Protein 2PYB (pdb70)

Organism: Borreliella burgdorferi (strain ATCC 35210 / DSM 4680 / CIP 102532 / B31) (NCBI:txid224326)

CATH classification: 1.20.1260.10

GO terms:
  GO:0005829 cytosol (C, IDA)

Structure (mmCIF, N/CA/C/O backbone):
data_2PYB
#
_entry.id   2PYB
#
_cell.length_a   93.078
_cell.length_b   93.078
_cell.length_c   227.500
_cell.angle_alpha   90.00
_cell.angle_beta   90.00
_cell.angle_gamma   120.00
#
_symmetry.space_group_name_H-M   'H 3'
#
loop_
_entity.id
_entity.type
_entity.pdbx_description
1 polymer 'Neutrophil activating protein'
2 non-polymer 'FE (III) ION'
3 water water
#
loop_
_atom_site.group_PDB
_atom_site.id
_atom_site.type_symbol
_atom_site.label_atom_id
_atom_site.label_alt_id
_atom_site.label_comp_id
_atom_site.label_asym_id
_atom_site.label_entity_id
_atom_site.label_seq_id
_atom_site.pdbx_PDB_ins_code
_atom_site.Cartn_x
_atom_site.Cartn_y
_atom_site.Cartn_z
_atom_site.occupancy
_atom_site.B_iso_or_equiv
_atom_site.auth_seq_id
_atom_site.auth_comp_id
_atom_site.auth_asym_id
_atom_site.auth_atom_id
_atom_site.pdbx_PDB_model_num
ATOM 1 N N . ASP A 1 1 ? 70.658 8.679 -36.651 1.00 40.72 11 ASP A N 1
ATOM 2 C CA . ASP A 1 1 ? 70.159 7.273 -36.674 1.00 42.26 11 ASP A CA 1
ATOM 3 C C . ASP A 1 1 ? 70.470 6.553 -35.350 1.00 43.43 11 ASP A C 1
ATOM 4 O O . ASP A 1 1 ? 69.625 5.827 -34.812 1.00 45.87 11 ASP A O 1
ATOM 9 N N . ASP A 1 2 ? 71.690 6.777 -34.856 1.00 44.95 12 ASP A N 1
ATOM 10 C CA . ASP A 1 2 ? 72.246 6.235 -33.603 1.00 47.21 12 ASP A CA 1
ATOM 11 C C . ASP A 1 2 ? 71.248 6.200 -32.422 1.00 52.78 12 ASP A C 1
ATOM 12 O O . ASP A 1 2 ? 70.108 6.668 -32.550 1.00 46.96 12 ASP A O 1
ATOM 17 N N . LEU A 1 3 ? 71.669 5.623 -31.292 1.00 54.76 13 LEU A N 1
ATOM 18 C CA . LEU A 1 3 ? 70.838 5.566 -30.086 1.00 56.85 13 LEU A CA 1
ATOM 19 C C . LEU A 1 3 ? 69.606 4.659 -30.103 1.00 57.33 13 LEU A C 1
ATOM 20 O O . LEU A 1 3 ? 68.510 5.067 -29.703 1.00 53.19 13 LEU A O 1
ATOM 25 N N . ASP A 1 4 ? 69.785 3.428 -30.562 1.00 58.75 14 ASP A N 1
ATOM 26 C CA . ASP A 1 4 ? 68.689 2.465 -30.585 1.00 61.48 14 ASP A CA 1
ATOM 27 C C . ASP A 1 4 ? 68.929 1.595 -29.371 1.00 61.25 14 ASP A C 1
ATOM 28 O O . ASP A 1 4 ? 68.003 1.002 -28.801 1.00 62.84 14 ASP A O 1
ATOM 33 N N . ALA A 1 5 ? 70.214 1.547 -29.014 1.00 62.58 15 ALA A N 1
ATOM 34 C CA . ALA A 1 5 ? 70.744 0.801 -27.887 1.00 62.84 15 ALA A CA 1
ATOM 35 C C . ALA A 1 5 ? 69.752 0.752 -26.728 1.00 62.47 15 ALA A C 1
ATOM 36 O O . ALA A 1 5 ? 68.801 -0.043 -26.708 1.00 62.16 15 ALA A O 1
ATOM 38 N N . ILE A 1 6 ? 70.006 1.624 -25.764 1.00 62.07 16 ILE A N 1
ATOM 39 C CA . ILE A 1 6 ? 69.192 1.751 -24.574 1.00 63.25 16 ILE A CA 1
ATOM 40 C C . ILE A 1 6 ? 67.748 2.195 -24.891 1.00 62.26 16 ILE A C 1
ATOM 41 O O . ILE A 1 6 ? 66.866 2.132 -24.033 1.00 62.52 16 ILE A O 1
ATOM 46 N N . GLN A 1 7 ? 67.497 2.601 -26.131 1.00 61.59 17 GLN A N 1
ATOM 47 C CA . GLN A 1 7 ? 66.161 3.046 -26.497 1.00 61.52 17 GLN A CA 1
ATOM 48 C C . GLN A 1 7 ? 65.180 1.890 -26.629 1.00 59.81 17 GLN A C 1
ATOM 49 O O . GLN A 1 7 ? 64.044 1.934 -26.131 1.00 58.21 17 GLN A O 1
ATOM 55 N N . LEU A 1 8 ? 65.616 0.853 -27.316 1.00 58.45 18 LEU A N 1
ATOM 56 C CA . LEU A 1 8 ? 64.763 -0.293 -27.506 1.00 57.68 18 LEU A CA 1
ATOM 57 C C . LEU A 1 8 ? 64.501 -0.939 -26.159 1.00 56.33 18 LEU A C 1
ATOM 58 O O . LEU A 1 8 ? 63.555 -1.698 -26.007 1.00 55.71 18 LEU A O 1
ATOM 63 N N . LYS A 1 9 ? 65.334 -0.641 -25.174 1.00 55.40 19 LYS A N 1
ATOM 64 C CA . LYS A 1 9 ? 65.126 -1.231 -23.865 1.00 54.95 19 LYS A CA 1
ATOM 65 C C . LYS A 1 9 ? 64.126 -0.467 -23.031 1.00 54.46 19 LYS A C 1
ATOM 66 O O . LYS A 1 9 ? 63.558 -1.011 -22.091 1.00 53.36 19 LYS A O 1
ATOM 72 N N . LEU A 1 10 ? 63.921 0.801 -23.359 1.00 54.11 20 LEU A N 1
ATOM 73 C CA . LEU A 1 10 ? 62.962 1.629 -22.638 1.00 52.57 20 LEU A CA 1
ATOM 74 C C . LEU A 1 10 ? 61.594 0.952 -22.784 1.00 52.59 20 LEU A C 1
ATOM 75 O O . LEU A 1 10 ? 60.810 0.859 -21.832 1.00 51.93 20 LEU A O 1
ATOM 80 N N . GLN A 1 11 ? 61.338 0.463 -23.996 1.00 52.15 21 GLN A N 1
ATOM 81 C CA . GLN A 1 11 ? 60.104 -0.244 -24.330 1.00 51.10 21 GLN A CA 1
ATOM 82 C C . GLN A 1 11 ? 60.039 -1.495 -23.449 1.00 50.46 21 GLN A C 1
ATOM 83 O O . GLN A 1 11 ? 58.960 -2.019 -23.149 1.00 50.06 21 GLN A O 1
ATOM 89 N N . GLU A 1 12 ? 61.214 -1.983 -23.061 1.00 47.53 22 GLU A N 1
ATOM 90 C CA . GLU A 1 12 ? 61.294 -3.162 -22.220 1.00 46.71 22 GLU A CA 1
ATOM 91 C C . GLU A 1 12 ? 60.669 -2.852 -20.865 1.00 45.48 22 GLU A C 1
ATOM 92 O O . GLU A 1 12 ? 59.835 -3.604 -20.365 1.00 43.05 22 GLU A O 1
ATOM 98 N N . LEU A 1 13 ? 61.071 -1.729 -20.281 1.00 45.50 23 LEU A N 1
ATOM 99 C CA . LEU A 1 13 ? 60.530 -1.326 -19.000 1.00 45.24 23 LEU A CA 1
ATOM 100 C C . LEU A 1 13 ? 59.167 -0.717 -19.282 1.00 45.16 23 LEU A C 1
ATOM 101 O O . LEU A 1 13 ? 58.182 -1.061 -18.634 1.00 43.35 23 LEU A O 1
ATOM 106 N N . LEU A 1 14 ? 59.101 0.177 -20.264 1.00 44.39 24 LEU A N 1
ATOM 107 C CA . LEU A 1 14 ? 57.837 0.833 -20.604 1.00 45.12 24 LEU A CA 1
ATOM 108 C C . LEU A 1 14 ? 56.694 -0.174 -20.666 1.00 45.49 24 LEU A C 1
ATOM 109 O O . LEU A 1 14 ? 55.558 0.136 -20.308 1.00 46.15 24 LEU A O 1
ATOM 114 N N . ALA A 1 15 ? 57.029 -1.389 -21.099 1.00 46.02 25 ALA A N 1
ATOM 115 C CA . ALA A 1 15 ? 56.079 -2.482 -21.245 1.00 44.20 25 ALA A CA 1
ATOM 116 C C . ALA A 1 15 ? 55.682 -3.154 -19.936 1.00 44.57 25 ALA A C 1
ATOM 117 O O . ALA A 1 15 ? 54.510 -3.407 -19.676 1.00 42.74 25 ALA A O 1
ATOM 119 N N . SER A 1 16 ? 56.684 -3.450 -19.124 1.00 46.08 26 SER A N 1
ATOM 120 C CA . SER A 1 16 ? 56.499 -4.126 -17.846 1.00 46.14 26 SER A CA 1
ATOM 121 C C . SER A 1 16 ? 55.945 -3.192 -16.773 1.00 47.87 26 SER A C 1
ATOM 122 O O . SER A 1 16 ? 55.545 -3.625 -15.684 1.00 48.53 26 SER A O 1
ATOM 125 N N . LEU A 1 17 ? 55.934 -1.903 -17.089 1.00 46.55 27 LEU A N 1
ATOM 126 C CA . LEU A 1 17 ? 55.460 -0.893 -16.156 1.00 45.74 27 LEU A CA 1
ATOM 127 C C . LEU A 1 17 ? 53.930 -0.848 -16.195 1.00 47.22 27 LEU A C 1
ATOM 128 O O . LEU A 1 17 ? 53.276 -0.763 -15.150 1.00 47.47 27 LEU A O 1
ATOM 133 N N . HIS A 1 18 ? 53.361 -0.928 -17.395 1.00 47.04 28 HIS A N 1
ATOM 134 C CA . HIS A 1 18 ? 51.912 -0.888 -17.534 1.00 48.48 28 HIS A CA 1
ATOM 135 C C . HIS A 1 18 ? 51.238 -2.195 -17.127 1.00 47.22 28 HIS A C 1
ATOM 136 O O . HIS A 1 18 ? 50.006 -2.277 -17.043 1.00 45.57 28 HIS A O 1
ATOM 143 N N . ILE A 1 19 ? 52.060 -3.207 -16.872 1.00 46.58 29 ILE A N 1
ATOM 144 C CA . ILE A 1 19 ? 51.587 -4.524 -16.469 1.00 46.89 29 ILE A CA 1
ATOM 145 C C . ILE A 1 19 ? 51.538 -4.535 -14.947 1.00 46.43 29 ILE A C 1
ATOM 146 O O . ILE A 1 19 ? 50.644 -5.123 -14.349 1.00 48.15 29 ILE A O 1
ATOM 151 N N . PHE A 1 20 ? 52.516 -3.890 -14.329 1.00 46.33 30 PHE A N 1
ATOM 152 C CA . PHE A 1 20 ? 52.568 -3.798 -12.884 1.00 45.76 30 PHE A CA 1
ATOM 153 C C . PHE A 1 20 ? 51.513 -2.754 -12.571 1.00 46.52 30 PHE A C 1
ATOM 154 O O . PHE A 1 20 ? 50.932 -2.732 -11.485 1.00 47.02 30 PHE A O 1
ATOM 162 N N . TYR A 1 21 ? 51.250 -1.897 -13.555 1.00 46.98 31 TYR A N 1
ATOM 163 C CA . TYR A 1 21 ? 50.252 -0.858 -13.385 1.00 46.36 31 TYR A CA 1
ATOM 164 C C . TYR A 1 21 ? 48.910 -1.487 -13.091 1.00 47.22 31 TYR A C 1
ATOM 165 O O . TYR A 1 21 ? 48.442 -1.367 -11.972 1.00 47.79 31 TYR A O 1
ATOM 174 N N . SER A 1 22 ? 48.299 -2.176 -14.061 1.00 47.91 32 SER A N 1
ATOM 175 C CA . SER A 1 22 ? 46.970 -2.772 -13.837 1.00 48.60 32 SER A CA 1
ATOM 176 C C . SER A 1 22 ? 46.905 -3.928 -12.840 1.00 47.64 32 SER A C 1
ATOM 177 O O . SER A 1 22 ? 45.827 -4.348 -12.421 1.00 45.07 32 SER A O 1
ATOM 180 N N . ASN A 1 23 ? 48.049 -4.461 -12.454 1.00 47.21 33 ASN A N 1
ATOM 181 C CA . ASN A 1 23 ? 48.017 -5.513 -11.466 1.00 47.57 33 ASN A CA 1
ATOM 182 C C . ASN A 1 23 ? 47.782 -4.749 -10.180 1.00 46.37 33 ASN A C 1
ATOM 183 O O . ASN A 1 23 ? 46.960 -5.145 -9.348 1.00 44.38 33 ASN A O 1
ATOM 188 N N . LEU A 1 24 ? 48.486 -3.621 -10.057 1.00 45.45 34 LEU A N 1
ATOM 189 C CA . LEU A 1 24 ? 48.347 -2.731 -8.898 1.00 45.79 34 LEU A CA 1
ATOM 190 C C . LEU A 1 24 ? 46.853 -2.360 -8.728 1.00 46.32 34 LEU A C 1
ATOM 191 O O . LEU A 1 24 ? 46.291 -2.495 -7.638 1.00 45.81 34 LEU A O 1
ATOM 196 N N . ARG A 1 25 ? 46.229 -1.903 -9.820 1.00 46.94 35 ARG A N 1
ATOM 197 C CA . ARG A 1 25 ? 44.808 -1.530 -9.861 1.00 48.05 35 ARG A CA 1
ATOM 198 C C . ARG A 1 25 ? 43.983 -2.801 -9.757 1.00 48.10 35 ARG A C 1
ATOM 199 O O . ARG A 1 25 ? 42.778 -2.794 -9.946 1.00 48.78 35 ARG A O 1
ATOM 207 N N . GLY A 1 26 ? 44.664 -3.900 -9.479 1.00 47.59 36 GLY A N 1
ATOM 208 C CA . GLY A 1 26 ? 43.991 -5.168 -9.337 1.00 46.51 36 GLY A CA 1
ATOM 209 C C . GLY A 1 26 ? 44.116 -5.520 -7.877 1.00 45.58 36 GLY A C 1
ATOM 210 O O . GLY A 1 26 ? 43.173 -6.020 -7.250 1.00 47.27 36 GLY A O 1
ATOM 211 N N . ILE A 1 27 ? 45.301 -5.261 -7.332 1.00 42.62 37 ILE A N 1
ATOM 212 C CA . ILE A 1 27 ? 45.536 -5.506 -5.914 1.00 38.88 37 ILE A CA 1
ATOM 213 C C . ILE A 1 27 ? 44.534 -4.578 -5.242 1.00 37.24 37 ILE A C 1
ATOM 214 O O . ILE A 1 27 ? 43.772 -4.981 -4.387 1.00 33.78 37 ILE A O 1
ATOM 219 N N . HIS A 1 28 ? 44.551 -3.333 -5.722 1.00 40.23 38 HIS A N 1
ATOM 220 C CA . HIS A 1 28 ? 43.713 -2.194 -5.295 1.00 41.32 38 HIS A CA 1
ATOM 221 C C . HIS A 1 28 ? 42.186 -2.363 -5.415 1.00 43.20 38 HIS A C 1
ATOM 222 O O . HIS A 1 28 ? 41.433 -1.782 -4.624 1.00 42.26 38 HIS A O 1
ATOM 229 N N . TRP A 1 29 ? 41.715 -3.137 -6.393 1.00 45.63 39 TRP A N 1
ATOM 230 C CA . TRP A 1 29 ? 40.269 -3.305 -6.521 1.00 47.20 39 TRP A CA 1
ATOM 231 C C . TRP A 1 29 ? 39.668 -4.520 -5.782 1.00 48.05 39 TRP A C 1
ATOM 232 O O . TRP A 1 29 ? 38.573 -4.421 -5.219 1.00 47.20 39 TRP A O 1
ATOM 243 N N . ASN A 1 30 ? 40.384 -5.645 -5.746 1.00 48.48 40 ASN A N 1
ATOM 244 C CA . ASN A 1 30 ? 39.868 -6.852 -5.076 1.00 50.47 40 ASN A CA 1
ATOM 245 C C . ASN A 1 30 ? 40.287 -7.052 -3.613 1.00 52.22 40 ASN A C 1
ATOM 246 O O . ASN A 1 30 ? 39.586 -7.720 -2.836 1.00 50.14 40 ASN A O 1
ATOM 251 N N . ILE A 1 31 ? 41.448 -6.514 -3.254 1.00 53.43 41 ILE A N 1
ATOM 252 C CA . ILE A 1 31 ? 41.938 -6.626 -1.891 1.00 54.21 41 ILE A CA 1
ATOM 253 C C . ILE A 1 31 ? 40.825 -6.828 -0.870 1.00 54.46 41 ILE A C 1
ATOM 254 O O . ILE A 1 31 ? 39.778 -6.176 -0.933 1.00 52.44 41 ILE A O 1
ATOM 259 N N . LYS A 1 32 ? 41.076 -7.744 0.063 1.00 55.80 42 LYS A N 1
ATOM 260 C CA . LYS A 1 32 ? 40.154 -8.066 1.155 1.00 55.27 42 LYS A CA 1
ATOM 261 C C . LYS A 1 32 ? 40.983 -8.658 2.305 1.00 55.00 42 LYS A C 1
ATOM 262 O O . LYS A 1 32 ? 41.084 -9.873 2.457 1.00 53.18 42 LYS A O 1
ATOM 268 N N . ASP A 1 33 ? 41.582 -7.771 3.099 1.00 55.47 43 ASP A N 1
ATOM 269 C CA . ASP A 1 33 ? 42.448 -8.147 4.219 1.00 54.81 43 ASP A CA 1
ATOM 270 C C . ASP A 1 33 ? 42.111 -7.269 5.414 1.00 55.71 43 ASP A C 1
ATOM 271 O O . ASP A 1 33 ? 41.309 -6.345 5.319 1.00 54.92 43 ASP A O 1
ATOM 276 N N . THR A 1 34 ? 42.754 -7.563 6.534 1.00 56.53 44 THR A N 1
ATOM 277 C CA . THR A 1 34 ? 42.547 -6.827 7.769 1.00 57.89 44 THR A CA 1
ATOM 278 C C . THR A 1 34 ? 43.125 -5.403 7.671 1.00 58.56 44 THR A C 1
ATOM 279 O O . THR A 1 34 ? 42.440 -4.431 7.991 1.00 57.87 44 THR A O 1
ATOM 283 N N . ASN A 1 35 ? 44.378 -5.283 7.230 1.00 58.09 45 ASN A N 1
ATOM 284 C CA . ASN A 1 35 ? 45.001 -3.973 7.083 1.00 57.87 45 ASN A CA 1
ATOM 285 C C . ASN A 1 35 ? 44.082 -3.107 6.198 1.00 57.20 45 ASN A C 1
ATOM 286 O O . ASN A 1 35 ? 43.929 -1.921 6.449 1.00 57.04 45 ASN A O 1
ATOM 291 N N . PHE A 1 36 ? 43.480 -3.737 5.178 1.00 56.89 46 PHE A N 1
ATOM 292 C CA . PHE A 1 36 ? 42.596 -3.136 4.162 1.00 56.55 46 PHE A CA 1
ATOM 293 C C . PHE A 1 36 ? 42.783 -1.640 3.916 1.00 55.21 46 PHE A C 1
ATOM 294 O O . PHE A 1 36 ? 43.548 -1.225 3.042 1.00 56.23 46 PHE A O 1
ATOM 302 N N . PHE A 1 37 ? 42.018 -0.834 4.660 1.00 53.26 47 PHE A N 1
ATOM 303 C CA . PHE A 1 37 ? 42.038 0.651 4.567 1.00 53.45 47 PHE A CA 1
ATOM 304 C C . PHE A 1 37 ? 43.322 1.192 4.090 1.00 52.02 47 PHE A C 1
ATOM 305 O O . PHE A 1 37 ? 43.459 2.085 3.292 1.00 54.21 47 PHE A O 1
ATOM 313 N N . VAL A 1 38 ? 44.363 0.733 4.701 1.00 50.94 48 VAL A N 1
ATOM 314 C CA . VAL A 1 38 ? 45.722 1.195 4.322 1.00 52.55 48 VAL A CA 1
ATOM 315 C C . VAL A 1 38 ? 46.175 0.542 3.060 1.00 47.06 48 VAL A C 1
ATOM 316 O O . VAL A 1 38 ? 46.441 1.210 2.097 1.00 46.96 48 VAL A O 1
ATOM 320 N N . ILE A 1 39 ? 46.151 -0.779 3.011 1.00 46.26 49 ILE A N 1
ATOM 321 C CA . ILE A 1 39 ? 46.680 -1.554 1.920 1.00 49.34 49 ILE A CA 1
ATOM 322 C C . ILE A 1 39 ? 45.730 -1.095 0.791 1.00 44.91 49 ILE A C 1
ATOM 323 O O . ILE A 1 39 ? 45.876 -1.487 -0.282 1.00 43.53 49 ILE A O 1
ATOM 328 N N . HIS A 1 40 ? 44.753 -0.235 0.983 1.00 45.92 50 HIS A N 1
ATOM 329 C CA . HIS A 1 40 ? 43.911 0.246 -0.114 1.00 44.92 50 HIS A CA 1
ATOM 330 C C . HIS A 1 40 ? 44.277 1.580 -0.635 1.00 41.92 50 HIS A C 1
ATOM 331 O O . HIS A 1 40 ? 44.124 1.823 -1.823 1.00 43.72 50 HIS A O 1
ATOM 338 N N . LYS A 1 41 ? 44.926 2.342 0.229 1.00 40.14 51 LYS A N 1
ATOM 339 C CA . LYS A 1 41 ? 45.414 3.680 -0.077 1.00 41.13 51 LYS A CA 1
ATOM 340 C C . LYS A 1 41 ? 46.825 3.568 -0.664 1.00 40.12 51 LYS A C 1
ATOM 341 O O . LYS A 1 41 ? 47.108 4.186 -1.691 1.00 34.71 51 LYS A O 1
ATOM 347 N N . LYS A 1 42 ? 47.676 2.747 -0.027 1.00 41.08 52 LYS A N 1
ATOM 348 C CA . LYS A 1 42 ? 49.080 2.534 -0.443 1.00 44.24 52 LYS A CA 1
ATOM 349 C C . LYS A 1 42 ? 49.310 1.833 -1.768 1.00 44.02 52 LYS A C 1
ATOM 350 O O . LYS A 1 42 ? 50.372 1.982 -2.377 1.00 43.57 52 LYS A O 1
ATOM 356 N N . THR A 1 43 ? 48.349 1.031 -2.192 1.00 42.29 53 THR A N 1
ATOM 357 C CA . THR A 1 43 ? 48.489 0.342 -3.457 1.00 44.30 53 THR A CA 1
ATOM 358 C C . THR A 1 43 ? 48.205 1.391 -4.509 1.00 44.55 53 THR A C 1
ATOM 359 O O . THR A 1 43 ? 48.856 1.457 -5.552 1.00 43.98 53 THR A O 1
ATOM 363 N N . GLN A 1 44 ? 47.211 2.213 -4.205 1.00 44.41 54 GLN A N 1
ATOM 364 C CA . GLN A 1 44 ? 46.802 3.302 -5.075 1.00 45.21 54 GLN A CA 1
ATOM 365 C C . GLN A 1 44 ? 47.958 4.268 -5.207 1.00 45.26 54 GLN A C 1
ATOM 366 O O . GLN A 1 44 ? 48.229 4.811 -6.284 1.00 45.73 54 GLN A O 1
ATOM 372 N N . LYS A 1 45 ? 48.618 4.479 -4.074 1.00 43.18 55 LYS A N 1
ATOM 373 C CA . LYS A 1 45 ? 49.758 5.378 -3.955 1.00 45.12 55 LYS A CA 1
ATOM 374 C C . LYS A 1 45 ? 50.956 4.838 -4.732 1.00 45.55 55 LYS A C 1
ATOM 375 O O . LYS A 1 45 ? 51.955 5.530 -4.908 1.00 42.47 55 LYS A O 1
ATOM 381 N N . LEU A 1 46 ? 50.849 3.602 -5.206 1.00 46.21 56 LEU A N 1
ATOM 382 C CA . LEU A 1 46 ? 51.944 2.990 -5.948 1.00 47.56 56 LEU A CA 1
ATOM 383 C C . LEU A 1 46 ? 51.744 3.109 -7.443 1.00 47.83 56 LEU A C 1
ATOM 384 O O . LEU A 1 46 ? 52.576 3.663 -8.171 1.00 47.25 56 LEU A O 1
ATOM 389 N N . TYR A 1 47 ? 50.623 2.564 -7.888 1.00 48.53 57 TYR A N 1
ATOM 390 C CA . TYR A 1 47 ? 50.260 2.594 -9.284 1.00 50.48 57 TYR A CA 1
ATOM 391 C C . TYR A 1 47 ? 50.027 4.017 -9.744 1.00 49.96 57 TYR A C 1
ATOM 392 O O . TYR A 1 47 ? 49.933 4.290 -10.935 1.00 49.60 57 TYR A O 1
ATOM 401 N N . GLU A 1 48 ? 49.910 4.920 -8.783 1.00 49.96 58 GLU A N 1
ATOM 402 C CA . GLU A 1 48 ? 49.675 6.328 -9.064 1.00 48.64 58 GLU A CA 1
ATOM 403 C C . GLU A 1 48 ? 51.013 6.975 -9.321 1.00 47.57 58 GLU A C 1
ATOM 404 O O . GLU A 1 48 ? 51.128 7.933 -10.081 1.00 45.73 58 GLU A O 1
ATOM 410 N N . TYR A 1 49 ? 52.006 6.400 -8.646 1.00 49.68 59 TYR A N 1
ATOM 411 C CA . TYR A 1 49 ? 53.405 6.802 -8.674 1.00 50.77 59 TYR A CA 1
ATOM 412 C C . TYR A 1 49 ? 54.189 6.117 -9.769 1.00 50.02 59 TYR A C 1
ATOM 413 O O . TYR A 1 49 ? 55.215 6.637 -10.221 1.00 48.91 59 TYR A O 1
ATOM 422 N N . ILE A 1 50 ? 53.754 4.937 -10.182 1.00 49.13 60 ILE A N 1
ATOM 423 C CA . ILE A 1 50 ? 54.474 4.327 -11.270 1.00 50.13 60 ILE A CA 1
ATOM 424 C C . ILE A 1 50 ? 53.697 4.765 -12.498 1.00 48.34 60 ILE A C 1
ATOM 425 O O . ILE A 1 50 ? 54.042 4.427 -13.615 1.00 48.34 60 ILE A O 1
ATOM 430 N N . GLU A 1 51 ? 52.642 5.542 -12.275 1.00 49.18 61 GLU A N 1
ATOM 431 C CA . GLU A 1 51 ? 51.850 6.065 -13.383 1.00 49.15 61 GLU A CA 1
ATOM 432 C C . GLU A 1 51 ? 52.664 7.195 -13.976 1.00 48.89 61 GLU A C 1
ATOM 433 O O . GLU A 1 51 ? 52.764 7.341 -15.192 1.00 48.02 61 GLU A O 1
ATOM 439 N N . LYS A 1 52 ? 53.258 7.993 -13.102 1.00 48.61 62 LYS A N 1
ATOM 440 C CA . LYS A 1 52 ? 54.082 9.114 -13.529 1.00 48.07 62 LYS A CA 1
ATOM 441 C C . LYS A 1 52 ? 55.399 8.655 -14.100 1.00 47.89 62 LYS A C 1
ATOM 442 O O . LYS A 1 52 ? 56.016 9.374 -14.868 1.00 47.66 62 LYS A O 1
ATOM 448 N N . ILE A 1 53 ? 55.838 7.466 -13.709 1.00 46.67 63 ILE A N 1
ATOM 449 C CA . ILE A 1 53 ? 57.092 6.933 -14.199 1.00 43.94 63 ILE A CA 1
ATOM 450 C C . ILE A 1 53 ? 56.912 6.388 -15.582 1.00 44.65 63 ILE A C 1
ATOM 451 O O . ILE A 1 53 ? 57.845 6.375 -16.377 1.00 43.76 63 ILE A O 1
ATOM 456 N N . ILE A 1 54 ? 55.690 5.957 -15.864 1.00 43.93 64 ILE A N 1
ATOM 457 C CA . ILE A 1 54 ? 55.333 5.412 -17.164 1.00 42.10 64 ILE A CA 1
ATOM 458 C C . ILE A 1 54 ? 55.266 6.463 -18.243 1.00 45.36 64 ILE A C 1
ATOM 459 O O . ILE A 1 54 ? 55.654 6.207 -19.379 1.00 41.56 64 ILE A O 1
ATOM 464 N N . ASP A 1 55 ? 54.741 7.633 -17.910 1.00 44.32 65 ASP A N 1
ATOM 465 C CA . ASP A 1 55 ? 54.642 8.695 -18.909 1.00 45.93 65 ASP A CA 1
ATOM 466 C C . ASP A 1 55 ? 56.025 9.265 -19.243 1.00 48.60 65 ASP A C 1
ATOM 467 O O . ASP A 1 55 ? 56.401 9.396 -20.399 1.00 48.49 65 ASP A O 1
ATOM 472 N N . ILE A 1 56 ? 56.794 9.591 -18.226 1.00 50.39 66 ILE A N 1
ATOM 473 C CA . ILE A 1 56 ? 58.094 10.151 -18.470 1.00 50.84 66 ILE A CA 1
ATOM 474 C C . ILE A 1 56 ? 58.960 9.142 -19.155 1.00 51.38 66 ILE A C 1
ATOM 475 O O . ILE A 1 56 ? 59.660 9.477 -20.088 1.00 50.43 66 ILE A O 1
ATOM 480 N N . VAL A 1 57 ? 58.926 7.905 -18.689 1.00 51.55 67 VAL A N 1
ATOM 481 C CA . VAL A 1 57 ? 59.735 6.894 -19.320 1.00 50.36 67 VAL A CA 1
ATOM 482 C C . VAL A 1 57 ? 59.420 6.901 -20.789 1.00 49.81 67 VAL A C 1
ATOM 483 O O . VAL A 1 57 ? 60.295 6.687 -21.626 1.00 50.21 67 VAL A O 1
ATOM 487 N N . ALA A 1 58 ? 58.162 7.159 -21.106 1.00 47.12 68 ALA A N 1
ATOM 488 C CA . ALA A 1 58 ? 57.747 7.191 -22.497 1.00 46.38 68 ALA A CA 1
ATOM 489 C C . ALA A 1 58 ? 58.284 8.430 -23.210 1.00 46.09 68 ALA A C 1
ATOM 490 O O . ALA A 1 58 ? 58.621 8.378 -24.394 1.00 44.86 68 ALA A O 1
ATOM 492 N N . GLU A 1 59 ? 58.372 9.537 -22.474 1.00 46.49 69 GLU A N 1
ATOM 493 C CA . GLU A 1 59 ? 58.859 10.810 -23.012 1.00 44.71 69 GLU A CA 1
ATOM 494 C C . GLU A 1 59 ? 60.382 10.872 -23.202 1.00 46.14 69 GLU A C 1
ATOM 495 O O . GLU A 1 59 ? 60.896 11.761 -23.870 1.00 45.81 69 GLU A O 1
ATOM 501 N N . ARG A 1 60 ? 61.098 9.926 -22.609 1.00 48.74 70 ARG A N 1
ATOM 502 C CA . ARG A 1 60 ? 62.535 9.866 -22.793 1.00 51.12 70 ARG A CA 1
ATOM 503 C C . ARG A 1 60 ? 62.697 9.455 -24.251 1.00 52.05 70 ARG A C 1
ATOM 504 O O . ARG A 1 60 ? 63.564 9.951 -24.972 1.00 52.51 70 ARG A O 1
ATOM 512 N N . SER A 1 61 ? 61.852 8.522 -24.669 1.00 52.94 71 SER A N 1
ATOM 513 C CA . SER A 1 61 ? 61.866 8.053 -26.034 1.00 52.85 71 SER A CA 1
ATOM 514 C C . SER A 1 61 ? 61.790 9.303 -26.909 1.00 53.56 71 SER A C 1
ATOM 515 O O . SER A 1 61 ? 62.768 9.672 -27.539 1.00 55.72 71 SER A O 1
ATOM 518 N N . ARG A 1 62 ? 60.650 9.983 -26.906 1.00 53.28 72 ARG A N 1
ATOM 519 C CA . ARG A 1 62 ? 60.484 11.182 -27.712 1.00 54.14 72 ARG A CA 1
ATOM 520 C C . ARG A 1 62 ? 61.620 12.205 -27.580 1.00 55.47 72 ARG A C 1
ATOM 521 O O . ARG A 1 62 ? 61.858 12.995 -28.497 1.00 55.20 72 ARG A O 1
ATOM 529 N N . MET A 1 63 ? 62.321 12.196 -26.448 1.00 55.87 73 MET A N 1
ATOM 530 C CA . MET A 1 63 ? 63.435 13.134 -26.211 1.00 57.55 73 MET A CA 1
ATOM 531 C C . MET A 1 63 ? 64.472 13.066 -27.321 1.00 58.16 73 MET A C 1
ATOM 532 O O . MET A 1 63 ? 64.902 14.086 -27.889 1.00 56.55 73 MET A O 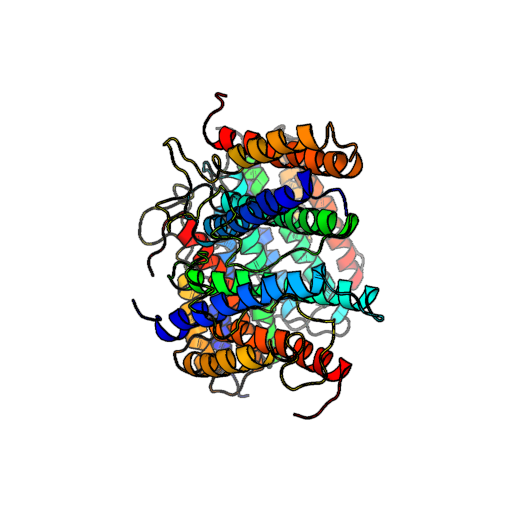1
ATOM 537 N N . LEU A 1 64 ? 64.880 11.825 -27.572 1.00 59.18 74 LEU A N 1
ATOM 538 C CA . LEU A 1 64 ? 65.882 11.472 -28.570 1.00 59.85 74 LEU A CA 1
ATOM 539 C C . LEU A 1 64 ? 65.289 11.680 -29.996 1.00 60.06 74 LEU A C 1
ATOM 540 O O . LEU A 1 64 ? 65.526 12.714 -30.644 1.00 59.66 74 LEU A O 1
ATOM 545 N N . GLY A 1 65 ? 64.512 10.705 -30.468 1.00 60.68 75 GLY A N 1
ATOM 546 C CA . GLY A 1 65 ? 63.890 10.805 -31.776 1.00 59.39 75 GLY A CA 1
ATOM 547 C C . GLY A 1 65 ? 62.782 9.785 -31.895 1.00 57.75 75 GLY A C 1
ATOM 548 O O . GLY A 1 65 ? 61.881 9.912 -32.727 1.00 59.26 75 GLY A O 1
ATOM 549 N N . TYR A 1 66 ? 62.860 8.764 -31.048 1.00 55.32 76 TYR A N 1
ATOM 550 C CA . TYR A 1 66 ? 61.881 7.701 -31.054 1.00 54.91 76 TYR A CA 1
ATOM 551 C C . TYR A 1 66 ? 60.463 8.127 -30.781 1.00 54.28 76 TYR A C 1
ATOM 552 O O . TYR A 1 66 ? 60.202 9.125 -30.105 1.00 52.37 76 TYR A O 1
ATOM 561 N N . ASP A 1 67 ? 59.558 7.332 -31.334 1.00 52.54 77 ASP A N 1
ATOM 562 C CA . ASP A 1 67 ? 58.138 7.525 -31.191 1.00 53.15 77 ASP A CA 1
ATOM 563 C C . ASP A 1 67 ? 57.545 6.401 -30.382 1.00 53.64 77 ASP A C 1
ATOM 564 O O . ASP A 1 67 ? 57.345 5.290 -30.877 1.00 52.79 77 ASP A O 1
ATOM 569 N N . SER A 1 68 ? 57.237 6.721 -29.134 1.00 53.35 78 SER A N 1
ATOM 570 C CA . SER A 1 68 ? 56.670 5.768 -28.204 1.00 52.36 78 SER A CA 1
ATOM 571 C C . SER A 1 68 ? 55.457 4.972 -28.686 1.00 52.69 78 SER A C 1
ATOM 572 O O . SER A 1 68 ? 54.744 5.376 -29.600 1.00 51.65 78 SER A O 1
ATOM 575 N N . GLU A 1 69 ? 55.249 3.826 -28.046 1.00 53.76 79 GLU A N 1
ATOM 576 C CA . GLU A 1 69 ? 54.131 2.945 -28.326 1.00 56.68 79 GLU A CA 1
ATOM 577 C C . GLU A 1 69 ? 53.139 3.071 -27.170 1.00 58.57 79 GLU A C 1
ATOM 578 O O . GLU A 1 69 ? 53.453 3.646 -26.122 1.00 58.50 79 GLU A O 1
ATOM 584 N N . PHE A 1 70 ? 51.938 2.533 -27.383 1.00 60.01 80 PHE A N 1
ATOM 585 C CA . PHE A 1 70 ? 50.843 2.536 -26.400 1.00 60.65 80 PHE A CA 1
ATOM 586 C C . PHE A 1 70 ? 49.921 1.321 -26.654 1.00 62.34 80 PHE A C 1
ATOM 587 O O . PHE A 1 70 ? 48.907 1.112 -25.977 1.00 62.74 80 PHE A O 1
ATOM 595 N N . ARG A 1 71 ? 50.290 0.527 -27.651 1.00 63.47 81 ARG A N 1
ATOM 596 C CA . ARG A 1 71 ? 49.534 -0.659 -27.974 1.00 64.02 81 ARG A CA 1
ATOM 597 C C . ARG A 1 71 ? 49.687 -1.709 -26.891 1.00 64.25 81 ARG A C 1
ATOM 598 O O . ARG A 1 71 ? 50.719 -1.785 -26.237 1.00 62.35 81 ARG A O 1
ATOM 606 N N . TYR A 1 72 ? 48.659 -2.536 -26.741 1.00 64.68 82 TYR A N 1
ATOM 607 C CA . TYR A 1 72 ? 48.631 -3.586 -25.736 1.00 65.05 82 TYR A CA 1
ATOM 608 C C . TYR A 1 72 ? 49.263 -4.869 -26.206 1.00 64.70 82 TYR A C 1
ATOM 609 O O . TYR A 1 72 ? 49.840 -5.613 -25.409 1.00 63.54 82 TYR A O 1
ATOM 618 N N . SER A 1 73 ? 49.122 -5.149 -27.496 1.00 65.25 83 SER A N 1
ATOM 619 C CA . SER A 1 73 ? 49.701 -6.357 -28.039 1.00 65.95 83 SER A CA 1
ATOM 620 C C . SER A 1 73 ? 51.169 -6.332 -27.663 1.00 67.45 83 SER A C 1
ATOM 621 O O . SER A 1 73 ? 51.759 -7.361 -27.315 1.00 67.58 83 SER A O 1
ATOM 624 N N . GLU A 1 74 ? 51.744 -5.132 -27.701 1.00 69.05 84 GLU A N 1
ATOM 625 C CA . GLU A 1 74 ? 53.155 -4.949 -27.391 1.00 69.48 84 GLU A CA 1
ATOM 626 C C . GLU A 1 74 ? 53.457 -4.719 -25.912 1.00 69.07 84 GLU A C 1
ATOM 627 O O . GLU A 1 74 ? 54.477 -4.125 -25.572 1.00 69.78 84 GLU A O 1
ATOM 633 N N . PHE A 1 75 ? 52.566 -5.162 -25.034 1.00 68.66 85 PHE A N 1
ATOM 634 C CA . PHE A 1 75 ? 52.801 -5.024 -23.599 1.00 68.39 85 PHE A CA 1
ATOM 635 C C . PHE A 1 75 ? 52.780 -6.466 -23.064 1.00 68.74 85 PHE A C 1
ATOM 636 O O . PHE A 1 75 ? 53.737 -6.932 -22.414 1.00 69.72 85 PHE A O 1
ATOM 644 N N . MET A 1 76 ? 51.695 -7.175 -23.382 1.00 66.15 86 MET A N 1
ATOM 645 C CA . MET A 1 76 ? 51.512 -8.564 -22.953 1.00 64.60 86 MET A CA 1
ATOM 646 C C . MET A 1 76 ? 52.387 -9.476 -23.800 1.00 63.55 86 MET A C 1
ATOM 647 O O . MET A 1 76 ? 52.067 -10.640 -24.060 1.00 62.70 86 MET A O 1
ATOM 652 N N . LYS A 1 77 ? 53.514 -8.932 -24.217 1.00 62.06 87 LYS A N 1
ATOM 653 C CA . LYS A 1 77 ? 54.410 -9.683 -25.042 1.00 60.54 87 LYS A CA 1
ATOM 654 C C . LYS A 1 77 ? 55.827 -9.215 -24.726 1.00 60.33 87 LYS A C 1
ATOM 655 O O . LYS A 1 77 ? 56.729 -10.027 -24.490 1.00 60.53 87 LYS A O 1
ATOM 661 N N . LYS A 1 78 ? 56.009 -7.899 -24.683 1.00 59.14 88 LYS A N 1
ATOM 662 C CA . LYS A 1 78 ? 57.322 -7.330 -24.411 1.00 57.74 88 LYS A CA 1
ATOM 663 C C . LYS A 1 78 ? 57.736 -7.427 -22.947 1.00 57.55 88 LYS A C 1
ATOM 664 O O . LYS A 1 78 ? 58.899 -7.698 -22.638 1.00 57.63 88 LYS A O 1
ATOM 670 N N . SER A 1 79 ? 56.786 -7.219 -22.046 1.00 57.33 89 SER A N 1
ATOM 671 C CA . SER A 1 79 ? 57.070 -7.251 -20.616 1.00 57.66 89 SER A CA 1
ATOM 672 C C . SER A 1 79 ? 57.750 -8.500 -20.037 1.00 57.19 89 SER A C 1
ATOM 673 O O . SER A 1 79 ? 57.519 -9.619 -20.505 1.00 56.66 89 SER A O 1
ATOM 676 N N . PHE A 1 80 ? 58.586 -8.288 -19.011 1.00 56.92 90 PHE A N 1
ATOM 677 C CA . PHE A 1 80 ? 59.303 -9.367 -18.301 1.00 57.04 90 PHE A CA 1
ATOM 678 C C . PHE A 1 80 ? 58.578 -9.521 -16.947 1.00 56.31 90 PHE A C 1
ATOM 679 O O . PHE A 1 80 ? 59.167 -9.902 -15.937 1.00 57.50 90 PHE A O 1
ATOM 687 N N . ILE A 1 81 ? 57.285 -9.215 -16.953 1.00 55.85 91 ILE A N 1
ATOM 688 C CA . ILE A 1 81 ? 56.448 -9.295 -15.768 1.00 54.96 91 ILE A CA 1
ATOM 689 C C . ILE A 1 81 ? 55.078 -9.721 -16.237 1.00 56.10 91 ILE A C 1
ATOM 690 O O . ILE A 1 81 ? 54.550 -9.160 -17.194 1.00 54.61 91 ILE A O 1
ATOM 695 N N . LYS A 1 82 ? 54.502 -10.703 -15.550 1.00 57.58 92 LYS A N 1
ATOM 696 C CA . LYS A 1 82 ? 53.204 -11.257 -15.917 1.00 57.85 92 LYS A CA 1
ATOM 697 C C . LYS A 1 82 ? 52.063 -10.874 -14.992 1.00 58.19 92 LYS A C 1
ATOM 698 O O . LYS A 1 82 ? 52.284 -10.426 -13.863 1.00 58.16 92 LYS A O 1
ATOM 704 N N . GLU A 1 83 ? 50.844 -11.060 -15.504 1.00 58.01 93 GLU A N 1
ATOM 705 C CA . GLU A 1 83 ? 49.603 -10.745 -14.794 1.00 58.18 93 GLU A CA 1
ATOM 706 C C . GLU A 1 83 ? 49.385 -11.631 -13.565 1.00 57.89 93 GLU A C 1
ATOM 707 O O . GLU A 1 83 ? 49.963 -12.718 -13.438 1.00 58.51 93 GLU A O 1
ATOM 713 N N . LEU A 1 84 ? 48.526 -11.146 -12.674 1.00 57.98 94 LEU A N 1
ATOM 714 C CA . LEU A 1 84 ? 48.175 -11.853 -11.461 1.00 57.32 94 LEU A CA 1
ATOM 715 C C . LEU A 1 84 ? 46.802 -12.469 -11.708 1.00 57.20 94 LEU A C 1
ATOM 716 O O . LEU A 1 84 ? 45.920 -11.866 -12.342 1.00 55.84 94 LEU A O 1
ATOM 721 N N . ASP A 1 85 ? 46.630 -13.682 -11.218 1.00 59.64 95 ASP A N 1
ATOM 722 C CA . ASP A 1 85 ? 45.366 -14.365 -11.355 1.00 61.11 95 ASP A CA 1
ATOM 723 C C . ASP A 1 85 ? 44.456 -13.503 -10.518 1.00 59.54 95 ASP A C 1
ATOM 724 O O . ASP A 1 85 ? 44.832 -12.393 -10.162 1.00 58.29 95 ASP A O 1
ATOM 729 N N . ILE A 1 86 ? 43.272 -14.004 -10.189 1.00 58.98 96 ILE A N 1
ATOM 730 C CA . ILE A 1 86 ? 42.348 -13.239 -9.373 1.00 59.08 96 ILE A CA 1
ATOM 731 C C . ILE A 1 86 ? 42.622 -13.559 -7.908 1.00 59.89 96 ILE A C 1
ATOM 732 O O . ILE A 1 86 ? 41.718 -13.585 -7.073 1.00 59.55 96 ILE A O 1
ATOM 737 N N . GLU A 1 87 ? 43.899 -13.822 -7.640 1.00 61.63 97 GLU A N 1
ATOM 738 C CA . GLU A 1 87 ? 44.456 -14.106 -6.317 1.00 61.06 97 GLU A CA 1
ATOM 739 C C . GLU A 1 87 ? 43.703 -15.064 -5.398 1.00 62.09 97 GLU A C 1
ATOM 740 O O . GLU A 1 87 ? 42.949 -15.928 -5.857 1.00 63.37 97 GLU A O 1
ATOM 746 N N . SER A 1 88 ? 43.965 -14.896 -4.095 1.00 63.41 98 SER A N 1
ATOM 747 C CA . SER A 1 88 ? 43.371 -15.666 -2.990 1.00 63.59 98 SER A CA 1
ATOM 748 C C . SER A 1 88 ? 43.247 -14.737 -1.772 1.00 63.94 98 SER A C 1
ATOM 749 O O . SER A 1 88 ? 42.325 -14.869 -0.968 1.00 64.69 98 SER A O 1
ATOM 752 N N . THR A 1 89 ? 44.175 -13.790 -1.649 1.00 64.40 99 THR A N 1
ATOM 753 C CA . THR A 1 89 ? 44.155 -12.841 -0.535 1.00 65.38 99 THR A CA 1
ATOM 754 C C . THR A 1 89 ? 45.109 -11.663 -0.813 1.00 64.65 99 THR A C 1
ATOM 755 O O . THR A 1 89 ? 45.628 -11.529 -1.927 1.00 63.84 99 THR A O 1
ATOM 759 N N . SER A 1 90 ? 45.336 -10.810 0.186 1.00 64.45 100 SER A N 1
ATOM 760 C CA . SER A 1 90 ? 46.238 -9.668 0.016 1.00 63.97 100 SER A CA 1
ATOM 761 C C . SER A 1 90 ? 47.705 -10.083 0.056 1.00 64.61 100 SER A C 1
ATOM 762 O O . SER A 1 90 ? 48.469 -9.842 -0.883 1.00 63.74 100 SER A O 1
ATOM 765 N N . ASN A 1 91 ? 48.095 -10.707 1.154 1.00 64.58 101 ASN A N 1
ATOM 766 C CA . ASN A 1 91 ? 49.460 -11.144 1.308 1.00 65.08 101 ASN A CA 1
ATOM 767 C C . ASN A 1 91 ? 49.659 -12.533 0.750 1.00 65.47 101 ASN A C 1
ATOM 768 O O . ASN A 1 91 ? 48.708 -13.214 0.356 1.00 65.08 101 ASN A O 1
ATOM 773 N N . PHE A 1 92 ? 50.918 -12.953 0.768 1.00 66.40 102 PHE A N 1
ATOM 774 C CA . PHE A 1 92 ? 51.324 -14.249 0.256 1.00 65.76 102 PHE A CA 1
ATOM 775 C C . PHE A 1 92 ? 52.654 -14.690 0.877 1.00 66.10 102 PHE A C 1
ATOM 776 O O . PHE A 1 92 ? 53.721 -14.234 0.466 1.00 65.28 102 PHE A O 1
ATOM 784 N N . LEU A 1 93 ? 52.583 -15.584 1.861 1.00 67.58 103 LEU A N 1
ATOM 785 C CA . LEU A 1 93 ? 53.776 -16.079 2.548 1.00 68.67 103 LEU A CA 1
ATOM 786 C C . LEU A 1 93 ? 54.859 -16.737 1.656 1.00 68.55 103 LEU A C 1
ATOM 787 O O . LEU A 1 93 ? 56.052 -16.675 1.989 1.00 69.34 103 LEU A O 1
ATOM 792 N N . PRO A 1 94 ? 54.471 -17.385 0.528 1.00 69.07 104 PRO A N 1
ATOM 793 C CA . PRO A 1 94 ? 55.499 -18.011 -0.326 1.00 68.83 104 PRO A CA 1
ATOM 794 C C . PRO A 1 94 ? 56.364 -17.075 -1.195 1.00 68.93 104 PRO A C 1
ATOM 795 O O . PRO A 1 94 ? 56.079 -15.885 -1.321 1.00 70.34 104 PRO A O 1
ATOM 799 N N . SER A 1 95 ? 57.411 -17.645 -1.798 1.00 67.40 105 SER A N 1
ATOM 800 C CA . SER A 1 95 ? 58.342 -16.908 -2.646 1.00 65.87 105 SER A CA 1
ATOM 801 C C . SER A 1 95 ? 57.753 -15.699 -3.331 1.00 65.28 105 SER A C 1
ATOM 802 O O . SER A 1 95 ? 57.900 -14.587 -2.844 1.00 63.57 105 SER A O 1
ATOM 805 N N . MET A 1 96 ? 57.089 -15.905 -4.461 1.00 65.58 106 MET A N 1
ATOM 806 C CA . MET A 1 96 ? 56.520 -14.775 -5.184 1.00 66.64 106 MET A CA 1
ATOM 807 C C . MET A 1 96 ? 55.422 -14.060 -4.408 1.00 67.56 106 MET A C 1
ATOM 808 O O . MET A 1 96 ? 54.356 -14.627 -4.136 1.00 68.02 106 MET A O 1
ATOM 813 N N . GLU A 1 97 ? 55.699 -12.797 -4.082 1.00 68.26 107 GLU A N 1
ATOM 814 C CA . GLU A 1 97 ? 54.797 -11.947 -3.315 1.00 66.53 107 GLU A CA 1
ATOM 815 C C . GLU A 1 97 ? 54.392 -10.698 -4.069 1.00 65.24 107 GLU A C 1
ATOM 816 O O . GLU A 1 97 ? 54.214 -9.659 -3.461 1.00 65.11 107 GLU A O 1
ATOM 822 N N . SER A 1 98 ? 54.247 -10.823 -5.386 1.00 65.03 108 SER A N 1
ATOM 823 C CA . SER A 1 98 ? 53.858 -9.731 -6.294 1.00 64.19 108 SER A CA 1
ATOM 824 C C . SER A 1 98 ? 54.000 -8.329 -5.729 1.00 64.14 108 SER A C 1
ATOM 825 O O . SER A 1 98 ? 54.827 -7.525 -6.182 1.00 64.59 108 SER A O 1
ATOM 828 N N . ILE A 1 99 ? 53.146 -8.033 -4.758 1.00 65.01 109 ILE A N 1
ATOM 829 C CA . ILE A 1 99 ? 53.141 -6.745 -4.088 1.00 64.65 109 ILE A CA 1
ATOM 830 C C . ILE A 1 99 ? 54.583 -6.432 -3.677 1.00 64.68 109 ILE A C 1
ATOM 831 O O . ILE A 1 99 ? 54.973 -5.267 -3.524 1.00 65.53 109 ILE A O 1
ATOM 836 N N . VAL A 1 100 ? 55.362 -7.507 -3.544 1.00 65.12 110 VAL A N 1
ATOM 837 C CA . VAL A 1 100 ? 56.771 -7.474 -3.156 1.00 65.63 110 VAL A CA 1
ATOM 838 C C . VAL A 1 100 ? 57.698 -7.919 -4.305 1.00 64.74 110 VAL A C 1
ATOM 839 O O . VAL A 1 100 ? 58.646 -7.213 -4.647 1.00 64.54 110 VAL A O 1
ATOM 843 N N . CYS A 1 101 ? 57.415 -9.081 -4.897 1.00 64.66 111 CYS A N 1
ATOM 844 C CA . CYS A 1 101 ? 58.221 -9.626 -6.005 1.00 64.66 111 CYS A CA 1
ATOM 845 C C . CYS A 1 101 ? 57.825 -9.093 -7.398 1.00 62.59 111 CYS A C 1
ATOM 846 O O . CYS A 1 101 ? 57.468 -9.867 -8.283 1.00 61.99 111 CYS A O 1
ATOM 849 N N . SER A 1 102 ? 57.909 -7.782 -7.604 1.00 62.16 112 SER A N 1
ATOM 850 C CA . SER A 1 102 ? 57.527 -7.187 -8.886 1.00 60.76 112 SER A CA 1
ATOM 851 C C . SER A 1 102 ? 58.440 -6.050 -9.222 1.00 58.72 112 SER A C 1
ATOM 852 O O . SER A 1 102 ? 58.868 -5.870 -10.362 1.00 58.89 112 SER A O 1
ATOM 855 N N . LEU A 1 103 ? 58.676 -5.234 -8.212 1.00 56.74 113 LEU A N 1
ATOM 856 C CA . LEU A 1 103 ? 59.536 -4.092 -8.372 1.00 54.60 113 LEU A CA 1
ATOM 857 C C . LEU A 1 103 ? 60.913 -4.699 -8.415 1.00 54.08 113 LEU A C 1
ATOM 858 O O . LEU A 1 103 ? 61.807 -4.196 -9.079 1.00 54.08 113 LEU A O 1
ATOM 863 N N . THR A 1 104 ? 61.059 -5.807 -7.701 1.00 53.80 114 THR A N 1
ATOM 864 C CA . THR A 1 104 ? 62.329 -6.482 -7.596 1.00 52.65 114 THR A CA 1
ATOM 865 C C . THR A 1 104 ? 63.085 -6.764 -8.882 1.00 51.89 114 THR A C 1
ATOM 866 O O . THR A 1 104 ? 64.314 -6.617 -8.921 1.00 50.97 114 THR A O 1
ATOM 870 N N . GLU A 1 105 ? 62.360 -7.174 -9.925 1.00 52.55 115 GLU A N 1
ATOM 871 C CA . GLU A 1 105 ? 62.966 -7.514 -11.226 1.00 50.99 115 GLU A CA 1
ATOM 872 C C . GLU A 1 105 ? 63.274 -6.326 -12.145 1.00 49.50 115 GLU A C 1
ATOM 873 O O . GLU A 1 105 ? 64.315 -6.307 -12.813 1.00 48.10 115 GLU A O 1
ATOM 879 N N . ILE A 1 106 ? 62.372 -5.345 -12.173 1.00 50.04 116 ILE A N 1
ATOM 880 C CA . ILE A 1 106 ? 62.565 -4.152 -12.996 1.00 50.62 116 ILE A CA 1
ATOM 881 C C . ILE A 1 106 ? 63.832 -3.448 -12.518 1.00 50.61 116 ILE A C 1
ATOM 882 O O . ILE A 1 106 ? 64.533 -2.822 -13.302 1.00 49.90 116 ILE A O 1
ATOM 887 N N . LEU A 1 107 ? 64.120 -3.554 -11.228 1.00 50.31 117 LEU A N 1
ATOM 888 C CA . LEU A 1 107 ? 65.317 -2.949 -10.694 1.00 49.25 117 LEU A CA 1
ATOM 889 C C . LEU A 1 107 ? 66.491 -3.622 -11.391 1.00 49.36 117 LEU A C 1
ATOM 890 O O . LEU A 1 107 ? 67.502 -2.980 -11.656 1.00 49.21 117 LEU A O 1
ATOM 895 N N . LYS A 1 108 ? 66.356 -4.911 -11.703 1.00 49.65 118 LYS A N 1
ATOM 896 C CA . LYS A 1 108 ? 67.418 -5.634 -12.410 1.00 49.06 118 LYS A CA 1
ATOM 897 C C . LYS A 1 108 ? 67.468 -5.112 -13.853 1.00 48.84 118 LYS A C 1
ATOM 898 O O . LYS A 1 108 ? 68.505 -4.630 -14.319 1.00 46.76 118 LYS A O 1
ATOM 904 N N . ASN A 1 109 ? 66.341 -5.201 -14.554 1.00 49.22 119 ASN A N 1
ATOM 905 C CA . ASN A 1 109 ? 66.259 -4.717 -15.931 1.00 50.69 119 ASN A CA 1
ATOM 906 C C . ASN A 1 109 ? 67.013 -3.408 -16.061 1.00 50.59 119 ASN A C 1
ATOM 907 O O . ASN A 1 109 ? 68.021 -3.324 -16.771 1.00 51.48 119 ASN A O 1
ATOM 912 N N . ILE A 1 110 ? 66.505 -2.388 -15.371 1.00 50.74 120 ILE A N 1
ATOM 913 C CA . ILE A 1 110 ? 67.109 -1.063 -15.401 1.00 50.97 120 ILE A CA 1
ATOM 914 C C . ILE A 1 110 ? 68.544 -1.152 -14.939 1.00 51.65 120 ILE A C 1
ATOM 915 O O . ILE A 1 110 ? 69.417 -0.546 -15.553 1.00 50.93 120 ILE A O 1
ATOM 920 N N . PHE A 1 111 ? 68.787 -1.899 -13.862 1.00 53.67 121 PHE A N 1
ATOM 921 C CA . PHE A 1 111 ? 70.146 -2.092 -13.372 1.00 55.43 121 PHE A CA 1
ATOM 922 C C . PHE A 1 111 ? 70.912 -2.367 -14.662 1.00 55.88 121 PHE A C 1
ATOM 923 O O . PHE A 1 111 ? 71.808 -1.618 -15.044 1.00 56.53 121 PHE A O 1
ATOM 931 N N . GLY A 1 112 ? 70.514 -3.438 -15.345 1.00 56.79 122 GLY A N 1
ATOM 932 C CA . GLY A 1 112 ? 71.145 -3.813 -16.598 1.00 57.42 122 GLY A CA 1
ATOM 933 C C . GLY A 1 112 ? 71.259 -2.619 -17.515 1.00 57.93 122 GLY A C 1
ATOM 934 O O . GLY A 1 112 ? 72.359 -2.231 -17.901 1.00 58.70 122 GLY A O 1
ATOM 935 N N . MET A 1 113 ? 70.125 -2.024 -17.852 1.00 57.26 123 MET A N 1
ATOM 936 C CA . MET A 1 113 ? 70.140 -0.863 -18.720 1.00 57.18 123 MET A CA 1
ATOM 937 C C . MET A 1 113 ? 71.240 0.141 -18.337 1.00 57.25 123 MET A C 1
ATOM 938 O O . MET A 1 113 ? 72.271 0.190 -19.008 1.00 56.89 123 MET A O 1
ATOM 943 N N . ARG A 1 114 ? 71.031 0.915 -17.264 1.00 57.39 124 ARG A N 1
ATOM 944 C CA . ARG A 1 114 ? 71.992 1.940 -16.806 1.00 57.64 124 ARG A CA 1
ATOM 945 C C . ARG A 1 114 ? 73.435 1.776 -17.295 1.00 57.04 124 ARG A C 1
ATOM 946 O O . ARG A 1 114 ? 74.053 2.736 -17.724 1.00 54.98 124 ARG A O 1
ATOM 954 N N . LYS A 1 115 ? 73.982 0.571 -17.215 1.00 58.41 125 LYS A N 1
ATOM 955 C CA . LYS A 1 115 ? 75.361 0.348 -17.653 1.00 59.52 125 LYS A CA 1
ATOM 956 C C . LYS A 1 115 ? 75.551 0.801 -19.099 1.00 60.19 125 LYS A C 1
ATOM 957 O O . LYS A 1 115 ? 76.471 1.553 -19.402 1.00 60.61 125 LYS A O 1
ATOM 963 N N . LEU A 1 116 ? 74.674 0.330 -19.978 1.00 59.48 126 LEU A N 1
ATOM 964 C CA . LEU A 1 116 ? 74.697 0.666 -21.391 1.00 59.39 126 LEU A CA 1
ATOM 965 C C . LEU A 1 116 ? 74.538 2.169 -21.568 1.00 60.05 126 LEU A C 1
ATOM 966 O O . LEU A 1 116 ? 74.995 2.742 -22.561 1.00 59.28 126 LEU A O 1
ATOM 971 N N . ILE A 1 117 ? 73.863 2.796 -20.604 1.00 60.19 127 ILE A N 1
ATOM 972 C CA . ILE A 1 117 ? 73.655 4.248 -20.601 1.00 60.47 127 ILE A CA 1
ATOM 973 C C . ILE A 1 117 ? 74.923 4.813 -19.982 1.00 60.63 127 ILE A C 1
ATOM 974 O O . ILE A 1 117 ? 75.344 5.933 -20.277 1.00 60.52 127 ILE A O 1
ATOM 979 N N . ASP A 1 118 ? 75.476 4.011 -19.073 1.00 60.76 128 ASP A N 1
ATOM 980 C CA . ASP A 1 118 ? 76.695 4.313 -18.339 1.00 59.49 128 ASP A CA 1
ATOM 981 C C . ASP A 1 118 ? 77.836 4.040 -19.303 1.00 58.45 128 ASP A C 1
ATOM 982 O O . ASP A 1 118 ? 78.974 3.812 -18.895 1.00 58.37 128 ASP A O 1
ATOM 987 N N . THR A 1 119 ? 77.518 4.056 -20.590 1.00 58.37 129 THR A N 1
ATOM 988 C CA . THR A 1 119 ? 78.513 3.801 -21.610 1.00 58.52 129 THR A CA 1
ATOM 989 C C . THR A 1 119 ? 78.264 4.662 -22.829 1.00 58.22 129 THR A C 1
ATOM 990 O O . THR A 1 119 ? 79.095 5.490 -23.189 1.00 57.55 129 THR A O 1
ATOM 994 N N . ALA A 1 120 ? 77.109 4.478 -23.455 1.00 58.18 130 ALA A N 1
ATOM 995 C CA . ALA A 1 120 ? 76.763 5.235 -24.655 1.00 58.45 130 ALA A CA 1
ATOM 996 C C . ALA A 1 120 ? 76.794 6.763 -24.522 1.00 58.32 130 ALA A C 1
ATOM 997 O O . ALA A 1 120 ? 76.612 7.468 -25.514 1.00 57.61 130 ALA A O 1
ATOM 999 N N . GLY A 1 121 ? 77.019 7.275 -23.315 1.00 57.88 131 GLY A N 1
ATOM 1000 C CA . GLY A 1 121 ? 77.056 8.712 -23.137 1.00 56.49 131 GLY A CA 1
ATOM 1001 C C . GLY A 1 121 ? 75.676 9.339 -23.205 1.00 56.84 131 GLY A C 1
ATOM 1002 O O . GLY A 1 121 ? 75.459 10.238 -24.001 1.00 53.20 131 GLY A O 1
ATOM 1003 N N . ASP A 1 122 ? 74.739 8.843 -22.394 1.00 58.83 132 ASP A N 1
ATOM 1004 C CA . ASP A 1 122 ? 73.374 9.381 -22.326 1.00 60.26 132 ASP A CA 1
ATOM 1005 C C . ASP A 1 122 ? 73.102 9.688 -20.863 1.00 59.58 132 ASP A C 1
ATOM 1006 O O . ASP A 1 122 ? 72.253 9.062 -20.237 1.00 59.20 132 ASP A O 1
ATOM 1011 N N . TYR A 1 123 ? 73.846 10.647 -20.329 1.00 59.13 133 TYR A N 1
ATOM 1012 C CA . TYR A 1 123 ? 73.705 11.061 -18.948 1.00 59.11 133 TYR A CA 1
ATOM 1013 C C . TYR A 1 123 ? 72.272 11.493 -18.667 1.00 59.51 133 TYR A C 1
ATOM 1014 O O . TYR A 1 123 ? 71.806 11.415 -17.531 1.00 58.58 133 TYR A O 1
ATOM 1023 N N . GLY A 1 124 ? 71.580 11.970 -19.699 1.00 60.13 134 GLY A N 1
ATOM 1024 C CA . GLY A 1 124 ? 70.209 12.418 -19.524 1.00 58.26 134 GLY A CA 1
ATOM 1025 C C . GLY A 1 124 ? 69.267 11.273 -19.239 1.00 57.26 134 GLY A C 1
ATOM 1026 O O . GLY A 1 124 ? 68.307 11.410 -18.488 1.00 57.66 134 GLY A O 1
ATOM 1027 N N . THR A 1 125 ? 69.551 10.135 -19.856 1.00 57.03 135 THR A N 1
ATOM 1028 C CA . THR A 1 125 ? 68.744 8.945 -19.687 1.00 57.97 135 THR A CA 1
ATOM 1029 C C . THR A 1 125 ? 68.935 8.385 -18.291 1.00 57.07 135 THR A C 1
ATOM 1030 O O . THR A 1 125 ? 67.979 8.191 -17.542 1.00 58.36 135 THR A O 1
ATOM 1034 N N . ALA A 1 126 ? 70.187 8.135 -17.949 1.00 56.41 136 ALA A N 1
ATOM 1035 C CA . ALA A 1 126 ? 70.519 7.599 -16.652 1.00 56.53 136 ALA A CA 1
ATOM 1036 C C . ALA A 1 126 ? 70.087 8.527 -15.532 1.00 56.08 136 ALA A C 1
ATOM 1037 O O . ALA A 1 126 ? 69.716 8.046 -14.476 1.00 55.53 136 ALA A O 1
ATOM 1039 N N . ASN A 1 127 ? 70.126 9.843 -15.749 1.00 56.67 137 ASN A N 1
ATOM 1040 C CA . ASN A 1 127 ? 69.737 10.803 -14.697 1.00 56.22 137 ASN A CA 1
ATOM 1041 C C . ASN A 1 127 ? 68.330 10.547 -14.189 1.00 56.03 137 ASN A C 1
ATOM 1042 O O . ASN A 1 127 ? 68.030 10.753 -13.016 1.00 55.01 137 ASN A O 1
ATOM 1047 N N . ILE A 1 128 ? 67.465 10.099 -15.080 1.00 55.80 138 ILE A N 1
ATOM 1048 C CA . ILE A 1 128 ? 66.107 9.825 -14.696 1.00 56.18 138 ILE A CA 1
ATOM 1049 C C . ILE A 1 128 ? 65.917 8.333 -14.544 1.00 57.23 138 ILE A C 1
ATOM 1050 O O . ILE A 1 128 ? 65.145 7.882 -13.696 1.00 58.33 138 ILE A O 1
ATOM 1055 N N . MET A 1 129 ? 66.612 7.550 -15.355 1.00 57.09 139 MET A N 1
ATOM 1056 C CA . MET A 1 129 ? 66.460 6.116 -15.214 1.00 59.13 139 MET A CA 1
ATOM 1057 C C . MET A 1 129 ? 66.872 5.783 -13.794 1.00 58.88 139 MET A C 1
ATOM 1058 O O . MET A 1 129 ? 66.082 5.246 -13.018 1.00 60.16 139 MET A O 1
ATOM 1063 N N . ASP A 1 130 ? 68.108 6.123 -13.448 1.00 58.20 140 ASP A N 1
ATOM 1064 C CA . ASP A 1 130 ? 68.610 5.867 -12.109 1.00 57.25 140 ASP A CA 1
ATOM 1065 C C . ASP A 1 130 ? 67.905 6.764 -11.078 1.00 55.99 140 ASP A C 1
ATOM 1066 O O . ASP A 1 130 ? 68.204 6.727 -9.891 1.00 56.29 140 ASP A O 1
ATOM 1071 N N . ASP A 1 131 ? 66.967 7.577 -11.543 1.00 54.07 141 ASP A N 1
ATOM 1072 C CA . ASP A 1 131 ? 66.210 8.427 -10.643 1.00 53.74 141 ASP A CA 1
ATOM 1073 C C . ASP A 1 131 ? 65.085 7.528 -10.155 1.00 54.25 141 ASP A C 1
ATOM 1074 O O . ASP A 1 131 ? 64.608 7.662 -9.031 1.00 53.78 141 ASP A O 1
ATOM 1079 N N . ILE A 1 132 ? 64.697 6.584 -11.011 1.00 54.13 142 ILE A N 1
ATOM 1080 C CA . ILE A 1 132 ? 63.607 5.647 -10.733 1.00 52.83 142 ILE A CA 1
ATOM 1081 C C . ILE A 1 132 ? 63.974 4.499 -9.812 1.00 53.89 142 ILE A C 1
ATOM 1082 O O . ILE A 1 132 ? 63.117 3.949 -9.111 1.00 52.23 142 ILE A O 1
ATOM 1087 N N . MET A 1 133 ? 65.231 4.088 -9.861 1.00 55.67 143 MET A N 1
ATOM 1088 C CA . MET A 1 133 ? 65.647 3.005 -9.007 1.00 57.89 143 MET A CA 1
ATOM 1089 C C . MET A 1 133 ? 65.550 3.463 -7.578 1.00 58.28 143 MET A C 1
ATOM 1090 O O . MET A 1 133 ? 65.133 2.699 -6.718 1.00 59.42 143 MET A O 1
ATOM 1095 N N . SER A 1 134 ? 65.939 4.705 -7.312 1.00 58.16 144 SER A N 1
ATOM 1096 C CA . SER A 1 134 ? 65.825 5.224 -5.959 1.00 58.83 144 SER A CA 1
ATOM 1097 C C . SER A 1 134 ? 64.327 5.134 -5.669 1.00 58.91 144 SER A C 1
ATOM 1098 O O . SER A 1 134 ? 63.910 4.593 -4.642 1.00 58.55 144 SER A O 1
ATOM 1101 N N . ASP A 1 135 ? 63.543 5.656 -6.618 1.00 58.58 145 ASP A N 1
ATOM 1102 C CA . ASP A 1 135 ? 62.073 5.658 -6.592 1.00 58.58 145 ASP A CA 1
ATOM 1103 C C . ASP A 1 135 ? 61.665 4.256 -6.147 1.00 57.60 145 ASP A C 1
ATOM 1104 O O . ASP A 1 135 ? 61.393 4.000 -4.975 1.00 56.28 145 ASP A O 1
ATOM 1109 N N . LEU A 1 136 ? 61.680 3.342 -7.102 1.00 56.65 146 LEU A N 1
ATOM 1110 C CA . LEU A 1 136 ? 61.290 1.981 -6.849 1.00 55.63 146 LEU A CA 1
ATOM 1111 C C . LEU A 1 136 ? 62.054 1.278 -5.727 1.00 55.11 146 LEU A C 1
ATOM 1112 O O . LEU A 1 136 ? 61.506 0.410 -5.080 1.00 55.07 146 LEU A O 1
ATOM 1117 N N . GLU A 1 137 ? 63.295 1.628 -5.449 1.00 54.87 147 GLU A N 1
ATOM 1118 C CA . GLU A 1 137 ? 63.945 0.908 -4.371 1.00 55.40 147 GLU A CA 1
ATOM 1119 C C . GLU A 1 137 ? 63.238 1.018 -3.012 1.00 55.67 147 GLU A C 1
ATOM 1120 O O . GLU A 1 137 ? 63.117 0.018 -2.316 1.00 55.02 147 GLU A O 1
ATOM 1126 N N . LYS A 1 138 ? 62.759 2.200 -2.624 1.00 56.15 148 LYS A N 1
ATOM 1127 C CA . LYS A 1 138 ? 62.054 2.345 -1.336 1.00 56.13 148 LYS A CA 1
ATOM 1128 C C . LYS A 1 138 ? 60.752 1.568 -1.275 1.00 56.37 148 LYS A C 1
ATOM 1129 O O . LYS A 1 138 ? 60.332 1.143 -0.209 1.00 57.00 148 LYS A O 1
ATOM 1135 N N . HIS A 1 139 ? 60.088 1.433 -2.412 1.00 56.30 149 HIS A N 1
ATOM 1136 C CA . HIS A 1 139 ? 58.817 0.738 -2.464 1.00 57.04 149 HIS A CA 1
ATOM 1137 C C . HIS A 1 139 ? 59.059 -0.752 -2.329 1.00 56.11 149 HIS A C 1
ATOM 1138 O O . HIS A 1 139 ? 58.127 -1.521 -2.113 1.00 55.93 149 HIS A O 1
ATOM 1145 N N . LEU A 1 140 ? 60.318 -1.151 -2.481 1.00 53.99 150 LEU A N 1
ATOM 1146 C CA . LEU A 1 140 ? 60.722 -2.546 -2.337 1.00 52.58 150 LEU A CA 1
ATOM 1147 C C . LEU A 1 140 ? 60.894 -2.691 -0.826 1.00 52.17 150 LEU A C 1
ATOM 1148 O O . LEU A 1 140 ? 60.191 -3.454 -0.153 1.00 48.71 150 LEU A O 1
ATOM 1153 N N . TRP A 1 141 ? 61.825 -1.912 -0.298 1.00 52.79 151 TRP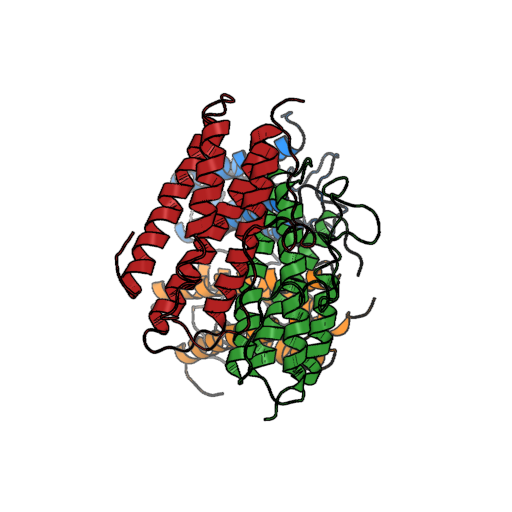 A N 1
ATOM 1154 C CA . TRP A 1 141 ? 62.083 -1.903 1.117 1.00 54.12 151 TRP A CA 1
ATOM 1155 C C . TRP A 1 141 ? 60.782 -1.888 1.900 1.00 54.62 151 TRP A C 1
ATOM 1156 O O . TRP A 1 141 ? 60.540 -2.771 2.700 1.00 55.19 151 TRP A O 1
ATOM 1167 N N . MET A 1 142 ? 59.953 -0.872 1.671 1.00 55.30 152 MET A N 1
ATOM 1168 C CA . MET A 1 142 ? 58.690 -0.752 2.388 1.00 54.92 152 MET A CA 1
ATOM 1169 C C . MET A 1 142 ? 57.929 -2.064 2.362 1.00 55.77 152 MET A C 1
ATOM 1170 O O . MET A 1 142 ? 57.534 -2.565 3.403 1.00 55.33 152 MET A O 1
ATOM 1175 N N . HIS A 1 143 ? 57.753 -2.658 1.193 1.00 56.22 153 HIS A N 1
ATOM 1176 C CA . HIS A 1 143 ? 56.988 -3.884 1.164 1.00 57.20 153 HIS A CA 1
ATOM 1177 C C . HIS A 1 143 ? 57.566 -5.072 1.908 1.00 56.90 153 HIS A C 1
ATOM 1178 O O . HIS A 1 143 ? 56.898 -5.631 2.775 1.00 54.24 153 HIS A O 1
ATOM 1185 N N . LYS A 1 144 ? 58.802 -5.453 1.601 1.00 58.59 154 LYS A N 1
ATOM 1186 C CA . LYS A 1 144 ? 59.437 -6.591 2.278 1.00 59.33 154 LYS A CA 1
ATOM 1187 C C . LYS A 1 144 ? 59.584 -6.305 3.761 1.00 58.96 154 LYS A C 1
ATOM 1188 O O . LYS A 1 144 ? 60.324 -6.995 4.458 1.00 57.44 154 LYS A O 1
ATOM 1194 N N . ALA A 1 145 ? 58.896 -5.273 4.232 1.00 58.73 155 ALA A N 1
ATOM 1195 C CA . ALA A 1 145 ? 58.947 -4.901 5.635 1.00 57.38 155 ALA A CA 1
ATOM 1196 C C . ALA A 1 145 ? 57.570 -5.205 6.185 1.00 55.79 155 ALA A C 1
ATOM 1197 O O . ALA A 1 145 ? 57.333 -5.158 7.392 1.00 56.19 155 ALA A O 1
ATOM 1199 N N . LEU A 1 146 ? 56.655 -5.507 5.269 1.00 53.54 156 LEU A N 1
ATOM 1200 C CA . LEU A 1 146 ? 55.290 -5.850 5.639 1.00 51.60 156 LEU A CA 1
ATOM 1201 C C . LEU A 1 146 ? 55.330 -7.326 6.009 1.00 50.91 156 LEU A C 1
ATOM 1202 O O . LEU A 1 146 ? 54.435 -7.832 6.690 1.00 50.37 156 LEU A O 1
ATOM 1207 N N . LEU A 1 147 ? 56.403 -7.988 5.569 1.00 50.58 157 LEU A N 1
ATOM 1208 C CA . LEU A 1 147 ? 56.635 -9.417 5.786 1.00 49.55 157 LEU A CA 1
ATOM 1209 C C . LEU A 1 147 ? 57.865 -9.603 6.651 1.00 50.51 157 LEU A C 1
ATOM 1210 O O . LEU A 1 147 ? 57.749 -9.794 7.860 1.00 51.89 157 LEU A O 1
ATOM 1215 N N . GLU A 1 148 ? 59.037 -9.541 6.017 1.00 50.38 158 GLU A N 1
ATOM 1216 C CA . GLU A 1 148 ? 60.311 -9.679 6.716 1.00 50.06 158 GLU A CA 1
ATOM 1217 C C . GLU A 1 148 ? 61.510 -9.262 5.853 1.00 49.86 158 GLU A C 1
ATOM 1218 O O . GLU A 1 148 ? 61.473 -9.379 4.619 1.00 51.67 158 GLU A O 1
ATOM 1224 N N . ASN A 1 149 ? 62.566 -8.776 6.520 1.00 47.55 159 ASN A N 1
ATOM 1225 C CA . ASN A 1 149 ? 63.801 -8.319 5.854 1.00 47.29 159 ASN A CA 1
ATOM 1226 C C . ASN A 1 149 ? 64.390 -9.318 4.822 1.00 46.63 159 ASN A C 1
ATOM 1227 O O . ASN A 1 149 ? 63.724 -9.630 3.818 1.00 45.26 159 ASN A O 1
ATOM 1232 N N . CYS A 1 150 ? 65.620 -9.791 5.068 1.00 45.89 160 CYS A N 1
ATOM 1233 C CA . CYS A 1 150 ? 66.376 -10.742 4.217 1.00 46.81 160 CYS A CA 1
ATOM 1234 C C . CYS A 1 150 ? 67.290 -9.957 3.256 1.00 43.46 160 CYS A C 1
ATOM 1235 O O . CYS A 1 150 ? 67.874 -8.955 3.661 1.00 40.20 160 CYS A O 1
ATOM 1238 N N . ASP A 1 151 ? 67.401 -10.406 2.004 1.00 42.14 161 ASP A N 1
ATOM 1239 C CA . ASP A 1 151 ? 68.237 -9.758 0.993 1.00 40.74 161 ASP A CA 1
ATOM 1240 C C . ASP A 1 151 ? 69.055 -8.568 1.539 1.00 40.21 161 ASP A C 1
ATOM 1241 O O . ASP A 1 151 ? 68.711 -7.403 1.216 1.00 39.12 161 ASP A O 1
ATOM 1247 N N . ASP B 1 1 ? 22.445 -13.617 -5.152 1.00 39.25 11 ASP B N 1
ATOM 1248 C CA . ASP B 1 1 ? 22.961 -14.087 -6.470 1.00 39.73 11 ASP B CA 1
ATOM 1249 C C . ASP B 1 1 ? 22.635 -13.092 -7.591 1.00 41.52 11 ASP B C 1
ATOM 1250 O O . ASP B 1 1 ? 23.466 -12.830 -8.471 1.00 45.48 11 ASP B O 1
ATOM 1255 N N . ASP B 1 2 ? 21.414 -12.558 -7.532 1.00 44.07 12 ASP B N 1
ATOM 1256 C CA . ASP B 1 2 ? 20.843 -11.563 -8.457 1.00 46.83 12 ASP B CA 1
ATOM 1257 C C . ASP B 1 2 ? 21.845 -10.457 -8.882 1.00 51.65 12 ASP B C 1
ATOM 1258 O O . ASP B 1 2 ? 22.987 -10.426 -8.396 1.00 45.07 12 ASP B O 1
ATOM 1263 N N . LEU B 1 3 ? 21.430 -9.581 -9.804 1.00 54.04 13 LEU B N 1
ATOM 1264 C CA . LEU B 1 3 ? 22.265 -8.465 -10.258 1.00 56.10 13 LEU B CA 1
ATOM 1265 C C . LEU B 1 3 ? 23.496 -8.779 -11.120 1.00 55.68 13 LEU B C 1
ATOM 1266 O O . LEU B 1 3 ? 24.591 -8.266 -10.877 1.00 51.46 13 LEU B O 1
ATOM 1271 N N . ASP B 1 4 ? 23.323 -9.621 -12.126 1.00 56.06 14 ASP B N 1
ATOM 1272 C CA . ASP B 1 4 ? 24.421 -9.963 -13.022 1.00 59.98 14 ASP B CA 1
ATOM 1273 C C . ASP B 1 4 ? 24.180 -9.114 -14.252 1.00 59.77 14 ASP B C 1
ATOM 1274 O O . ASP B 1 4 ? 25.104 -8.771 -15.000 1.00 60.19 14 ASP B O 1
ATOM 1279 N N . ALA B 1 5 ? 22.898 -8.792 -14.419 1.00 62.17 15 ALA B N 1
ATOM 1280 C CA . ALA B 1 5 ? 22.376 -7.988 -15.509 1.00 63.54 15 ALA B CA 1
ATOM 1281 C C . ALA B 1 5 ? 23.362 -6.906 -15.934 1.00 63.35 15 ALA B C 1
ATOM 1282 O O . ALA B 1 5 ? 24.321 -7.154 -16.680 1.00 63.95 15 ALA B O 1
ATOM 1284 N N . ILE B 1 6 ? 23.099 -5.703 -15.438 1.00 63.33 16 ILE B N 1
ATOM 1285 C CA . ILE B 1 6 ? 23.909 -4.537 -15.714 1.00 63.50 16 ILE B CA 1
ATOM 1286 C C . ILE B 1 6 ? 25.351 -4.684 -15.195 1.00 62.35 16 ILE B C 1
ATOM 1287 O O . ILE B 1 6 ? 26.234 -3.901 -15.547 1.00 61.80 16 ILE B O 1
ATOM 1292 N N . GLN B 1 7 ? 25.598 -5.716 -14.395 1.00 61.24 17 GLN B N 1
ATOM 1293 C CA . GLN B 1 7 ? 26.931 -5.920 -13.849 1.00 60.56 17 GLN B CA 1
ATOM 1294 C C . GLN B 1 7 ? 27.911 -6.430 -14.892 1.00 57.92 17 GLN B C 1
ATOM 1295 O O . GLN B 1 7 ? 29.045 -5.954 -15.001 1.00 56.06 17 GLN B O 1
ATOM 1301 N N . LEU B 1 8 ? 27.472 -7.413 -15.658 1.00 57.52 18 LEU B N 1
ATOM 1302 C CA . LEU B 1 8 ? 28.328 -7.973 -16.675 1.00 57.55 18 LEU B CA 1
ATOM 1303 C C . LEU B 1 8 ? 28.592 -6.920 -17.729 1.00 56.09 18 LEU B C 1
ATOM 1304 O O . LEU B 1 8 ? 29.542 -7.028 -18.489 1.00 54.37 18 LEU B O 1
ATOM 1309 N N . LYS B 1 9 ? 27.751 -5.897 -17.780 1.00 56.17 19 LYS B N 1
ATOM 1310 C CA . LYS B 1 9 ? 27.955 -4.850 -18.768 1.00 55.12 19 LYS B CA 1
ATOM 1311 C C . LYS B 1 9 ? 28.962 -3.811 -18.322 1.00 54.41 19 LYS B C 1
ATOM 1312 O O . LYS B 1 9 ? 29.534 -3.106 -19.144 1.00 55.01 19 LYS B O 1
ATOM 1318 N N . LEU B 1 10 ? 29.165 -3.699 -17.017 1.00 53.80 20 LEU B N 1
ATOM 1319 C CA . LEU B 1 10 ? 30.128 -2.746 -16.479 1.00 52.74 20 LEU B CA 1
ATOM 1320 C C . LEU B 1 10 ? 31.499 -3.112 -17.062 1.00 52.96 20 LEU B C 1
ATOM 1321 O O . LEU B 1 10 ? 32.288 -2.245 -17.453 1.00 52.00 20 LEU B O 1
ATOM 1326 N N . GLN B 1 11 ? 31.753 -4.417 -17.124 1.00 53.05 21 GLN B N 1
ATOM 1327 C CA . GLN B 1 11 ? 32.986 -4.974 -17.674 1.00 52.52 21 GLN B CA 1
ATOM 1328 C C . GLN B 1 11 ? 33.049 -4.562 -19.150 1.00 52.07 21 GLN B C 1
ATOM 1329 O O . GLN B 1 11 ? 34.129 -4.450 -19.744 1.00 50.89 21 GLN B O 1
ATOM 1335 N N . GLU B 1 12 ? 31.873 -4.360 -19.741 1.00 49.71 22 GLU B N 1
ATOM 1336 C CA . GLU B 1 12 ? 31.793 -3.961 -21.133 1.00 48.87 22 GLU B CA 1
ATOM 1337 C C . GLU B 1 12 ? 32.422 -2.575 -21.283 1.00 47.59 22 GLU B C 1
ATOM 1338 O O . GLU B 1 12 ? 33.265 -2.357 -22.153 1.00 45.22 22 GLU B O 1
ATOM 1344 N N . LEU B 1 13 ? 32.013 -1.644 -20.423 1.00 46.84 23 LEU B N 1
ATOM 1345 C CA . LEU B 1 13 ? 32.562 -0.298 -20.464 1.00 46.03 23 LEU B CA 1
ATOM 1346 C C . LEU B 1 13 ? 33.924 -0.356 -19.785 1.00 45.85 23 LEU B C 1
ATOM 1347 O O . LEU B 1 13 ? 34.910 0.146 -20.322 1.00 43.95 23 LEU B O 1
ATOM 1352 N N . LEU B 1 14 ? 33.992 -0.981 -18.612 1.00 44.37 24 LEU B N 1
ATOM 1353 C CA . LEU B 1 14 ? 35.258 -1.081 -17.885 1.00 44.55 24 LEU B CA 1
ATOM 1354 C C . LEU B 1 14 ? 36.399 -1.484 -18.815 1.00 44.74 24 LEU B C 1
ATOM 1355 O O . LEU B 1 14 ? 37.542 -1.060 -18.630 1.00 45.65 24 LEU B O 1
ATOM 1360 N N . ALA B 1 15 ? 36.064 -2.288 -19.825 1.00 45.29 25 ALA B N 1
ATOM 1361 C CA . ALA B 1 15 ? 37.023 -2.791 -20.805 1.00 44.19 25 ALA B CA 1
ATOM 1362 C C . ALA B 1 15 ? 37.408 -1.780 -21.883 1.00 44.55 25 ALA B C 1
ATOM 1363 O O . ALA B 1 15 ? 38.579 -1.613 -22.209 1.00 43.41 25 ALA B O 1
ATOM 1365 N N . SER B 1 16 ? 36.402 -1.115 -22.433 1.00 46.36 26 SER B N 1
ATOM 1366 C CA . SER B 1 16 ? 36.587 -0.130 -23.494 1.00 46.85 26 SER B CA 1
ATOM 1367 C C . SER B 1 16 ? 37.135 1.195 -22.975 1.00 47.42 26 SER B C 1
ATOM 1368 O O . SER B 1 16 ? 37.527 2.076 -23.752 1.00 48.87 26 SER B O 1
ATOM 1371 N N . LEU B 1 17 ? 37.153 1.331 -21.656 1.00 45.83 27 LEU B N 1
ATOM 1372 C CA . LEU B 1 17 ? 37.631 2.547 -21.028 1.00 45.26 27 LEU B CA 1
ATOM 1373 C C . LEU B 1 17 ? 39.153 2.525 -20.968 1.00 46.42 27 LEU B C 1
ATOM 1374 O O . LEU B 1 17 ? 39.804 3.540 -21.225 1.00 47.35 27 LEU B O 1
ATOM 1379 N N . HIS B 1 18 ? 39.722 1.367 -20.646 1.00 45.60 28 HIS B N 1
ATOM 1380 C CA . HIS B 1 18 ? 41.170 1.247 -20.559 1.00 47.19 28 HIS B CA 1
ATOM 1381 C C . HIS B 1 18 ? 41.840 1.184 -21.925 1.00 46.66 28 HIS B C 1
ATOM 1382 O O . HIS B 1 18 ? 43.069 1.222 -22.030 1.00 46.75 28 HIS B O 1
ATOM 1389 N N . ILE B 1 19 ? 41.016 1.084 -22.963 1.00 45.39 29 ILE B N 1
ATOM 1390 C CA . ILE B 1 19 ? 41.480 1.019 -24.349 1.00 45.03 29 ILE B CA 1
ATOM 1391 C C . ILE B 1 19 ? 41.531 2.454 -24.856 1.00 45.25 29 ILE B C 1
ATOM 1392 O O . ILE B 1 19 ? 42.430 2.827 -25.601 1.00 46.30 29 ILE B O 1
ATOM 1397 N N . PHE B 1 20 ? 40.551 3.250 -24.452 1.00 44.90 30 PHE B N 1
ATOM 1398 C CA . PHE B 1 20 ? 40.503 4.644 -24.843 1.00 45.42 30 PHE B CA 1
ATOM 1399 C C . PHE B 1 20 ? 41.563 5.292 -23.962 1.00 45.49 30 PHE B C 1
ATOM 1400 O O . PHE B 1 20 ? 42.145 6.325 -24.296 1.00 46.62 30 PHE B O 1
ATOM 1408 N N . TYR B 1 21 ? 41.836 4.649 -22.835 1.00 45.71 31 TYR B N 1
ATOM 1409 C CA . TYR B 1 21 ? 42.828 5.174 -21.918 1.00 46.63 31 TYR B CA 1
ATOM 1410 C C . TYR B 1 21 ? 44.173 5.241 -22.602 1.00 47.53 31 TYR B C 1
ATOM 1411 O O . TYR B 1 21 ? 44.646 6.336 -22.862 1.00 48.73 31 TYR B O 1
ATOM 1420 N N . SER B 1 22 ? 44.787 4.097 -22.914 1.00 47.55 32 SER B N 1
ATOM 1421 C CA . SER B 1 22 ? 46.117 4.120 -23.550 1.00 48.56 32 SER B CA 1
ATOM 1422 C C . SER B 1 22 ? 46.176 4.667 -24.978 1.00 47.49 32 SER B C 1
ATOM 1423 O O . SER B 1 22 ? 47.256 4.934 -25.516 1.00 43.70 32 SER B O 1
ATOM 1426 N N . ASN B 1 23 ? 45.029 4.841 -25.608 1.00 47.49 33 ASN B N 1
ATOM 1427 C CA . ASN B 1 23 ? 45.059 5.404 -26.931 1.00 47.25 33 ASN B CA 1
ATOM 1428 C C . ASN B 1 23 ? 45.287 6.870 -26.644 1.00 46.22 33 ASN B C 1
ATOM 1429 O O . ASN B 1 23 ? 46.101 7.521 -27.299 1.00 44.41 33 ASN B O 1
ATOM 1434 N N . LEU B 1 24 ? 44.588 7.363 -25.621 1.00 45.69 34 LEU B N 1
ATOM 1435 C CA . LEU B 1 24 ? 44.725 8.753 -25.170 1.00 46.46 34 LEU B CA 1
ATOM 1436 C C . LEU B 1 24 ? 46.216 9.046 -24.855 1.00 46.66 34 LEU B C 1
ATOM 1437 O O . LEU B 1 24 ? 46.772 10.052 -25.308 1.00 46.26 34 LEU B O 1
ATOM 1442 N N . ARG B 1 25 ? 46.845 8.151 -24.086 1.00 47.08 35 ARG B N 1
ATOM 1443 C CA . ARG B 1 25 ? 48.262 8.241 -23.710 1.00 48.01 35 ARG B CA 1
ATOM 1444 C C . ARG B 1 25 ? 49.094 7.929 -24.939 1.00 47.26 35 ARG B C 1
ATOM 1445 O O . ARG B 1 25 ? 50.297 7.753 -24.871 1.00 48.23 35 ARG B O 1
ATOM 1453 N N . GLY B 1 26 ? 48.416 7.827 -26.067 1.00 47.99 36 GLY B N 1
ATOM 1454 C CA . GLY B 1 26 ? 49.094 7.553 -27.311 1.00 46.80 36 GLY B CA 1
ATOM 1455 C C . GLY B 1 26 ? 48.969 8.818 -28.123 1.00 45.96 36 GLY B C 1
ATOM 1456 O O . GLY B 1 26 ? 49.920 9.243 -28.790 1.00 48.24 36 GLY B O 1
ATOM 1457 N N . ILE B 1 27 ? 47.779 9.417 -28.069 1.00 42.26 37 ILE B N 1
ATOM 1458 C CA . ILE B 1 27 ? 47.537 10.678 -28.771 1.00 40.18 37 ILE B CA 1
ATOM 1459 C C . ILE B 1 27 ? 48.547 11.614 -28.116 1.00 39.35 37 ILE B C 1
ATOM 1460 O O . ILE B 1 27 ? 49.321 12.287 -28.776 1.00 35.80 37 ILE B O 1
ATOM 1465 N N . HIS B 1 28 ? 48.526 11.571 -26.784 1.00 40.94 38 HIS B N 1
ATOM 1466 C CA . HIS B 1 28 ? 49.365 12.349 -25.856 1.00 41.36 38 HIS B CA 1
ATOM 1467 C C . HIS B 1 28 ? 50.889 12.183 -25.988 1.00 43.37 38 HIS B C 1
ATOM 1468 O O . HIS B 1 28 ? 51.637 13.127 -25.706 1.00 42.01 38 HIS B O 1
ATOM 1475 N N . TRP B 1 29 ? 51.372 11.007 -26.392 1.00 44.95 39 TRP B N 1
ATOM 1476 C CA . TRP B 1 29 ? 52.824 10.845 -26.504 1.00 47.18 39 TRP B CA 1
ATOM 1477 C C . TRP B 1 29 ? 53.418 11.142 -27.891 1.00 47.07 39 TRP B C 1
ATOM 1478 O O . TRP B 1 29 ? 54.506 11.722 -27.990 1.00 46.74 39 TRP B O 1
ATOM 1489 N N . ASN B 1 30 ? 52.709 10.780 -28.960 1.00 48.03 40 ASN B N 1
ATOM 1490 C CA . ASN B 1 30 ? 53.222 11.012 -30.325 1.00 50.23 40 ASN B CA 1
ATOM 1491 C C . ASN B 1 30 ? 52.794 12.328 -31.001 1.00 51.89 40 ASN B C 1
ATOM 1492 O O . ASN B 1 30 ? 53.497 12.838 -31.885 1.00 49.75 40 ASN B O 1
ATOM 1497 N N . ILE B 1 31 ? 51.634 12.849 -30.611 1.00 52.77 41 ILE B N 1
ATOM 1498 C CA . ILE B 1 31 ? 51.135 14.096 -31.173 1.00 54.77 41 ILE B CA 1
ATOM 1499 C C . ILE B 1 31 ? 52.245 14.991 -31.705 1.00 54.41 41 ILE B C 1
ATOM 1500 O O . ILE B 1 31 ? 53.285 15.154 -31.064 1.00 53.91 41 ILE B O 1
ATOM 1505 N N . LYS B 1 32 ? 51.997 15.567 -32.879 1.00 55.72 42 LYS B N 1
ATOM 1506 C CA . LYS B 1 32 ? 52.915 16.494 -33.549 1.00 55.05 42 LYS B CA 1
ATOM 1507 C C . LYS B 1 32 ? 52.083 17.367 -34.489 1.00 54.32 42 LYS B C 1
ATOM 1508 O O . LYS B 1 32 ? 51.973 17.093 -35.681 1.00 52.91 42 LYS B O 1
ATOM 1514 N N . ASP B 1 33 ? 51.493 18.418 -33.923 1.00 54.75 43 ASP B N 1
ATOM 1515 C CA . ASP B 1 33 ? 50.616 19.336 -34.650 1.00 54.89 43 ASP B CA 1
ATOM 1516 C C . ASP B 1 33 ? 50.959 20.757 -34.228 1.00 55.88 43 ASP B C 1
ATOM 1517 O O . ASP B 1 33 ? 51.784 20.981 -33.344 1.00 54.72 43 ASP B O 1
ATOM 1522 N N . THR B 1 34 ? 50.298 21.711 -34.865 1.00 57.23 44 THR B N 1
ATOM 1523 C CA . THR B 1 34 ? 50.502 23.121 -34.581 1.00 58.85 44 THR B CA 1
ATOM 1524 C C . THR B 1 34 ? 49.929 23.499 -33.204 1.00 59.52 44 THR B C 1
ATOM 1525 O O . THR B 1 34 ? 50.615 24.119 -32.390 1.00 58.50 44 THR B O 1
ATOM 1529 N N . ASN B 1 35 ? 48.674 23.127 -32.952 1.00 59.39 45 ASN B N 1
ATOM 1530 C CA . ASN B 1 35 ? 48.046 23.421 -31.672 1.00 58.52 45 ASN B CA 1
ATOM 1531 C C . ASN B 1 35 ? 48.964 22.875 -30.569 1.00 57.85 45 ASN B C 1
ATOM 1532 O O . ASN B 1 35 ? 49.114 23.500 -29.522 1.00 57.74 45 ASN B O 1
ATOM 1537 N N . PHE B 1 36 ? 49.577 21.714 -30.836 1.00 57.18 46 PHE B N 1
ATOM 1538 C CA . PHE B 1 36 ? 50.465 20.978 -29.912 1.00 56.30 46 PHE B CA 1
ATOM 1539 C C . PHE B 1 36 ? 50.294 21.215 -28.410 1.00 55.97 46 PHE B C 1
ATOM 1540 O O . PHE B 1 36 ? 49.534 20.514 -27.733 1.00 57.60 46 PHE B O 1
ATOM 1548 N N . PHE B 1 37 ? 51.041 22.187 -27.902 1.00 53.62 47 PHE B N 1
ATOM 1549 C CA . PHE B 1 37 ? 51.041 22.587 -26.496 1.00 53.11 47 PHE B CA 1
ATOM 1550 C C . PHE B 1 37 ? 49.734 22.394 -25.749 1.00 54.00 47 PHE B C 1
ATOM 1551 O O . PHE B 1 37 ? 49.736 21.842 -24.649 1.00 54.05 47 PHE B O 1
ATOM 1559 N N . VAL B 1 38 ? 48.646 22.867 -26.357 1.00 52.48 48 VAL B N 1
ATOM 1560 C CA . VAL B 1 38 ? 47.308 22.731 -25.828 1.00 50.18 48 VAL B CA 1
ATOM 1561 C C . VAL B 1 38 ? 46.812 21.292 -25.969 1.00 50.18 48 VAL B C 1
ATOM 1562 O O . VAL B 1 38 ? 46.490 20.647 -24.962 1.00 49.20 48 VAL B O 1
ATOM 1566 N N . ILE B 1 39 ? 46.741 20.810 -27.204 1.00 48.16 49 ILE B N 1
ATOM 1567 C CA . ILE B 1 39 ? 46.308 19.466 -27.447 1.00 45.82 49 ILE B CA 1
ATOM 1568 C C . ILE B 1 39 ? 47.242 18.488 -26.738 1.00 46.34 49 ILE B C 1
ATOM 1569 O O . ILE B 1 39 ? 47.025 17.289 -26.847 1.00 44.83 49 ILE B O 1
ATOM 1574 N N . HIS B 1 40 ? 48.295 18.957 -26.051 1.00 45.96 50 HIS B N 1
ATOM 1575 C CA . HIS B 1 40 ? 49.206 18.013 -25.338 1.00 44.20 50 HIS B CA 1
ATOM 1576 C C . HIS B 1 40 ? 48.786 17.970 -23.872 1.00 43.20 50 HIS B C 1
ATOM 1577 O O . HIS B 1 40 ? 48.998 16.986 -23.168 1.00 46.29 50 HIS B O 1
ATOM 1584 N N . LYS B 1 41 ? 48.190 19.068 -23.426 1.00 41.58 51 LYS B N 1
ATOM 1585 C CA . LYS B 1 41 ? 47.682 19.237 -22.066 1.00 41.71 51 LYS B CA 1
ATOM 1586 C C . LYS B 1 41 ? 46.253 18.644 -21.993 1.00 41.75 51 LYS B C 1
ATOM 1587 O O . LYS B 1 41 ? 45.952 17.878 -21.079 1.00 38.34 51 LYS B O 1
ATOM 1593 N N . LYS B 1 42 ? 45.394 18.979 -22.973 1.00 42.60 52 LYS B N 1
ATOM 1594 C CA . LYS B 1 42 ? 43.982 18.510 -23.031 1.00 44.84 52 LYS B CA 1
ATOM 1595 C C . LYS B 1 42 ? 43.742 17.020 -23.262 1.00 44.97 52 LYS B C 1
ATOM 1596 O O . LYS B 1 42 ? 42.679 16.480 -22.919 1.00 45.93 52 LYS B O 1
ATOM 1602 N N . THR B 1 43 ? 44.711 16.357 -23.866 1.00 42.69 53 THR B N 1
ATOM 1603 C CA . THR B 1 43 ? 44.580 14.934 -24.090 1.00 45.71 53 THR B CA 1
ATOM 1604 C C . THR B 1 43 ? 44.869 14.291 -22.748 1.00 45.73 53 THR B C 1
ATOM 1605 O O . THR B 1 43 ? 44.214 13.333 -22.340 1.00 45.48 53 THR B O 1
ATOM 1609 N N . GLN B 1 44 ? 45.863 14.847 -22.067 1.00 45.90 54 GLN B N 1
ATOM 1610 C CA . GLN B 1 44 ? 46.272 14.387 -20.745 1.00 46.41 54 GLN B CA 1
ATOM 1611 C C . GLN B 1 44 ? 45.115 14.580 -19.790 1.00 45.57 54 GLN B C 1
ATOM 1612 O O . GLN B 1 44 ? 44.844 13.735 -18.931 1.00 45.14 54 GLN B O 1
ATOM 1618 N N . LYS B 1 45 ? 44.450 15.718 -19.968 1.00 43.76 55 LYS B N 1
ATOM 1619 C CA . LYS B 1 45 ? 43.307 16.135 -19.174 1.00 45.51 55 LYS B CA 1
ATOM 1620 C C . LYS B 1 45 ? 42.108 15.227 -19.429 1.00 46.20 55 LYS B C 1
ATOM 1621 O O . LYS B 1 45 ? 41.104 15.300 -18.728 1.00 42.97 55 LYS B O 1
ATOM 1627 N N . LEU B 1 46 ? 42.219 14.363 -20.431 1.00 46.66 56 LEU B N 1
ATOM 1628 C CA . LEU B 1 46 ? 41.129 13.462 -20.769 1.00 46.57 56 LEU B CA 1
ATOM 1629 C C . LEU B 1 46 ? 41.328 12.096 -20.153 1.00 47.30 56 LEU B C 1
ATOM 1630 O O . LEU B 1 46 ? 40.483 11.592 -19.407 1.00 47.33 56 LEU B O 1
ATOM 1635 N N . TYR B 1 47 ? 42.460 11.501 -20.498 1.00 48.31 57 TYR B N 1
ATOM 1636 C CA . TYR B 1 47 ? 42.824 10.191 -20.010 1.00 50.20 57 TYR B CA 1
ATOM 1637 C C . TYR B 1 47 ? 43.061 10.230 -18.521 1.00 49.41 57 TYR B C 1
ATOM 1638 O O . TYR B 1 47 ? 43.174 9.196 -17.877 1.00 49.40 57 TYR B O 1
ATOM 1647 N N . GLU B 1 48 ? 43.172 11.439 -17.988 1.00 50.20 58 GLU B N 1
ATOM 1648 C CA . GLU B 1 48 ? 43.405 11.651 -16.565 1.00 48.90 58 GLU B CA 1
ATOM 1649 C C . GLU B 1 48 ? 42.068 11.614 -15.870 1.00 48.30 58 GLU B C 1
ATOM 1650 O O . GLU B 1 48 ? 41.955 11.208 -14.719 1.00 47.98 58 GLU B O 1
ATOM 1656 N N . TYR B 1 49 ? 41.071 12.056 -16.631 1.00 49.82 59 TYR B N 1
ATOM 1657 C CA . TYR B 1 49 ? 39.670 12.146 -16.232 1.00 50.51 59 TYR B CA 1
ATOM 1658 C C . TYR B 1 49 ? 38.884 10.884 -16.511 1.00 50.33 59 TYR B C 1
ATOM 1659 O O . TYR B 1 49 ? 37.857 10.630 -15.875 1.00 48.97 59 TYR B O 1
ATOM 1668 N N . ILE B 1 50 ? 39.321 10.099 -17.481 1.00 49.30 60 ILE B N 1
ATOM 1669 C CA . ILE B 1 50 ? 38.598 8.874 -17.697 1.00 48.82 60 ILE B CA 1
ATOM 1670 C C . ILE B 1 50 ? 39.379 7.863 -16.887 1.00 47.09 60 ILE B C 1
ATOM 1671 O O . ILE B 1 50 ? 39.049 6.695 -16.859 1.00 46.39 60 ILE B O 1
ATOM 1676 N N . GLU B 1 51 ? 40.428 8.333 -16.219 1.00 47.88 61 GLU B N 1
ATOM 1677 C CA . GLU B 1 51 ? 41.226 7.465 -15.364 1.00 49.06 61 GLU B CA 1
ATOM 1678 C C . GLU B 1 51 ? 40.412 7.282 -14.107 1.00 49.65 61 GLU B C 1
ATOM 1679 O O . GLU B 1 51 ? 40.313 6.189 -13.562 1.00 50.90 61 GLU B O 1
ATOM 1685 N N . LYS B 1 52 ? 39.824 8.371 -13.641 1.00 49.25 62 LYS B N 1
ATOM 1686 C CA . LYS B 1 52 ? 39.000 8.333 -12.444 1.00 48.82 62 LYS B CA 1
ATOM 1687 C C . LYS B 1 52 ? 37.684 7.642 -12.694 1.00 47.62 62 LYS B C 1
ATOM 1688 O O . LYS B 1 52 ? 37.066 7.150 -11.768 1.00 48.17 62 LYS B O 1
ATOM 1694 N N . ILE B 1 53 ? 37.247 7.626 -13.943 1.00 46.69 63 ILE B N 1
ATOM 1695 C CA . ILE B 1 53 ? 35.990 6.993 -14.292 1.00 44.43 63 ILE B CA 1
ATOM 1696 C C . ILE B 1 53 ? 36.164 5.503 -14.348 1.00 42.82 63 ILE B C 1
ATOM 1697 O O . ILE B 1 53 ? 35.225 4.747 -14.114 1.00 40.92 63 ILE B O 1
ATOM 1702 N N . ILE B 1 54 ? 37.392 5.095 -14.644 1.00 42.76 64 ILE B N 1
ATOM 1703 C CA . ILE B 1 54 ? 37.751 3.687 -14.733 1.00 42.91 64 ILE B CA 1
ATOM 1704 C C . ILE B 1 54 ? 37.827 3.014 -13.385 1.00 42.26 64 ILE B C 1
ATOM 1705 O O . ILE B 1 54 ? 37.461 1.848 -13.248 1.00 40.31 64 ILE B O 1
ATOM 1710 N N . ASP B 1 55 ? 38.333 3.725 -12.391 1.00 41.82 65 ASP B N 1
ATOM 1711 C CA . ASP B 1 55 ? 38.435 3.127 -11.065 1.00 44.58 65 ASP B CA 1
ATOM 1712 C C . ASP B 1 55 ? 37.060 3.001 -10.400 1.00 45.83 65 ASP B C 1
ATOM 1713 O O . ASP B 1 55 ? 36.683 1.953 -9.897 1.00 44.72 65 ASP B O 1
ATOM 1718 N N . ILE B 1 56 ? 36.299 4.075 -10.412 1.00 47.81 66 ILE B N 1
ATOM 1719 C CA . ILE B 1 56 ? 35.004 4.030 -9.800 1.00 50.44 66 ILE B CA 1
ATOM 1720 C C . ILE B 1 56 ? 34.132 3.044 -10.528 1.00 50.67 66 ILE B C 1
ATOM 1721 O O . ILE B 1 56 ? 33.447 2.263 -9.899 1.00 51.56 66 ILE B O 1
ATOM 1726 N N . VAL B 1 57 ? 34.143 3.078 -11.852 1.00 50.47 67 VAL B N 1
ATOM 1727 C CA . VAL B 1 57 ? 33.326 2.143 -12.587 1.00 49.56 67 VAL B CA 1
ATOM 1728 C C . VAL B 1 57 ? 33.663 0.760 -12.107 1.00 48.41 67 VAL B C 1
ATOM 1729 O O . VAL B 1 57 ? 32.801 -0.111 -12.046 1.00 48.64 67 VAL B O 1
ATOM 1733 N N . ALA B 1 58 ? 34.921 0.562 -11.749 1.00 44.98 68 ALA B N 1
ATOM 1734 C CA . ALA B 1 58 ? 35.356 -0.734 -11.268 1.00 45.64 68 ALA B CA 1
ATOM 1735 C C . ALA B 1 58 ? 34.817 -1.004 -9.867 1.00 45.88 68 ALA B C 1
ATOM 1736 O O . ALA B 1 58 ? 34.467 -2.134 -9.534 1.00 46.02 68 ALA B O 1
ATOM 1738 N N . GLU B 1 59 ? 34.724 0.052 -9.063 1.00 46.51 69 GLU B N 1
ATOM 1739 C CA . GLU B 1 59 ? 34.234 -0.032 -7.687 1.00 45.33 69 GLU B CA 1
ATOM 1740 C C . GLU B 1 59 ? 32.714 -0.192 -7.566 1.00 48.50 69 GLU B C 1
ATOM 1741 O O . GLU B 1 59 ? 32.198 -0.531 -6.502 1.00 48.49 69 GLU B O 1
ATOM 1747 N N . ARG B 1 60 ? 32.000 0.054 -8.657 1.00 51.22 70 ARG B N 1
ATOM 1748 C CA . ARG B 1 60 ? 30.561 -0.148 -8.655 1.00 53.36 70 ARG B CA 1
ATOM 1749 C C . ARG B 1 60 ? 30.399 -1.658 -8.555 1.00 53.47 70 ARG B C 1
ATOM 1750 O O . ARG B 1 60 ? 29.532 -2.170 -7.854 1.00 53.68 70 ARG B O 1
ATOM 1758 N N . SER B 1 61 ? 31.246 -2.363 -9.290 1.00 53.50 71 SER B N 1
ATOM 1759 C CA . SER B 1 61 ? 31.232 -3.805 -9.275 1.00 53.51 71 SER B CA 1
ATOM 1760 C C . SER B 1 61 ? 31.301 -4.219 -7.813 1.00 54.25 71 SER B C 1
ATOM 1761 O O . SER B 1 61 ? 30.325 -4.702 -7.258 1.00 55.89 71 SER B O 1
ATOM 1764 N N . ARG B 1 62 ? 32.439 -3.992 -7.174 1.00 54.49 72 ARG B N 1
ATOM 1765 C CA . ARG B 1 62 ? 32.600 -4.359 -5.772 1.00 55.08 72 ARG B CA 1
ATOM 1766 C C . ARG B 1 62 ? 31.467 -3.880 -4.843 1.00 55.73 72 ARG B C 1
ATOM 1767 O O . ARG B 1 62 ? 31.234 -4.475 -3.784 1.00 54.97 72 ARG B O 1
ATOM 1775 N N . MET B 1 63 ? 30.766 -2.813 -5.234 1.00 56.35 73 MET B N 1
ATOM 1776 C CA . MET B 1 63 ? 29.656 -2.276 -4.432 1.00 57.77 73 MET B CA 1
ATOM 1777 C C . MET B 1 63 ? 28.619 -3.346 -4.138 1.00 58.40 73 MET B C 1
ATOM 1778 O O . MET B 1 63 ? 28.186 -3.546 -2.993 1.00 56.89 73 MET B O 1
ATOM 1783 N N . LEU B 1 64 ? 28.215 -3.998 -5.224 1.00 59.96 74 LEU B N 1
ATOM 1784 C CA . LEU B 1 64 ? 27.219 -5.062 -5.227 1.00 60.28 74 LEU B CA 1
ATOM 1785 C C . LEU B 1 64 ? 27.812 -6.324 -4.543 1.00 60.68 74 LEU B C 1
ATOM 1786 O O . LEU B 1 64 ? 27.575 -6.576 -3.353 1.00 60.64 74 LEU B O 1
ATOM 1791 N N . GLY B 1 65 ? 28.589 -7.099 -5.300 1.00 61.43 75 GLY B N 1
ATOM 1792 C CA . GLY B 1 65 ? 29.217 -8.295 -4.766 1.00 59.82 75 GLY B CA 1
ATOM 1793 C C . GLY B 1 65 ? 30.320 -8.743 -5.699 1.00 58.22 75 GLY B C 1
ATOM 1794 O O . GLY B 1 65 ? 31.231 -9.479 -5.319 1.00 59.32 75 GLY B O 1
ATOM 1795 N N . TYR B 1 66 ? 30.230 -8.280 -6.939 1.00 56.00 76 TYR B N 1
ATOM 1796 C CA . TYR B 1 66 ? 31.208 -8.635 -7.939 1.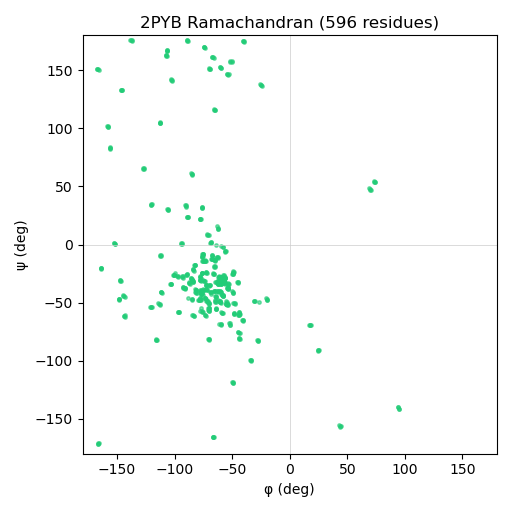00 55.83 76 TYR B CA 1
ATOM 1797 C C . TYR B 1 66 ? 32.626 -8.235 -7.622 1.00 54.85 76 TYR B C 1
ATOM 1798 O O . TYR B 1 66 ? 32.885 -7.265 -6.907 1.00 53.59 76 TYR B O 1
ATOM 1807 N N . ASP B 1 67 ? 33.529 -9.024 -8.188 1.00 52.99 77 ASP B N 1
ATOM 1808 C CA . ASP B 1 67 ? 34.950 -8.840 -8.057 1.00 53.33 77 ASP B CA 1
ATOM 1809 C C . ASP B 1 67 ? 35.546 -8.444 -9.382 1.00 52.81 77 ASP B C 1
ATOM 1810 O O . ASP B 1 67 ? 35.736 -9.280 -10.265 1.00 52.07 77 ASP B O 1
ATOM 1815 N N . SER B 1 68 ? 35.867 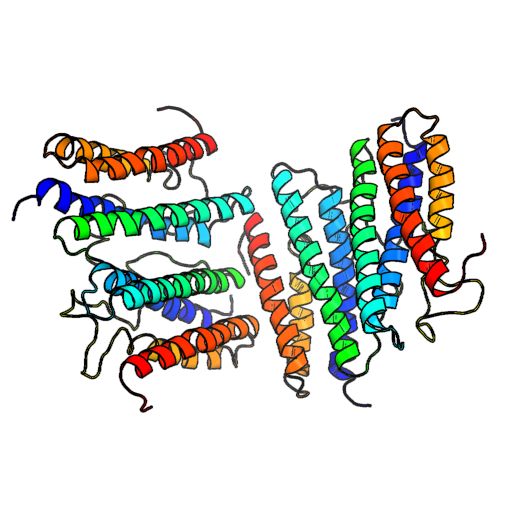-7.162 -9.494 1.00 52.10 78 SER B N 1
ATOM 1816 C CA . SER B 1 68 ? 36.432 -6.602 -10.705 1.00 52.05 78 SER B CA 1
ATOM 1817 C C . SER B 1 68 ? 37.652 -7.308 -11.296 1.00 52.29 78 SER B C 1
ATOM 1818 O O . SER B 1 68 ? 38.379 -8.017 -10.610 1.00 50.51 78 SER B O 1
ATOM 1821 N N . GLU B 1 69 ? 37.850 -7.098 -12.596 1.00 54.18 79 GLU B N 1
ATOM 1822 C CA . GLU B 1 69 ? 38.972 -7.654 -13.336 1.00 56.54 79 GLU B CA 1
ATOM 1823 C C . GLU B 1 69 ? 39.953 -6.517 -13.625 1.00 58.37 79 GLU B C 1
ATOM 1824 O O . GLU B 1 69 ? 39.625 -5.334 -13.465 1.00 58.53 79 GLU B O 1
ATOM 1830 N N . PHE B 1 70 ? 41.158 -6.899 -14.049 1.00 59.60 80 PHE B N 1
ATOM 1831 C CA . PHE B 1 70 ? 42.255 -5.976 -14.379 1.00 60.24 80 PHE B CA 1
ATOM 1832 C C . PHE B 1 70 ? 43.183 -6.619 -15.437 1.00 62.17 80 PHE B C 1
ATOM 1833 O O . PHE B 1 70 ? 44.205 -6.054 -15.857 1.00 61.52 80 PHE B O 1
ATOM 1841 N N . ARG B 1 71 ? 42.812 -7.824 -15.850 1.00 63.33 81 ARG B N 1
ATOM 1842 C CA . ARG B 1 71 ? 43.565 -8.530 -16.856 1.00 64.13 81 ARG B CA 1
ATOM 1843 C C . ARG B 1 71 ? 43.414 -7.848 -18.199 1.00 64.24 81 ARG B C 1
ATOM 1844 O O . ARG B 1 71 ? 42.387 -7.247 -18.481 1.00 61.76 81 ARG B O 1
ATOM 1852 N N . TYR B 1 72 ? 44.442 -7.981 -19.028 1.00 65.09 82 TYR B N 1
ATOM 1853 C CA . TYR B 1 72 ? 44.470 -7.379 -20.353 1.00 65.11 82 TYR B CA 1
ATOM 1854 C C . TYR B 1 72 ? 43.839 -8.259 -21.403 1.00 64.71 82 TYR B C 1
ATOM 1855 O O . TYR B 1 72 ? 43.266 -7.758 -22.370 1.00 63.94 82 TYR B O 1
ATOM 1864 N N . SER B 1 73 ? 43.976 -9.570 -21.234 1.00 64.85 83 SER B N 1
ATOM 1865 C CA . SER B 1 73 ? 43.399 -10.498 -22.187 1.00 65.70 83 SER B CA 1
ATOM 1866 C C . SER B 1 73 ? 41.931 -10.133 -22.294 1.00 67.05 83 SER B C 1
ATOM 1867 O O . SER B 1 73 ? 41.339 -10.157 -23.380 1.00 67.83 83 SER B O 1
ATOM 1870 N N . GLU B 1 74 ? 41.356 -9.757 -21.155 1.00 68.25 84 GLU B N 1
ATOM 1871 C CA . GLU B 1 74 ? 39.943 -9.407 -21.095 1.00 68.21 84 GLU B CA 1
ATOM 1872 C C . GLU B 1 74 ? 39.632 -7.937 -21.365 1.00 67.75 84 GLU B C 1
ATOM 1873 O O . GLU B 1 74 ? 38.616 -7.426 -20.909 1.00 67.97 84 GLU B O 1
ATOM 1879 N N . PHE B 1 75 ? 40.515 -7.251 -22.079 1.00 67.08 85 PHE B N 1
ATOM 1880 C CA . PHE B 1 75 ? 40.277 -5.853 -22.425 1.00 67.41 85 PHE B CA 1
ATOM 1881 C C . PHE B 1 75 ? 40.303 -5.830 -23.965 1.00 67.91 85 PHE B C 1
ATOM 1882 O O . PHE B 1 75 ? 39.349 -5.371 -24.625 1.00 68.74 85 PHE B O 1
ATOM 1890 N N . MET B 1 76 ? 41.391 -6.360 -24.530 1.00 65.45 86 MET B N 1
ATOM 1891 C CA . MET B 1 76 ? 41.564 -6.409 -25.983 1.00 64.02 86 MET B CA 1
ATOM 1892 C C . MET B 1 76 ? 40.706 -7.524 -26.551 1.00 63.34 86 MET B C 1
ATOM 1893 O O . MET B 1 76 ? 41.040 -8.160 -27.551 1.00 63.32 86 MET B O 1
ATOM 1898 N N . LYS B 1 77 ? 39.578 -7.743 -25.903 1.00 61.55 87 LYS B N 1
ATOM 1899 C CA . LYS B 1 77 ? 38.688 -8.777 -26.336 1.00 60.34 87 LYS B CA 1
ATOM 1900 C C . LYS B 1 77 ? 37.273 -8.326 -26.004 1.00 60.39 87 LYS B C 1
ATOM 1901 O O . LYS B 1 77 ? 36.370 -8.381 -26.847 1.00 61.62 87 LYS B O 1
ATOM 1907 N N . LYS B 1 78 ? 37.092 -7.846 -24.780 1.00 58.93 88 LYS B N 1
ATOM 1908 C CA . LYS B 1 78 ? 35.780 -7.398 -24.331 1.00 57.30 88 LYS B CA 1
ATOM 1909 C C . LYS B 1 78 ? 35.366 -6.048 -24.917 1.00 56.78 88 LYS B C 1
ATOM 1910 O O . LYS B 1 78 ? 34.209 -5.846 -25.291 1.00 56.55 88 LYS B O 1
ATOM 1916 N N . SER B 1 79 ? 36.314 -5.129 -25.012 1.00 56.63 89 SER B N 1
ATOM 1917 C CA . SER B 1 79 ? 36.041 -3.792 -25.527 1.00 57.38 89 SER B CA 1
ATOM 1918 C C . SER B 1 79 ? 35.342 -3.663 -26.892 1.00 57.46 89 SER B C 1
ATOM 1919 O O . SER B 1 79 ? 35.556 -4.481 -27.786 1.00 57.60 89 SER B O 1
ATOM 1922 N N . PHE B 1 80 ? 34.511 -2.620 -27.036 1.00 56.92 90 PHE B N 1
ATOM 1923 C CA . PHE B 1 80 ? 33.787 -2.316 -28.290 1.00 56.97 90 PHE B CA 1
ATOM 1924 C C . PHE B 1 80 ? 34.515 -1.095 -28.879 1.00 56.19 90 PHE B C 1
ATOM 1925 O O . PHE B 1 80 ? 33.923 -0.259 -29.559 1.00 57.50 90 PHE B O 1
ATOM 1933 N N . ILE B 1 81 ? 35.809 -1.008 -28.599 1.00 55.28 91 ILE B N 1
ATOM 1934 C CA . ILE B 1 81 ? 36.642 0.090 -29.063 1.00 53.55 91 ILE B CA 1
ATOM 1935 C C . ILE B 1 81 ? 38.013 -0.495 -29.300 1.00 54.30 91 ILE B C 1
ATOM 1936 O O . ILE B 1 81 ? 38.543 -1.207 -28.449 1.00 51.19 91 ILE B O 1
ATOM 1941 N N . LYS B 1 82 ? 38.588 -0.175 -30.456 1.00 55.55 92 LYS B N 1
ATOM 1942 C CA . LYS B 1 82 ? 39.885 -0.703 -30.855 1.00 55.96 92 LYS B CA 1
ATOM 1943 C C . LYS B 1 82 ? 41.014 0.302 -30.804 1.00 56.70 92 LYS B C 1
ATOM 1944 O O . LYS B 1 82 ? 40.787 1.514 -30.757 1.00 56.84 92 LYS B O 1
ATOM 1950 N N . GLU B 1 83 ? 42.231 -0.237 -30.819 1.00 57.15 93 GLU B N 1
ATOM 1951 C CA . GLU B 1 83 ? 43.464 0.543 -30.757 1.00 57.05 93 GLU B CA 1
ATOM 1952 C C . GLU B 1 83 ? 43.693 1.401 -32.001 1.00 56.82 93 GLU B C 1
ATOM 1953 O O . GLU B 1 83 ? 43.125 1.151 -33.072 1.00 57.82 93 GLU B O 1
ATOM 1959 N N . LEU B 1 84 ? 44.553 2.400 -31.840 1.00 56.85 94 LEU B N 1
ATOM 1960 C CA . LEU B 1 84 ? 44.911 3.296 -32.913 1.00 56.67 94 LEU B CA 1
ATOM 1961 C C . LEU B 1 84 ? 46.284 2.869 -33.401 1.00 56.82 94 LEU B C 1
ATOM 1962 O O . LEU B 1 84 ? 47.166 2.479 -32.621 1.00 55.40 94 LEU B O 1
ATOM 1967 N N . ASP B 1 85 ? 46.458 2.941 -34.707 1.00 59.24 95 ASP B N 1
ATOM 1968 C CA . ASP B 1 85 ? 47.722 2.593 -35.298 1.00 60.29 95 ASP B CA 1
ATOM 1969 C C . ASP B 1 85 ? 48.631 3.675 -34.770 1.00 58.96 95 ASP B C 1
ATOM 1970 O O . ASP B 1 85 ? 48.261 4.381 -33.843 1.00 57.56 95 ASP B O 1
ATOM 1975 N N . ILE B 1 86 ? 49.809 3.816 -35.357 1.00 58.33 96 ILE B N 1
ATOM 1976 C CA . ILE B 1 86 ? 50.738 4.838 -34.920 1.00 58.78 96 ILE B CA 1
ATOM 1977 C C . ILE B 1 86 ? 50.456 6.099 -35.715 1.00 59.54 96 ILE B C 1
ATOM 1978 O O . ILE B 1 86 ? 51.358 6.865 -36.036 1.00 60.15 96 ILE B O 1
ATOM 1983 N N . GLU B 1 87 ? 49.175 6.268 -36.039 1.00 60.99 97 GLU B N 1
ATOM 1984 C CA . GLU B 1 87 ? 48.613 7.416 -36.761 1.00 60.79 97 GLU B CA 1
ATOM 1985 C C . GLU B 1 87 ? 49.377 7.964 -37.958 1.00 61.47 97 GLU B C 1
ATOM 1986 O O . GLU B 1 87 ? 50.137 7.248 -38.617 1.00 62.66 97 GLU B O 1
ATOM 1992 N N . SER B 1 88 ? 49.114 9.247 -38.231 1.00 63.02 98 SER B N 1
ATOM 1993 C CA . SER B 1 88 ? 49.716 10.030 -39.320 1.00 63.80 98 SER B CA 1
ATOM 1994 C C . SER B 1 88 ? 49.837 11.490 -38.857 1.00 63.84 98 SER B C 1
ATOM 1995 O O . SER B 1 88 ? 50.754 12.209 -39.260 1.00 63.97 98 SER B O 1
ATOM 1998 N N . THR B 1 89 ? 48.913 11.917 -37.999 1.00 64.90 99 THR B N 1
ATOM 1999 C CA . THR B 1 89 ? 48.924 13.283 -37.474 1.00 66.22 99 THR B CA 1
ATOM 2000 C C . THR B 1 89 ? 47.960 13.414 -36.270 1.00 66.43 99 THR B C 1
ATOM 2001 O O . THR B 1 89 ? 47.434 12.415 -35.774 1.00 66.16 99 THR B O 1
ATOM 2005 N N . SER B 1 90 ? 47.736 14.639 -35.797 1.00 66.01 100 SER B N 1
ATOM 2006 C CA . SER B 1 90 ? 46.833 14.861 -34.668 1.00 64.87 100 SER B CA 1
ATOM 2007 C C . SER B 1 90 ? 45.367 14.750 -35.074 1.00 65.12 100 SER B C 1
ATOM 2008 O O . SER B 1 90 ? 44.611 13.943 -34.532 1.00 64.03 100 SER B O 1
ATOM 2011 N N . ASN B 1 91 ? 44.966 15.574 -36.026 1.00 64.93 101 ASN B N 1
ATOM 2012 C CA . ASN B 1 91 ? 43.598 15.557 -36.482 1.00 65.19 101 ASN B CA 1
ATOM 2013 C C . ASN B 1 91 ? 43.409 14.577 -37.614 1.00 65.46 101 ASN B C 1
ATOM 2014 O O . ASN B 1 91 ? 44.362 13.978 -38.120 1.00 65.04 101 ASN B O 1
ATOM 2019 N N . PHE B 1 92 ? 42.153 14.460 -38.028 1.00 66.25 102 PHE B N 1
ATOM 2020 C CA . PHE B 1 92 ? 41.751 13.553 -39.089 1.00 65.52 102 PHE B CA 1
ATOM 2021 C C . PHE B 1 92 ? 40.420 13.992 -39.710 1.00 66.37 102 PHE B C 1
ATOM 2022 O O . PHE B 1 92 ? 39.356 13.751 -39.138 1.00 65.92 102 PHE B O 1
ATOM 2030 N N . LEU B 1 93 ? 40.488 14.621 -40.883 1.00 67.33 103 LEU B N 1
ATOM 2031 C CA . LEU B 1 93 ? 39.292 15.098 -41.580 1.00 68.63 103 LEU B CA 1
ATOM 2032 C C . LEU B 1 93 ? 38.208 14.035 -41.899 1.00 68.87 103 LEU B C 1
ATOM 2033 O O . LEU B 1 93 ? 37.014 14.371 -41.943 1.00 69.44 103 LEU B O 1
ATOM 2038 N N . PRO B 1 94 ? 38.596 12.754 -42.135 1.00 68.41 104 PRO B N 1
ATOM 2039 C CA . PRO B 1 94 ? 37.571 11.735 -42.439 1.00 69.11 104 PRO B CA 1
ATOM 2040 C C . PRO B 1 94 ? 36.705 11.228 -41.270 1.00 68.72 104 PRO B C 1
ATOM 2041 O O . PRO B 1 94 ? 36.993 11.507 -40.110 1.00 69.86 104 PRO B O 1
ATOM 2045 N N . SER B 1 95 ? 35.654 10.472 -41.598 1.00 67.05 105 SER B N 1
ATOM 2046 C CA . SER B 1 95 ? 34.724 9.932 -40.608 1.00 66.17 105 SER B CA 1
ATOM 2047 C C . SER B 1 95 ? 35.318 9.673 -39.241 1.00 65.50 105 SER B C 1
ATOM 2048 O O . SER B 1 95 ? 35.170 10.492 -38.349 1.00 63.37 105 SER B O 1
ATOM 2051 N N . MET B 1 96 ? 35.991 8.543 -39.060 1.00 65.69 106 MET B N 1
ATOM 2052 C CA . MET B 1 96 ? 36.558 8.251 -37.749 1.00 66.09 106 MET B CA 1
ATOM 2053 C C . MET B 1 96 ? 37.659 9.217 -37.333 1.00 66.99 106 MET B C 1
ATOM 2054 O O . MET B 1 96 ? 38.731 9.275 -37.946 1.00 67.35 106 MET B O 1
ATOM 2059 N N . GLU B 1 97 ? 37.376 9.951 -36.256 1.00 67.62 107 GLU B N 1
ATOM 2060 C CA . GLU B 1 97 ? 38.275 10.959 -35.710 1.00 66.04 107 GLU B CA 1
ATOM 2061 C C . GLU B 1 97 ? 38.680 10.661 -34.284 1.00 64.66 107 GLU B C 1
ATOM 2062 O O . GLU B 1 97 ? 38.858 11.580 -33.504 1.00 64.09 107 GLU B O 1
ATOM 2068 N N . SER B 1 98 ? 38.826 9.376 -33.968 1.00 64.27 108 SER B N 1
ATOM 2069 C CA . SER B 1 98 ? 39.221 8.879 -32.639 1.00 63.25 108 SER B CA 1
ATOM 2070 C C . SER B 1 98 ? 39.072 9.877 -31.505 1.00 63.68 108 SER B C 1
ATOM 2071 O O . SER B 1 98 ? 38.251 9.716 -30.592 1.00 63.69 108 SER B O 1
ATOM 2074 N N . ILE B 1 99 ? 39.920 10.894 -31.555 1.00 65.03 109 ILE B N 1
ATOM 2075 C CA . ILE B 1 99 ? 39.925 11.955 -30.568 1.00 64.27 109 ILE B CA 1
ATOM 2076 C C . ILE B 1 99 ? 38.484 12.445 -30.405 1.00 65.39 109 ILE B C 1
ATOM 2077 O O . ILE B 1 99 ? 38.091 12.974 -29.355 1.00 65.37 109 ILE B O 1
ATOM 2082 N N . VAL B 1 100 ? 37.708 12.216 -31.464 1.00 66.01 110 VAL B N 1
ATOM 2083 C CA . VAL B 1 100 ? 36.301 12.595 -31.559 1.00 65.32 110 VAL B CA 1
ATOM 2084 C C . VAL B 1 100 ? 35.378 11.363 -31.594 1.00 65.26 110 VAL B C 1
ATOM 2085 O O . VAL B 1 100 ? 34.431 11.276 -30.816 1.00 65.20 110 VAL B O 1
ATOM 2089 N N . CYS B 1 101 ? 35.664 10.415 -32.489 1.00 64.89 111 CYS B N 1
ATOM 2090 C CA . CYS B 1 101 ? 34.865 9.185 -32.629 1.00 63.56 111 CYS B CA 1
ATOM 2091 C C . CYS B 1 101 ? 35.265 8.056 -31.662 1.00 62.25 111 CYS B C 1
ATOM 2092 O O . CYS B 1 101 ? 35.637 6.966 -32.095 1.00 60.80 111 CYS B O 1
ATOM 2095 N N . SER B 1 102 ? 35.165 8.296 -30.360 1.00 62.23 112 SER B N 1
ATOM 2096 C CA . SER B 1 102 ? 35.556 7.286 -29.378 1.00 60.75 112 SER B CA 1
ATOM 2097 C C . SER B 1 102 ? 34.646 7.345 -28.191 1.00 59.48 112 SER B C 1
ATOM 2098 O O . SER B 1 102 ? 34.221 6.331 -27.638 1.00 59.86 112 SER B O 1
ATOM 2101 N N . LEU B 1 103 ? 34.404 8.571 -27.768 1.00 57.65 113 LEU B N 1
ATOM 2102 C CA . LEU B 1 103 ? 33.542 8.813 -26.636 1.00 55.91 113 LEU B CA 1
ATOM 2103 C C . LEU B 1 103 ? 32.159 8.559 -27.184 1.00 56.09 113 LEU B C 1
ATOM 2104 O O . LEU B 1 103 ? 31.267 8.098 -26.481 1.00 56.35 113 LEU B O 1
ATOM 2109 N N . THR B 1 104 ? 32.012 8.850 -28.469 1.00 55.59 114 THR B N 1
ATOM 2110 C CA . THR B 1 104 ? 30.748 8.720 -29.147 1.00 53.69 114 THR B CA 1
ATOM 2111 C C . THR B 1 104 ? 29.989 7.414 -28.972 1.00 53.98 114 THR B C 1
ATOM 2112 O O . THR B 1 104 ? 28.768 7.435 -28.799 1.00 53.04 114 THR B O 1
ATOM 2116 N N . GLU B 1 105 ? 30.706 6.288 -29.017 1.00 53.58 115 GLU B N 1
ATOM 2117 C CA . GLU B 1 105 ? 30.105 4.946 -28.901 1.00 51.93 115 GLU B CA 1
ATOM 2118 C C . GLU B 1 105 ? 29.803 4.477 -27.476 1.00 51.36 115 GLU B C 1
ATOM 2119 O O . GLU B 1 105 ? 28.772 3.840 -27.235 1.00 49.94 115 GLU B O 1
ATOM 2125 N N . ILE B 1 106 ? 30.698 4.784 -26.539 1.00 51.39 116 ILE B N 1
ATOM 2126 C CA . ILE B 1 106 ? 30.501 4.400 -25.140 1.00 51.76 116 ILE B CA 1
ATOM 2127 C C . ILE B 1 106 ? 29.234 5.087 -24.634 1.00 51.71 116 ILE B C 1
ATOM 2128 O O . ILE B 1 106 ? 28.530 4.554 -23.785 1.00 50.46 116 ILE B O 1
ATOM 2133 N N . LEU B 1 107 ? 28.954 6.275 -25.156 1.00 51.21 117 LEU B N 1
ATOM 2134 C CA . LEU B 1 107 ? 27.756 6.983 -24.767 1.00 49.67 117 LEU B CA 1
ATOM 2135 C C . LEU B 1 107 ? 26.586 6.101 -25.167 1.00 49.83 117 LEU B C 1
ATOM 2136 O O . LEU B 1 107 ? 25.580 6.068 -24.480 1.00 50.81 117 LEU B O 1
ATOM 2141 N N . LYS B 1 108 ? 26.720 5.377 -26.277 1.00 50.47 118 LYS B N 1
ATOM 2142 C CA . LYS B 1 108 ? 25.660 4.473 -26.724 1.00 48.65 118 LYS B CA 1
ATOM 2143 C C . LYS B 1 108 ? 25.609 3.288 -25.759 1.00 47.50 118 LYS B C 1
ATOM 2144 O O . LYS B 1 108 ? 24.571 3.000 -25.160 1.00 45.04 118 LYS B O 1
ATOM 2150 N N . ASN B 1 109 ? 26.739 2.607 -25.610 1.00 47.80 119 ASN B N 1
ATOM 2151 C CA . ASN B 1 109 ? 26.822 1.470 -24.702 1.00 49.89 119 ASN B CA 1
ATOM 2152 C C . ASN B 1 109 ? 26.076 1.780 -23.413 1.00 50.29 119 ASN B C 1
ATOM 2153 O O . ASN B 1 109 ? 25.063 1.147 -23.097 1.00 50.43 119 ASN B O 1
ATOM 2158 N N . ILE B 1 110 ? 26.585 2.769 -22.680 1.00 50.42 120 ILE B N 1
ATOM 2159 C CA . ILE B 1 110 ? 25.986 3.176 -21.417 1.00 51.08 120 ILE B CA 1
ATOM 2160 C C . ILE B 1 110 ? 24.544 3.576 -21.647 1.00 52.42 120 ILE B C 1
ATOM 2161 O O . ILE B 1 110 ? 23.678 3.181 -20.870 1.00 50.82 120 ILE B O 1
ATOM 2166 N N . PHE B 1 111 ? 24.287 4.353 -22.705 1.00 54.75 121 PHE B N 1
ATOM 2167 C CA . PHE B 1 111 ? 22.918 4.746 -23.047 1.00 56.28 121 PHE B CA 1
ATOM 2168 C C . PHE B 1 111 ? 22.155 3.435 -22.890 1.00 57.19 121 PHE B C 1
ATOM 2169 O O . PHE B 1 111 ? 21.249 3.324 -22.068 1.00 57.71 121 PHE B O 1
ATOM 2177 N N . GLY B 1 112 ? 22.561 2.439 -23.677 1.00 58.21 122 GLY B N 1
ATOM 2178 C CA . GLY B 1 112 ? 21.941 1.129 -23.617 1.00 58.42 122 GLY B CA 1
ATOM 2179 C C . GLY B 1 112 ? 21.835 0.662 -22.181 1.00 59.25 122 GLY B C 1
ATOM 2180 O O . GLY B 1 112 ? 20.737 0.425 -21.679 1.00 60.46 122 GLY B O 1
ATOM 2181 N N . MET B 1 113 ? 22.970 0.548 -21.505 1.00 58.08 123 MET B N 1
ATOM 2182 C CA . MET B 1 113 ? 22.948 0.106 -20.125 1.00 58.52 123 MET B CA 1
ATOM 2183 C C . MET B 1 113 ? 2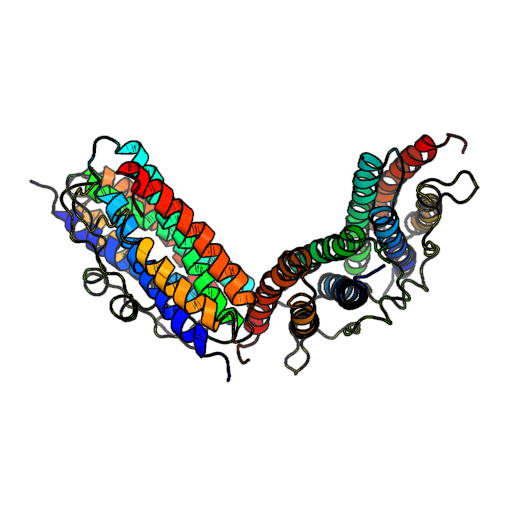1.848 0.804 -19.311 1.00 58.09 123 MET B C 1
ATOM 2184 O O . MET B 1 113 ? 20.818 0.192 -19.037 1.00 58.07 123 MET B O 1
ATOM 2189 N N . ARG B 1 114 ? 22.056 2.073 -18.946 1.00 58.26 124 ARG B N 1
ATOM 2190 C CA . ARG B 1 114 ? 21.090 2.846 -18.142 1.00 58.27 124 ARG B CA 1
ATOM 2191 C C . ARG B 1 114 ? 19.654 2.322 -18.124 1.00 57.72 124 ARG B C 1
ATOM 2192 O O . ARG B 1 114 ? 19.042 2.239 -17.074 1.00 56.62 124 ARG B O 1
ATOM 2200 N N . LYS B 1 115 ? 19.107 1.992 -19.286 1.00 58.91 125 LYS B N 1
ATOM 2201 C CA . LYS B 1 115 ? 17.731 1.504 -19.351 1.00 59.59 125 LYS B CA 1
ATOM 2202 C C . LYS B 1 115 ? 17.539 0.297 -18.438 1.00 59.62 125 LYS B C 1
ATOM 2203 O O . LYS B 1 115 ? 16.615 0.260 -17.627 1.00 60.63 125 LYS B O 1
ATOM 2209 N N . LEU B 1 116 ? 18.420 -0.685 -18.588 1.00 58.73 126 LEU B N 1
ATOM 2210 C CA . LEU B 1 116 ? 18.400 -1.906 -17.800 1.00 58.99 126 LEU B CA 1
ATOM 2211 C C . LEU B 1 116 ? 18.553 -1.576 -16.320 1.00 59.54 126 LEU B C 1
ATOM 2212 O O . LEU B 1 116 ? 18.091 -2.323 -15.451 1.00 58.99 126 LEU B O 1
ATOM 2217 N N . ILE B 1 117 ? 19.226 -0.459 -16.048 1.00 59.95 127 ILE B N 1
ATOM 2218 C CA . ILE B 1 117 ? 19.434 0.024 -14.682 1.00 60.63 127 ILE B CA 1
ATOM 2219 C C . ILE B 1 117 ? 18.168 0.795 -14.356 1.00 60.79 127 ILE B C 1
ATOM 2220 O O . ILE B 1 117 ? 17.747 0.884 -13.202 1.00 60.79 127 ILE B O 1
ATOM 2225 N N . ASP B 1 118 ? 17.612 1.386 -15.416 1.00 61.91 128 ASP B N 1
ATOM 2226 C CA . ASP B 1 118 ? 16.391 2.179 -15.381 1.00 60.98 128 ASP B CA 1
ATOM 2227 C C . ASP B 1 118 ? 15.250 1.180 -15.320 1.00 59.46 128 ASP B C 1
ATOM 2228 O O . ASP B 1 118 ? 14.113 1.490 -15.678 1.00 58.52 128 ASP B O 1
ATOM 2233 N N . THR B 1 119 ? 15.569 -0.029 -14.870 1.00 58.79 129 THR B N 1
ATOM 2234 C CA . THR B 1 119 ? 14.577 -1.076 -14.764 1.00 58.81 129 THR B CA 1
ATOM 2235 C C . THR B 1 119 ? 14.834 -1.932 -13.542 1.00 58.09 129 THR B C 1
ATOM 2236 O O . THR B 1 119 ? 14.009 -1.990 -12.635 1.00 58.48 129 THR B O 1
ATOM 2240 N N . ALA B 1 120 ? 15.992 -2.578 -13.505 1.00 57.46 130 ALA B N 1
ATOM 2241 C CA . ALA B 1 120 ? 16.333 -3.458 -12.391 1.00 58.00 130 ALA B CA 1
ATOM 2242 C C . ALA B 1 120 ? 16.299 -2.824 -11.001 1.00 57.46 130 ALA B C 1
ATOM 2243 O O . ALA B 1 120 ? 16.474 -3.525 -10.006 1.00 56.82 130 ALA B O 1
ATOM 2245 N N . GLY B 1 121 ? 16.073 -1.516 -10.924 1.00 56.97 131 GLY B N 1
ATOM 2246 C CA . GLY B 1 121 ? 16.039 -0.860 -9.631 1.00 55.16 131 GLY B CA 1
ATOM 2247 C C . GLY B 1 121 ? 17.416 -0.724 -9.003 1.00 54.95 131 GLY B C 1
ATOM 2248 O O . GLY B 1 121 ? 17.637 -1.186 -7.889 1.00 52.53 131 GLY B O 1
ATOM 2249 N N . ASP B 1 122 ? 18.351 -0.118 -9.737 1.00 56.97 132 ASP B N 1
ATOM 2250 C CA . ASP B 1 122 ? 19.715 0.125 -9.249 1.00 58.75 132 ASP B CA 1
ATOM 2251 C C . ASP B 1 122 ? 19.988 1.609 -9.453 1.00 58.13 132 ASP B C 1
ATOM 2252 O O . ASP B 1 122 ? 20.839 1.991 -10.252 1.00 56.95 132 ASP B O 1
ATOM 2257 N N . TYR B 1 123 ? 19.243 2.438 -8.735 1.00 58.30 133 TYR B N 1
ATOM 2258 C CA . TYR B 1 123 ? 19.389 3.878 -8.826 1.00 59.01 133 TYR B CA 1
ATOM 2259 C C . TYR B 1 123 ? 20.813 4.284 -8.498 1.00 59.63 133 TYR B C 1
ATOM 2260 O O . TYR B 1 123 ? 21.277 5.333 -8.931 1.00 59.80 133 TYR B O 1
ATOM 2269 N N . GLY B 1 124 ? 21.501 3.463 -7.708 1.00 60.29 134 GLY B N 1
ATOM 2270 C CA . GLY B 1 124 ? 22.870 3.779 -7.336 1.00 57.79 134 GLY B CA 1
ATOM 2271 C C . GLY B 1 124 ? 23.815 3.665 -8.509 1.00 56.88 134 GLY B C 1
ATOM 2272 O O . GLY B 1 124 ? 24.770 4.423 -8.627 1.00 57.88 134 GLY B O 1
ATOM 2273 N N . THR B 1 125 ? 23.538 2.701 -9.376 1.00 56.80 135 THR B N 1
ATOM 2274 C CA . THR B 1 125 ? 24.351 2.464 -10.554 1.00 56.83 135 THR B CA 1
ATOM 2275 C C . THR B 1 125 ? 24.155 3.596 -11.547 1.00 56.38 135 THR B C 1
ATOM 2276 O O . THR B 1 125 ? 25.105 4.246 -11.977 1.00 57.96 135 THR B O 1
ATOM 2280 N N . ALA B 1 126 ? 22.902 3.829 -11.896 1.00 56.03 136 ALA B N 1
ATOM 2281 C CA . ALA B 1 126 ? 22.557 4.876 -12.825 1.00 55.59 136 ALA B CA 1
ATOM 2282 C C . ALA B 1 126 ? 22.991 6.245 -12.329 1.00 55.01 136 ALA B C 1
ATOM 2283 O O . ALA B 1 126 ? 23.358 7.079 -13.137 1.00 55.20 136 ALA B O 1
ATOM 2285 N N . ASN B 1 127 ? 22.956 6.486 -11.018 1.00 55.22 137 ASN B N 1
ATOM 2286 C CA . ASN B 1 127 ? 23.343 7.799 -10.464 1.00 54.30 137 ASN B CA 1
ATOM 2287 C C . ASN B 1 127 ? 24.753 8.193 -10.870 1.00 54.85 137 ASN B C 1
ATOM 2288 O O . ASN B 1 127 ? 25.063 9.366 -11.050 1.00 53.85 137 ASN B O 1
ATOM 2293 N N . ILE B 1 128 ? 25.610 7.200 -11.011 1.00 55.76 138 ILE B N 1
ATOM 2294 C CA . ILE B 1 128 ? 26.965 7.474 -11.400 1.00 56.25 138 ILE B CA 1
ATOM 2295 C C . ILE B 1 128 ? 27.159 7.125 -12.857 1.00 57.72 138 ILE B C 1
ATOM 2296 O O . ILE B 1 128 ? 27.925 7.783 -13.562 1.00 59.52 138 ILE B O 1
ATOM 2301 N N . MET B 1 129 ? 26.478 6.090 -13.327 1.00 57.93 139 MET B N 1
ATOM 2302 C CA . MET B 1 129 ? 26.634 5.752 -14.732 1.00 58.77 139 MET B CA 1
ATOM 2303 C C . MET B 1 129 ? 26.219 6.982 -15.513 1.00 58.58 139 MET B C 1
ATOM 2304 O O . MET B 1 129 ? 27.006 7.537 -16.277 1.00 59.60 139 MET B O 1
ATOM 2309 N N . ASP B 1 130 ? 24.981 7.414 -15.309 1.00 57.29 140 ASP B N 1
ATOM 2310 C CA . ASP B 1 130 ? 24.477 8.592 -15.989 1.00 56.82 140 ASP B CA 1
ATOM 2311 C C . ASP B 1 130 ? 25.177 9.864 -15.479 1.00 56.27 140 ASP B C 1
ATOM 2312 O O . ASP B 1 130 ? 24.862 10.973 -15.895 1.00 57.05 140 ASP B O 1
ATOM 2317 N N . ASP B 1 131 ? 26.124 9.703 -14.565 1.00 53.54 141 ASP B N 1
ATOM 2318 C CA . ASP B 1 131 ? 26.863 10.849 -14.071 1.00 53.21 141 ASP B CA 1
ATOM 2319 C C . ASP B 1 131 ? 27.988 11.007 -15.081 1.00 53.81 141 ASP B C 1
ATOM 2320 O O . ASP B 1 131 ? 28.466 12.113 -15.330 1.00 53.01 141 ASP B O 1
ATOM 2325 N N . ILE B 1 132 ? 28.375 9.882 -15.680 1.00 53.16 142 ILE B N 1
ATOM 2326 C CA . ILE B 1 132 ? 29.464 9.830 -16.655 1.00 52.31 142 ILE B CA 1
ATOM 2327 C C . ILE B 1 132 ? 29.102 10.307 -18.043 1.00 53.73 142 ILE B C 1
ATOM 2328 O O . ILE B 1 132 ? 29.959 10.782 -18.790 1.00 52.13 142 ILE B O 1
ATOM 2333 N N . MET B 1 133 ? 27.847 10.122 -18.415 1.00 55.81 143 MET B N 1
ATOM 2334 C CA . MET B 1 133 ? 27.425 10.553 -19.721 1.00 57.34 143 MET B CA 1
ATOM 2335 C C . MET B 1 133 ? 27.525 12.048 -19.768 1.00 58.19 143 MET B C 1
ATOM 2336 O O . MET B 1 133 ? 27.942 12.597 -20.773 1.00 58.99 143 MET B O 1
ATOM 2341 N N . SER B 1 134 ? 27.145 12.713 -18.684 1.00 58.60 144 SER B N 1
ATOM 2342 C CA . SER B 1 134 ? 27.250 14.161 -18.640 1.00 59.43 144 SER B CA 1
ATOM 2343 C C . SER B 1 134 ? 28.745 14.414 -18.821 1.00 59.72 144 SER B C 1
ATOM 2344 O O . SER B 1 134 ? 29.165 15.209 -19.672 1.00 59.16 144 SER B O 1
ATOM 2347 N N . ASP B 1 135 ? 29.529 13.694 -18.013 1.00 59.17 145 ASP B N 1
ATOM 2348 C CA . ASP B 1 135 ? 30.998 13.723 -18.020 1.00 58.70 145 ASP B CA 1
ATOM 2349 C C . ASP B 1 135 ? 31.407 13.689 -19.494 1.00 57.26 145 ASP B C 1
ATOM 2350 O O . ASP B 1 135 ? 31.671 14.714 -20.125 1.00 55.30 145 ASP B O 1
ATOM 2355 N N . LEU B 1 136 ? 31.402 12.487 -20.040 1.00 56.54 146 LEU B N 1
ATOM 2356 C CA . LEU B 1 136 ? 31.793 12.282 -21.404 1.00 56.13 146 LEU B CA 1
ATOM 2357 C C . LEU B 1 136 ? 31.023 13.098 -22.438 1.00 55.53 146 LEU B C 1
ATOM 2358 O O . LEU B 1 136 ? 31.573 13.436 -23.467 1.00 54.58 146 LEU B O 1
ATOM 2363 N N . GLU B 1 137 ? 29.774 13.455 -22.204 1.00 55.12 147 GLU B N 1
ATOM 2364 C CA . GLU B 1 137 ? 29.114 14.226 -23.242 1.00 55.59 147 GLU B CA 1
ATOM 2365 C C . GLU B 1 137 ? 29.827 15.538 -23.591 1.00 56.48 147 GLU B C 1
ATOM 2366 O O . GLU B 1 137 ? 29.971 15.847 -24.768 1.00 55.94 147 GLU B O 1
ATOM 2372 N N . LYS B 1 138 ? 30.295 16.302 -22.602 1.00 57.82 148 LYS B N 1
ATOM 2373 C CA . LYS B 1 138 ? 31.005 17.562 -22.892 1.00 57.58 148 LYS B CA 1
ATOM 2374 C C . LYS B 1 138 ? 32.308 17.369 -23.651 1.00 57.34 148 LYS B C 1
ATOM 2375 O O . LYS B 1 138 ? 32.726 18.233 -24.410 1.00 57.21 148 LYS B O 1
ATOM 2381 N N . HIS B 1 139 ? 32.975 16.255 -23.393 1.00 56.59 149 HIS B N 1
ATOM 2382 C CA . HIS B 1 139 ? 34.244 15.966 -24.025 1.00 56.69 149 HIS B CA 1
ATOM 2383 C C . HIS B 1 139 ? 34.004 15.594 -25.478 1.00 56.00 149 HIS B C 1
ATOM 2384 O O . HIS B 1 139 ? 34.940 15.533 -26.268 1.00 55.07 149 HIS B O 1
ATOM 2391 N N . LEU B 1 140 ? 32.745 15.327 -25.815 1.00 54.11 150 LEU B N 1
ATOM 2392 C CA . LEU B 1 140 ? 32.360 14.994 -27.178 1.00 53.36 150 LEU B CA 1
ATOM 2393 C C . LEU B 1 140 ? 32.176 16.367 -27.813 1.00 53.63 150 LEU B C 1
ATOM 2394 O O . LEU B 1 140 ? 32.870 16.744 -28.756 1.00 51.83 150 LEU B O 1
ATOM 2399 N N . TRP B 1 141 ? 31.248 17.124 -27.253 1.00 54.59 151 TRP B N 1
ATOM 2400 C CA . TRP B 1 141 ? 30.983 18.461 -27.714 1.00 56.39 151 TRP B CA 1
ATOM 2401 C C . TRP B 1 141 ? 32.278 19.203 -27.977 1.00 56.90 151 TRP B C 1
ATOM 2402 O O . TRP B 1 141 ? 32.512 19.651 -29.082 1.00 58.46 151 TRP B O 1
ATOM 2413 N N . MET B 1 142 ? 33.105 19.344 -26.945 1.00 56.82 152 MET B N 1
ATOM 2414 C CA . MET B 1 142 ? 34.368 20.062 -27.066 1.00 56.89 152 MET B CA 1
ATOM 2415 C C . MET B 1 142 ? 35.132 19.606 -28.294 1.00 57.18 152 MET B C 1
ATOM 2416 O O . MET B 1 142 ? 35.528 20.419 -29.110 1.00 56.16 152 MET B O 1
ATOM 2421 N N . HIS B 1 143 ? 35.311 18.307 -28.461 1.00 57.90 153 HIS B N 1
ATOM 2422 C CA . HIS B 1 143 ? 36.073 17.863 -29.603 1.00 58.94 153 HIS B CA 1
ATOM 2423 C C . HIS B 1 143 ? 35.496 18.163 -30.975 1.00 58.19 153 HIS B C 1
ATOM 2424 O O . HIS B 1 143 ? 36.164 18.796 -31.790 1.00 56.10 153 HIS B O 1
ATOM 2431 N N . LYS B 1 144 ? 34.266 17.738 -31.243 1.00 59.34 154 LYS B N 1
ATOM 2432 C CA . LYS B 1 144 ? 33.650 18.004 -32.549 1.00 59.85 154 LYS B CA 1
ATOM 2433 C C . LYS B 1 144 ? 33.489 19.504 -32.759 1.00 59.11 154 LYS B C 1
ATOM 2434 O O . LYS B 1 144 ? 32.736 19.936 -33.630 1.00 58.04 154 LYS B O 1
ATOM 2440 N N . ALA B 1 145 ? 34.183 20.295 -31.951 1.00 57.66 155 ALA B N 1
ATOM 2441 C CA . ALA B 1 145 ? 34.117 21.739 -32.069 1.00 56.90 155 ALA B CA 1
ATOM 2442 C C . ALA B 1 145 ? 35.486 22.159 -32.532 1.00 55.29 155 ALA B C 1
ATOM 2443 O O . ALA B 1 145 ? 35.717 23.311 -32.888 1.00 54.87 155 ALA B O 1
ATOM 2445 N N . LEU B 1 146 ? 36.401 21.198 -32.512 1.00 52.79 156 LEU B N 1
ATOM 2446 C CA . LEU B 1 146 ? 37.765 21.434 -32.956 1.00 51.01 156 LEU B CA 1
ATOM 2447 C C . LEU B 1 146 ? 37.725 21.300 -34.471 1.00 50.74 156 LEU B C 1
ATOM 2448 O O . LEU B 1 146 ? 38.618 21.779 -35.174 1.00 49.00 156 LEU B O 1
ATOM 2453 N N . LEU B 1 147 ? 36.653 20.662 -34.946 1.00 50.28 157 LEU B N 1
ATOM 2454 C CA . LEU B 1 147 ? 36.419 20.389 -36.363 1.00 49.60 157 LEU B CA 1
ATOM 2455 C C . LEU B 1 147 ? 35.183 21.134 -36.825 1.00 51.15 157 LEU B C 1
ATOM 2456 O O . LEU B 1 147 ? 35.290 22.207 -37.411 1.00 51.89 157 LEU B O 1
ATOM 2461 N N . GLU B 1 148 ? 34.014 20.552 -36.559 1.00 51.49 158 GLU B N 1
ATOM 2462 C CA . GLU B 1 148 ? 32.740 21.168 -36.918 1.00 51.35 158 GLU B CA 1
ATOM 2463 C C . GLU B 1 148 ? 31.550 20.492 -36.238 1.00 51.79 158 GLU B C 1
ATOM 2464 O O . GLU B 1 148 ? 31.596 19.291 -35.936 1.00 54.16 158 GLU B O 1
ATOM 2470 N N . ASN B 1 149 ? 30.494 21.280 -36.001 1.00 50.00 159 ASN B N 1
ATOM 2471 C CA . ASN B 1 149 ? 29.263 20.801 -35.352 1.00 49.17 159 ASN B CA 1
ATOM 2472 C C . ASN B 1 149 ? 28.673 19.497 -35.951 1.00 48.21 159 ASN B C 1
ATOM 2473 O O . ASN B 1 149 ? 29.347 18.450 -35.922 1.00 47.03 159 ASN B O 1
ATOM 2478 N N . CYS B 1 150 ? 27.435 19.570 -36.467 1.00 46.39 160 CYS B N 1
ATOM 2479 C CA . CYS B 1 150 ? 26.670 18.453 -37.081 1.00 47.61 160 CYS B CA 1
ATOM 2480 C C . CYS B 1 150 ? 25.762 17.798 -36.024 1.00 45.24 160 CYS B C 1
ATOM 2481 O O . CYS B 1 150 ? 25.168 18.511 -35.221 1.00 43.87 160 CYS B O 1
ATOM 2484 N N . ASP B 1 151 ? 25.660 16.466 -36.031 1.00 43.31 161 ASP B N 1
ATOM 2485 C CA . ASP B 1 151 ? 24.834 15.718 -35.080 1.00 43.41 161 ASP B CA 1
ATOM 2486 C C . ASP B 1 151 ? 24.016 16.630 -34.139 1.00 44.02 161 ASP B C 1
ATOM 2487 O O . ASP B 1 151 ? 24.364 16.709 -32.935 1.00 44.93 161 ASP B O 1
ATOM 2493 N N . ASP C 1 1 ? -0.599 21.921 0.820 1.00 40.69 11 ASP C N 1
ATOM 2494 C CA . ASP C 1 1 ? -0.753 20.934 1.925 1.00 42.48 11 ASP C CA 1
ATOM 2495 C C . ASP C 1 1 ? -0.047 19.605 1.576 1.00 43.25 11 ASP C C 1
ATOM 2496 O O . ASP C 1 1 ? 0.593 18.982 2.434 1.00 45.67 11 ASP C O 1
ATOM 2501 N N . ASP C 1 2 ? -0.181 19.215 0.306 1.00 45.98 12 ASP C N 1
ATOM 2502 C CA . ASP C 1 2 ? 0.398 18.024 -0.324 1.00 48.26 12 ASP C CA 1
ATOM 2503 C C . ASP C 1 2 ? 1.852 17.715 0.117 1.00 52.77 12 ASP C C 1
ATOM 2504 O O . ASP C 1 2 ? 2.449 18.494 0.871 1.00 47.24 12 ASP C O 1
ATOM 2509 N N . LEU C 1 3 ? 2.407 16.581 -0.334 1.00 55.03 13 LEU C N 1
ATOM 2510 C CA . LEU C 1 3 ? 3.792 16.196 -0.029 1.00 57.43 13 LEU C CA 1
ATOM 2511 C C . LEU C 1 3 ? 4.134 15.804 1.412 1.00 57.28 13 LEU C C 1
ATOM 2512 O O . LEU C 1 3 ? 5.120 16.279 1.989 1.00 53.61 13 LEU C O 1
ATOM 2517 N N . ASP C 1 4 ? 3.324 14.937 1.999 1.00 57.38 14 ASP C N 1
ATOM 2518 C CA . ASP C 1 4 ? 3.581 14.477 3.356 1.00 60.62 14 ASP C CA 1
ATOM 2519 C C . ASP C 1 4 ? 4.196 13.107 3.176 1.00 60.00 14 ASP C C 1
ATOM 2520 O O . ASP C 1 4 ? 4.953 12.613 4.021 1.00 61.03 14 ASP C O 1
ATOM 2525 N N . ALA C 1 5 ? 3.829 12.521 2.037 1.00 61.52 15 ALA C N 1
ATOM 2526 C CA . ALA C 1 5 ? 4.271 11.213 1.596 1.00 62.40 15 ALA C CA 1
ATOM 2527 C C . ALA C 1 5 ? 5.699 10.919 2.036 1.00 62.15 15 ALA C C 1
ATOM 2528 O O . ALA C 1 5 ? 5.965 10.528 3.182 1.00 61.52 15 ALA C O 1
ATOM 2530 N N . ILE C 1 6 ? 6.609 11.119 1.092 1.00 62.11 16 ILE C N 1
ATOM 2531 C CA . ILE C 1 6 ? 8.027 10.905 1.297 1.00 62.89 16 ILE C CA 1
ATOM 2532 C C . ILE C 1 6 ? 8.617 11.835 2.369 1.00 62.21 16 ILE C C 1
ATOM 2533 O O . ILE C 1 6 ? 9.739 11.633 2.829 1.00 61.55 16 ILE C O 1
ATOM 2538 N N . GLN C 1 7 ? 7.847 12.831 2.794 1.00 61.59 17 GLN C N 1
ATOM 2539 C CA . GLN C 1 7 ? 8.342 13.762 3.796 1.00 61.21 17 GLN C CA 1
ATOM 2540 C C . GLN C 1 7 ? 8.389 13.148 5.181 1.00 59.00 17 GLN C C 1
ATOM 2541 O O . GLN C 1 7 ? 9.371 13.294 5.920 1.00 57.96 17 GLN C O 1
ATOM 2547 N N . LEU C 1 8 ? 7.315 12.469 5.540 1.00 57.41 18 LEU C N 1
ATOM 2548 C CA . LEU C 1 8 ? 7.255 11.851 6.843 1.00 56.80 18 LEU C CA 1
ATOM 2549 C C . LEU C 1 8 ? 8.296 10.753 6.913 1.00 55.31 18 LEU C C 1
ATOM 2550 O O . LEU C 1 8 ? 8.674 10.318 7.991 1.00 54.13 18 LEU C O 1
ATOM 2555 N N . LYS C 1 9 ? 8.768 10.298 5.761 1.00 55.34 19 LYS C N 1
ATOM 2556 C CA . LYS C 1 9 ? 9.771 9.246 5.774 1.00 55.53 19 LYS C CA 1
ATOM 2557 C C . LYS C 1 9 ? 11.181 9.782 5.948 1.00 54.99 19 LYS C C 1
ATOM 2558 O O . LYS C 1 9 ? 12.076 9.050 6.352 1.00 55.48 19 LYS C O 1
ATOM 2564 N N . LEU C 1 10 ? 11.383 11.056 5.632 1.00 54.29 20 LEU C N 1
ATOM 2565 C CA . LEU C 1 10 ? 12.697 11.674 5.778 1.00 53.27 20 LEU C CA 1
ATOM 2566 C C . LEU C 1 10 ? 13.059 11.584 7.260 1.00 52.81 20 LEU C C 1
ATOM 2567 O O . LEU C 1 10 ? 14.203 11.298 7.630 1.00 52.01 20 LEU C O 1
ATOM 2572 N N . GLN C 1 11 ? 12.049 11.818 8.096 1.00 52.50 21 GLN C N 1
ATOM 2573 C CA . GLN C 1 11 ? 12.176 11.744 9.552 1.00 52.43 21 GLN C CA 1
ATOM 2574 C C . GLN C 1 11 ? 12.569 10.302 9.911 1.00 51.54 21 GLN C C 1
ATOM 2575 O O . GLN C 1 11 ? 13.202 10.037 10.938 1.00 50.88 21 GLN C O 1
ATOM 2581 N N . GLU C 1 12 ? 12.162 9.370 9.056 1.00 49.44 22 GLU C N 1
ATOM 2582 C CA . GLU C 1 12 ? 12.471 7.969 9.266 1.00 48.02 22 GLU C CA 1
ATOM 2583 C C . GLU C 1 12 ? 13.986 7.780 9.181 1.00 47.60 22 GLU C C 1
ATOM 2584 O O . GLU C 1 12 ? 14.597 7.175 10.059 1.00 44.62 22 GLU C O 1
ATOM 2590 N N . LEU C 1 13 ? 14.585 8.317 8.120 1.00 46.96 23 LEU C N 1
ATOM 2591 C CA . LEU C 1 13 ? 16.019 8.213 7.939 1.00 46.21 23 LEU C CA 1
ATOM 2592 C C . LEU C 1 13 ? 16.649 9.248 8.854 1.00 45.95 23 LEU C C 1
ATOM 2593 O O . LEU C 1 13 ? 17.577 8.939 9.597 1.00 43.78 23 LEU C O 1
ATOM 2598 N N . LEU C 1 14 ? 16.139 10.476 8.816 1.00 44.29 24 LEU C N 1
ATOM 2599 C CA . LEU C 1 14 ? 16.682 11.547 9.653 1.00 45.36 24 LEU C CA 1
ATOM 2600 C C . LEU C 1 14 ? 16.912 11.069 11.082 1.00 46.03 24 LEU C C 1
ATOM 2601 O O . LEU C 1 14 ? 17.853 11.501 11.748 1.00 46.24 24 LEU C O 1
ATOM 2606 N N . ALA C 1 15 ? 16.055 10.150 11.526 1.00 46.72 25 ALA C N 1
ATOM 2607 C CA . ALA C 1 15 ? 16.103 9.589 12.872 1.00 45.31 25 ALA C CA 1
ATOM 2608 C C . ALA C 1 15 ? 17.174 8.531 13.072 1.00 45.20 25 ALA C C 1
ATOM 2609 O O . ALA C 1 15 ? 17.904 8.543 14.059 1.00 44.76 25 ALA C O 1
ATOM 2611 N N . SER C 1 16 ? 17.248 7.611 12.122 1.00 46.44 26 SER C N 1
ATOM 2612 C CA . SER C 1 16 ? 18.192 6.500 12.167 1.00 46.63 26 SER C CA 1
ATOM 2613 C C . SER C 1 16 ? 19.609 6.923 11.816 1.00 47.07 26 SER C C 1
ATOM 2614 O O . SER C 1 16 ? 20.566 6.155 11.969 1.00 48.92 26 SER C O 1
ATOM 2617 N N . LEU C 1 17 ? 19.733 8.152 11.338 1.00 45.55 27 LEU C N 1
ATOM 2618 C CA . LEU C 1 17 ? 21.024 8.688 10.938 1.00 44.32 27 LEU C CA 1
ATOM 2619 C C . LEU C 1 17 ? 21.767 9.184 12.171 1.00 46.07 27 LEU C C 1
ATOM 2620 O O . LEU C 1 17 ? 22.974 8.955 12.312 1.00 47.33 27 LEU C O 1
ATOM 2625 N N . HIS C 1 18 ? 21.049 9.852 13.068 1.00 45.81 28 HIS C N 1
ATOM 2626 C CA . HIS C 1 18 ? 21.673 10.369 14.277 1.00 47.64 28 HIS C CA 1
ATOM 2627 C C . HIS C 1 18 ? 21.953 9.280 15.306 1.00 46.54 28 HIS C C 1
ATOM 2628 O O . HIS C 1 18 ? 22.611 9.518 16.321 1.00 45.80 28 HIS C O 1
ATOM 2635 N N . ILE C 1 19 ? 21.447 8.086 15.026 1.00 44.18 29 ILE C N 1
ATOM 2636 C CA . ILE C 1 19 ? 21.621 6.929 15.894 1.00 43.95 29 ILE C CA 1
ATOM 2637 C C . ILE C 1 19 ? 22.888 6.217 15.436 1.00 44.05 29 ILE C C 1
ATOM 2638 O O . ILE C 1 19 ? 23.654 5.696 16.244 1.00 43.90 29 ILE C O 1
ATOM 2643 N N . PHE C 1 20 ? 23.095 6.188 14.128 1.00 44.07 30 PHE C N 1
ATOM 2644 C CA . PHE C 1 20 ? 24.277 5.569 13.555 1.00 44.22 30 PHE C CA 1
ATOM 2645 C C . PHE C 1 20 ? 25.364 6.599 13.821 1.00 44.42 30 PHE C C 1
ATOM 2646 O O . PHE C 1 20 ? 26.548 6.287 13.927 1.00 45.69 30 PHE C O 1
ATOM 2654 N N . TYR C 1 21 ? 24.934 7.846 13.961 1.00 45.68 31 TYR C N 1
ATOM 2655 C CA . TYR C 1 21 ? 25.868 8.915 14.230 1.00 46.19 31 TYR C CA 1
ATOM 2656 C C . TYR C 1 21 ? 26.602 8.643 15.526 1.00 47.20 31 TYR C C 1
ATOM 2657 O O . TYR C 1 21 ? 27.787 8.349 15.479 1.00 48.56 31 TYR C O 1
ATOM 2666 N N . SER C 1 22 ? 25.919 8.716 16.672 1.00 47.04 32 SER C N 1
ATOM 2667 C CA . SER C 1 22 ? 26.606 8.501 17.955 1.00 47.44 32 SER C CA 1
ATOM 2668 C C . SER C 1 22 ? 27.115 7.082 18.226 1.00 46.66 32 SER C C 1
ATOM 2669 O O . SER C 1 22 ? 27.892 6.850 19.156 1.00 43.80 32 SER C O 1
ATOM 2672 N N . ASN C 1 23 ? 26.697 6.118 17.426 1.00 47.23 33 ASN C N 1
ATOM 2673 C CA . ASN C 1 23 ? 27.210 4.787 17.634 1.00 47.12 33 ASN C CA 1
ATOM 2674 C C . ASN C 1 23 ? 28.596 4.881 17.030 1.00 46.67 33 ASN C C 1
ATOM 2675 O O . ASN C 1 23 ? 29.567 4.392 17.605 1.00 44.11 33 ASN C O 1
ATOM 2680 N N . LEU C 1 24 ? 28.678 5.570 15.890 1.00 46.25 34 LEU C N 1
ATOM 2681 C CA . LEU C 1 24 ? 29.953 5.792 15.194 1.00 46.53 34 LEU C CA 1
ATOM 2682 C C . LEU C 1 24 ? 30.950 6.455 16.167 1.00 46.36 34 LEU C C 1
ATOM 2683 O O . LEU C 1 24 ? 32.087 6.000 16.310 1.00 45.58 34 LEU C O 1
ATOM 2688 N N . ARG C 1 25 ? 30.502 7.529 16.825 1.00 46.66 35 ARG C N 1
ATOM 2689 C CA . ARG C 1 25 ? 31.288 8.277 17.819 1.00 47.35 35 ARG C CA 1
ATOM 2690 C C . ARG C 1 25 ? 31.421 7.408 19.058 1.00 47.46 35 ARG C C 1
ATOM 2691 O O . ARG C 1 25 ? 31.870 7.846 20.102 1.00 47.22 35 ARG C O 1
ATOM 2699 N N . GLY C 1 26 ? 30.988 6.167 18.928 1.00 47.57 36 GLY C N 1
ATOM 2700 C CA . GLY C 1 26 ? 31.083 5.241 20.029 1.00 46.73 36 GLY C CA 1
ATOM 2701 C C . GLY C 1 26 ? 32.112 4.222 19.610 1.00 45.94 36 GLY C C 1
ATOM 2702 O O . GLY C 1 26 ? 32.951 3.785 20.415 1.00 47.79 36 GLY C O 1
ATOM 2703 N N . ILE C 1 27 ? 32.032 3.833 18.334 1.00 43.05 37 ILE C N 1
ATOM 2704 C CA . ILE C 1 27 ? 32.992 2.886 17.760 1.00 40.79 37 ILE C CA 1
ATOM 2705 C C . ILE C 1 27 ? 34.314 3.635 17.931 1.00 38.66 37 ILE C C 1
ATOM 2706 O O . ILE C 1 27 ? 35.280 3.119 18.471 1.00 36.21 37 ILE C O 1
ATOM 2711 N N . HIS C 1 28 ? 34.270 4.893 17.492 1.00 40.51 38 HIS C N 1
ATOM 2712 C CA . HIS C 1 28 ? 35.359 5.883 17.509 1.00 41.55 38 HIS C CA 1
ATOM 2713 C C . HIS C 1 28 ? 35.988 6.220 18.867 1.00 43.08 38 HIS C C 1
ATOM 2714 O O . HIS C 1 28 ? 37.185 6.530 18.936 1.00 42.04 38 HIS C O 1
ATOM 2721 N N . TRP C 1 29 ? 35.204 6.189 19.943 1.00 44.87 39 TRP C N 1
ATOM 2722 C CA . TRP C 1 29 ? 35.779 6.521 21.244 1.00 47.09 39 TRP C CA 1
ATOM 2723 C C . TRP C 1 29 ? 36.340 5.337 22.066 1.00 47.49 39 TRP C C 1
ATOM 2724 O O . TRP C 1 29 ? 37.387 5.467 22.712 1.00 47.52 39 TRP C O 1
ATOM 2735 N N . ASN C 1 30 ? 35.677 4.180 22.018 1.00 48.20 40 ASN C N 1
ATOM 2736 C CA . ASN C 1 30 ? 36.135 3.003 22.783 1.00 50.00 40 ASN C CA 1
ATOM 2737 C C . ASN C 1 30 ? 37.072 2.029 22.044 1.00 52.00 40 ASN C C 1
ATOM 2738 O O . ASN C 1 30 ? 37.868 1.317 22.673 1.00 49.27 40 ASN C O 1
ATOM 2743 N N . ILE C 1 31 ? 36.937 1.964 20.722 1.00 53.19 41 ILE C N 1
ATOM 2744 C CA . ILE C 1 31 ? 37.772 1.090 19.918 1.00 53.22 41 ILE C CA 1
ATOM 2745 C C . ILE C 1 31 ? 39.098 0.766 20.583 1.00 53.89 41 ILE C C 1
ATOM 2746 O O . ILE C 1 31 ? 39.756 1.643 21.148 1.00 53.39 41 ILE C O 1
ATOM 2751 N N . LYS C 1 32 ? 39.471 -0.509 20.500 1.00 54.94 42 LYS C N 1
ATOM 2752 C CA . LYS C 1 32 ? 40.726 -1.029 21.043 1.00 54.08 42 LYS C CA 1
ATOM 2753 C C . LYS C 1 32 ? 41.069 -2.300 20.256 1.00 53.72 42 LYS C C 1
ATOM 2754 O O . LYS C 1 32 ? 40.765 -3.414 20.679 1.00 52.24 42 LYS C O 1
ATOM 2760 N N . ASP C 1 33 ? 41.689 -2.105 19.092 1.00 54.01 43 ASP C N 1
ATOM 2761 C CA . ASP C 1 33 ? 42.062 -3.192 18.185 1.00 53.97 43 ASP C CA 1
ATOM 2762 C C . ASP C 1 33 ? 43.461 -2.919 17.646 1.00 55.35 43 ASP C C 1
ATOM 2763 O O . ASP C 1 33 ? 44.062 -1.880 17.910 1.00 53.82 43 ASP C O 1
ATOM 2768 N N . THR C 1 34 ? 43.961 -3.869 16.873 1.00 56.70 44 THR C N 1
ATOM 2769 C CA . THR C 1 34 ? 45.281 -3.775 16.278 1.00 57.72 44 THR C CA 1
ATOM 2770 C C . THR C 1 34 ? 45.329 -2.713 15.173 1.00 59.22 44 THR C C 1
ATOM 2771 O O . THR C 1 34 ? 46.216 -1.859 15.168 1.00 56.77 44 THR C O 1
ATOM 2775 N N . ASN C 1 35 ? 44.378 -2.772 14.239 1.00 59.34 45 ASN C N 1
ATOM 2776 C CA . ASN C 1 35 ? 44.3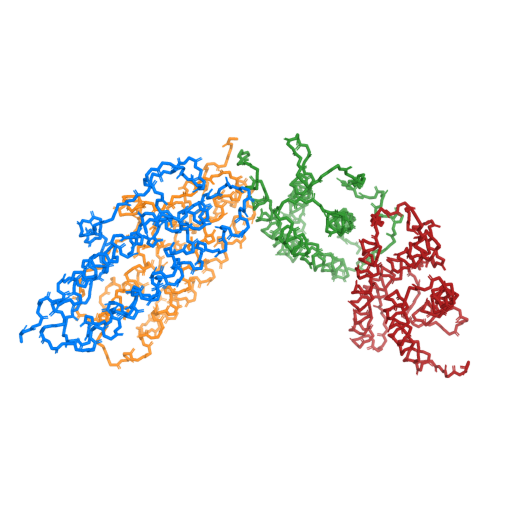25 -1.798 13.157 1.00 58.82 45 ASN C CA 1
ATOM 2777 C C . ASN C 1 35 ? 44.314 -0.401 13.799 1.00 58.12 45 ASN C C 1
ATOM 2778 O O . ASN C 1 35 ? 44.943 0.524 13.290 1.00 58.03 45 ASN C O 1
ATOM 2783 N N . PHE C 1 36 ? 43.606 -0.282 14.928 1.00 57.82 46 PHE C N 1
ATOM 2784 C CA . PHE C 1 36 ? 43.413 0.963 15.695 1.00 57.16 46 PHE C CA 1
ATOM 2785 C C . PHE C 1 36 ? 43.528 2.291 14.948 1.00 56.50 46 PHE C C 1
ATOM 2786 O O . PHE C 1 36 ? 42.538 2.825 14.441 1.00 57.70 46 PHE C O 1
ATOM 2794 N N . PHE C 1 37 ? 44.745 2.824 14.918 1.00 53.84 47 PHE C N 1
ATOM 2795 C CA . PHE C 1 37 ? 45.081 4.090 14.262 1.00 52.76 47 PHE C CA 1
ATOM 2796 C C . PHE C 1 37 ? 44.264 4.449 13.038 1.00 52.90 47 PHE C C 1
ATOM 2797 O O . PHE C 1 37 ? 43.801 5.586 12.924 1.00 54.19 47 PHE C O 1
ATOM 2805 N N . VAL C 1 38 ? 44.127 3.482 12.132 1.00 51.82 48 VAL C N 1
ATOM 2806 C CA . VAL C 1 38 ? 43.335 3.628 10.931 1.00 50.66 48 VAL C CA 1
ATOM 2807 C C . VAL C 1 38 ? 41.850 3.580 11.264 1.00 48.82 48 VAL C C 1
ATOM 2808 O O . VAL C 1 38 ? 41.129 4.550 10.993 1.00 47.87 48 VAL C O 1
ATOM 2812 N N . ILE C 1 39 ? 41.407 2.461 11.827 1.00 47.23 49 ILE C N 1
ATOM 2813 C CA . ILE C 1 39 ? 40.031 2.312 12.200 1.00 46.29 49 ILE C CA 1
ATOM 2814 C C . ILE C 1 39 ? 39.643 3.417 13.176 1.00 45.44 49 ILE C C 1
ATOM 2815 O O . ILE C 1 39 ? 38.493 3.451 13.586 1.00 43.93 49 ILE C O 1
ATOM 2820 N N . HIS C 1 40 ? 40.572 4.297 13.583 1.00 45.63 50 HIS C N 1
ATOM 2821 C CA . HIS C 1 40 ? 40.218 5.405 14.521 1.00 43.80 50 HIS C CA 1
ATOM 2822 C C . HIS C 1 40 ? 39.963 6.675 13.717 1.00 42.40 50 HIS C C 1
ATOM 2823 O O . HIS C 1 40 ? 39.221 7.565 14.120 1.00 44.87 50 HIS C O 1
ATOM 2830 N N . LYS C 1 41 ? 40.617 6.742 12.569 1.00 41.89 51 LYS C N 1
ATOM 2831 C CA . LYS C 1 41 ? 40.498 7.849 11.631 1.00 42.47 51 LYS C CA 1
ATOM 2832 C C . LYS C 1 41 ? 39.268 7.592 10.722 1.00 41.94 51 LYS C C 1
ATOM 2833 O O . LYS C 1 41 ? 38.440 8.484 10.539 1.00 38.00 51 LYS C O 1
ATOM 2839 N N . LYS C 1 42 ? 39.137 6.363 10.193 1.00 41.89 52 LYS C N 1
ATOM 2840 C CA . LYS C 1 42 ? 38.022 5.973 9.280 1.00 45.20 52 LYS C CA 1
ATOM 2841 C C . LYS C 1 42 ? 36.609 5.949 9.854 1.00 45.92 52 LYS C C 1
ATOM 2842 O O . LYS C 1 42 ? 35.612 6.057 9.127 1.00 45.74 52 LYS C O 1
ATOM 2848 N N . THR C 1 43 ? 36.518 5.770 11.155 1.00 44.79 53 THR C N 1
ATOM 2849 C CA . THR C 1 43 ? 35.222 5.750 11.787 1.00 46.39 53 THR C CA 1
ATOM 2850 C C . THR C 1 43 ? 34.806 7.202 11.889 1.00 46.20 53 THR C C 1
ATOM 2851 O O . THR C 1 43 ? 33.642 7.554 11.677 1.00 45.94 53 THR C O 1
ATOM 2855 N N . GLN C 1 44 ? 35.790 8.035 12.210 1.00 45.56 54 GLN C N 1
ATOM 2856 C CA . GLN C 1 44 ? 35.609 9.473 12.325 1.00 45.05 54 GLN C CA 1
ATOM 2857 C C . GLN C 1 44 ? 35.193 10.006 10.972 1.00 45.39 54 GLN C C 1
ATOM 2858 O O . GLN C 1 44 ? 34.327 10.887 10.859 1.00 44.26 54 GLN C O 1
ATOM 2864 N N . LYS C 1 45 ? 35.848 9.457 9.952 1.00 44.33 55 LYS C N 1
ATOM 2865 C CA . LYS C 1 45 ? 35.627 9.810 8.554 1.00 46.02 55 LYS C CA 1
ATOM 2866 C C . LYS C 1 45 ? 34.235 9.386 8.095 1.00 46.87 55 LYS C C 1
ATOM 2867 O O . LYS C 1 45 ? 33.788 9.769 7.023 1.00 44.83 55 LYS C O 1
ATOM 2873 N N . LEU C 1 46 ? 33.550 8.599 8.917 1.00 47.31 56 LEU C N 1
ATOM 2874 C CA . LEU C 1 46 ? 32.221 8.126 8.564 1.00 47.30 56 LEU C CA 1
ATOM 2875 C C . LEU C 1 46 ? 31.139 8.991 9.162 1.00 47.87 56 LEU C C 1
ATOM 2876 O O . LEU C 1 46 ? 30.289 9.548 8.459 1.00 46.47 56 LEU C O 1
ATOM 2881 N N . TYR C 1 47 ? 31.181 9.078 10.482 1.00 48.58 57 TYR C N 1
ATOM 2882 C CA . TYR C 1 47 ? 30.228 9.861 11.230 1.00 50.32 57 TYR C CA 1
ATOM 2883 C C . TYR C 1 47 ? 30.378 11.333 10.913 1.00 49.89 57 TYR C C 1
ATOM 2884 O O . TYR C 1 47 ? 29.527 12.149 11.264 1.00 50.66 57 TYR C O 1
ATOM 2893 N N . GLU C 1 48 ? 31.485 11.666 10.263 1.00 50.01 58 GLU C N 1
ATOM 2894 C CA . GLU C 1 48 ? 31.783 13.040 9.885 1.00 48.89 58 GLU C CA 1
ATOM 2895 C C . GLU C 1 48 ? 31.084 13.315 8.575 1.00 48.93 58 GLU C C 1
ATOM 2896 O O . GLU C 1 48 ? 30.670 14.440 8.289 1.00 48.30 58 GLU C O 1
ATOM 2902 N N . TYR C 1 49 ? 30.970 12.229 7.808 1.00 50.36 59 TYR C N 1
ATOM 2903 C CA . TYR C 1 49 ? 30.353 12.183 6.487 1.00 50.85 59 TYR C CA 1
ATOM 2904 C C . TYR C 1 49 ? 28.875 11.899 6.531 1.00 50.57 59 TYR C C 1
ATOM 2905 O O . TYR C 1 49 ? 28.145 12.246 5.597 1.00 50.11 59 TYR C O 1
ATOM 2914 N N . ILE C 1 50 ? 28.418 11.238 7.581 1.00 49.76 60 ILE C N 1
ATOM 2915 C CA . ILE C 1 50 ? 26.995 11.028 7.647 1.00 49.08 60 ILE C CA 1
ATOM 2916 C C . ILE C 1 50 ? 26.510 12.195 8.486 1.00 47.58 60 ILE C C 1
ATOM 2917 O O . ILE C 1 50 ? 25.329 12.339 8.749 1.00 46.45 60 ILE C O 1
ATOM 2922 N N . GLU C 1 51 ? 27.447 13.041 8.898 1.00 48.54 61 GLU C N 1
ATOM 2923 C CA . GLU C 1 51 ? 27.098 14.219 9.671 1.00 48.45 61 GLU C CA 1
ATOM 2924 C C . GLU C 1 51 ? 26.524 15.194 8.675 1.00 48.65 61 GLU C C 1
ATOM 2925 O O . GLU C 1 51 ? 25.523 15.853 8.929 1.00 50.13 61 GLU C O 1
ATOM 2931 N N . LYS C 1 52 ? 27.171 15.284 7.525 1.00 49.44 62 LYS C N 1
ATOM 2932 C CA . LYS C 1 52 ? 26.719 16.181 6.472 1.00 48.97 62 LYS C CA 1
ATOM 2933 C C . LYS C 1 52 ? 25.461 15.679 5.798 1.00 46.30 62 LYS C C 1
ATOM 2934 O O . LYS C 1 52 ? 24.725 16.456 5.213 1.00 46.21 62 LYS C O 1
ATOM 2940 N N . ILE C 1 53 ? 25.227 14.377 5.869 1.00 45.39 63 ILE C N 1
ATOM 2941 C CA . ILE C 1 53 ? 24.055 13.786 5.256 1.00 46.12 63 ILE C CA 1
ATOM 2942 C C . ILE C 1 53 ? 22.851 14.047 6.115 1.00 42.41 63 ILE C C 1
ATOM 2943 O O . ILE C 1 53 ? 21.728 14.132 5.618 1.00 43.29 63 ILE C O 1
ATOM 2948 N N . ILE C 1 54 ? 23.102 14.191 7.413 1.00 42.84 64 ILE C N 1
ATOM 2949 C CA . ILE C 1 54 ? 22.056 14.458 8.393 1.00 46.66 64 ILE C CA 1
ATOM 2950 C C . ILE C 1 54 ? 21.509 15.867 8.327 1.00 42.69 64 ILE C C 1
ATOM 2951 O O . ILE C 1 54 ? 20.319 16.078 8.522 1.00 41.90 64 ILE C O 1
ATOM 2956 N N . ASP C 1 55 ? 22.376 16.839 8.091 1.00 42.49 65 ASP C N 1
ATOM 2957 C CA . ASP C 1 55 ? 21.910 18.218 8.020 1.00 47.25 65 ASP C CA 1
ATOM 2958 C C . ASP C 1 55 ? 21.116 18.456 6.723 1.00 46.43 65 ASP C C 1
ATOM 2959 O O . ASP C 1 55 ? 20.017 18.995 6.730 1.00 47.00 65 ASP C O 1
ATOM 2964 N N . ILE C 1 56 ? 21.665 18.030 5.606 1.00 47.93 66 ILE C N 1
ATOM 2965 C CA . ILE C 1 56 ? 20.982 18.236 4.363 1.00 52.26 66 ILE C CA 1
ATOM 2966 C C . ILE C 1 56 ? 19.692 17.475 4.357 1.00 47.20 66 ILE C C 1
ATOM 2967 O O . ILE C 1 56 ? 18.674 18.002 3.957 1.00 48.68 66 ILE C O 1
ATOM 2972 N N . VAL C 1 57 ? 19.729 16.227 4.789 1.00 47.68 67 VAL C N 1
ATOM 2973 C CA . VAL C 1 57 ? 18.512 15.456 4.820 1.00 51.24 67 VAL C CA 1
ATOM 2974 C C . VAL C 1 57 ? 17.473 16.238 5.566 1.00 47.47 67 VAL C C 1
ATOM 2975 O O . VAL C 1 57 ? 16.284 16.184 5.240 1.00 48.44 67 VAL C O 1
ATOM 2979 N N . ALA C 1 58 ? 17.922 16.977 6.567 1.00 44.67 68 ALA C N 1
ATOM 2980 C CA . ALA C 1 58 ? 17.011 17.777 7.367 1.00 46.33 68 ALA C CA 1
ATOM 2981 C C . ALA C 1 58 ? 16.517 18.977 6.576 1.00 45.75 68 ALA C C 1
ATOM 2982 O O . ALA C 1 58 ? 15.367 19.385 6.703 1.00 45.63 68 ALA C O 1
ATOM 2984 N N . GLU C 1 59 ? 17.393 19.521 5.738 1.00 46.80 69 GLU C N 1
ATOM 2985 C CA . GLU C 1 59 ? 17.072 20.686 4.919 1.00 46.69 69 GLU C CA 1
ATOM 2986 C C . GLU C 1 59 ? 16.186 20.390 3.711 1.00 47.74 69 GLU C C 1
ATOM 2987 O O . GLU C 1 59 ? 15.639 21.293 3.089 1.00 47.98 69 GLU C O 1
ATOM 2993 N N . ARG C 1 60 ? 16.052 19.117 3.382 1.00 49.70 70 ARG C N 1
ATOM 2994 C CA . ARG C 1 60 ? 15.170 18.731 2.308 1.00 51.19 70 ARG C CA 1
ATOM 2995 C C . ARG C 1 60 ? 13.775 19.039 2.848 1.00 51.90 70 ARG C C 1
ATOM 2996 O O . ARG C 1 60 ? 12.906 19.552 2.146 1.00 52.36 70 ARG C O 1
ATOM 3004 N N . SER C 1 61 ? 13.574 18.698 4.113 1.00 52.69 71 SER C N 1
ATOM 3005 C CA . SER C 1 61 ? 12.312 18.955 4.763 1.00 53.09 71 SER C CA 1
ATOM 3006 C C . SER C 1 61 ? 12.001 20.428 4.537 1.00 54.22 71 SER C C 1
ATOM 3007 O O . SER C 1 61 ? 11.095 20.758 3.786 1.00 55.60 71 SER C O 1
ATOM 3010 N N . ARG C 1 62 ? 12.781 21.317 5.139 1.00 53.85 72 ARG C N 1
ATOM 3011 C CA . ARG C 1 62 ? 12.548 22.749 4.987 1.00 54.95 72 ARG C CA 1
ATOM 3012 C C . ARG C 1 62 ? 12.377 23.218 3.534 1.00 56.02 72 ARG C C 1
ATOM 3013 O O . ARG C 1 62 ? 11.733 24.243 3.272 1.00 55.21 72 ARG C O 1
ATOM 3021 N N . MET C 1 63 ? 12.946 22.467 2.593 1.00 57.09 73 MET C N 1
ATOM 3022 C CA . MET C 1 63 ? 12.852 22.800 1.164 1.00 57.48 73 MET C CA 1
ATOM 3023 C C . MET C 1 63 ? 11.408 22.968 0.721 1.00 57.89 73 MET C C 1
ATOM 3024 O O . MET C 1 63 ? 11.022 23.963 0.083 1.00 55.97 73 MET C O 1
ATOM 3029 N N . LEU C 1 64 ? 10.639 21.940 1.063 1.00 59.23 74 LEU C N 1
ATOM 3030 C CA . LEU C 1 64 ? 9.222 21.829 0.752 1.00 59.75 74 LEU C CA 1
ATOM 3031 C C . LEU C 1 64 ? 8.419 22.854 1.597 1.00 59.96 74 LEU C C 1
ATOM 3032 O O . LEU C 1 64 ? 8.074 23.949 1.123 1.00 60.03 74 LEU C O 1
ATOM 3037 N N . GLY C 1 65 ? 8.141 22.493 2.849 1.00 60.88 75 GLY C N 1
ATOM 3038 C CA . GLY C 1 65 ? 7.410 23.371 3.746 1.00 59.71 75 GLY C CA 1
ATOM 3039 C C . GLY C 1 65 ? 7.575 22.890 5.170 1.00 58.78 75 GLY C C 1
ATOM 3040 O O . GLY C 1 65 ? 7.390 23.638 6.133 1.00 59.20 75 GLY C O 1
ATOM 3041 N N . TYR C 1 66 ? 7.938 21.619 5.295 1.00 57.20 76 TYR C N 1
ATOM 3042 C CA . TYR C 1 66 ? 8.117 21.018 6.597 1.00 56.99 76 TYR C CA 1
ATOM 3043 C C . TYR C 1 66 ? 9.171 21.654 7.465 1.00 55.75 76 TYR C C 1
ATOM 3044 O O . TYR C 1 66 ? 10.144 22.241 6.986 1.00 54.75 76 TYR C O 1
ATOM 3053 N N . ASP C 1 67 ? 8.941 21.510 8.763 1.00 53.17 77 ASP C N 1
ATOM 3054 C CA . ASP C 1 67 ? 9.824 22.012 9.784 1.00 53.73 77 ASP C CA 1
ATOM 3055 C C . ASP C 1 67 ? 10.459 20.870 10.519 1.00 53.42 77 ASP C C 1
ATOM 3056 O O . ASP C 1 67 ? 9.831 20.230 11.358 1.00 52.33 77 ASP C O 1
ATOM 3061 N N . SER C 1 68 ? 11.727 20.647 10.214 1.00 52.55 78 SER C N 1
ATOM 3062 C CA . SER C 1 68 ? 12.487 19.573 10.817 1.00 51.74 78 SER C CA 1
ATOM 3063 C C . SER C 1 68 ? 12.483 19.491 12.342 1.00 52.23 78 SER C C 1
ATOM 3064 O O . SER C 1 68 ? 12.224 20.467 13.043 1.00 51.00 78 SER C O 1
ATOM 3067 N N . GLU C 1 69 ? 12.771 18.291 12.838 1.00 53.50 79 GLU C N 1
ATOM 3068 C CA . GLU C 1 69 ? 12.849 18.010 14.262 1.00 56.00 79 GLU C CA 1
ATOM 3069 C C . GLU C 1 69 ? 14.321 17.842 14.623 1.00 57.72 79 GLU C C 1
ATOM 3070 O O . GLU C 1 69 ? 15.178 17.709 13.742 1.00 57.85 79 GLU C O 1
ATOM 3076 N N . PHE C 1 70 ? 14.594 17.851 15.929 1.00 59.23 80 PHE C N 1
ATOM 3077 C CA . PHE C 1 70 ? 15.940 17.707 16.503 1.00 60.13 80 PHE C CA 1
ATOM 3078 C C . PHE C 1 70 ? 15.845 17.079 17.912 1.00 62.39 80 PHE C C 1
ATOM 3079 O O . PHE C 1 70 ? 16.844 16.880 18.622 1.00 62.28 80 PHE C O 1
ATOM 3087 N N . ARG C 1 71 ? 14.616 16.785 18.315 1.00 63.63 81 ARG C N 1
ATOM 3088 C CA . ARG C 1 71 ? 14.390 16.167 19.598 1.00 64.41 81 ARG C CA 1
ATOM 3089 C C . ARG C 1 71 ? 14.896 14.743 19.603 1.00 65.03 81 ARG C C 1
ATOM 3090 O O . ARG C 1 71 ? 14.891 14.075 18.574 1.00 62.88 81 ARG C O 1
ATOM 3098 N N . TYR C 1 72 ? 15.301 14.281 20.780 1.00 65.65 82 TYR C N 1
ATOM 3099 C CA . TYR C 1 72 ? 15.834 12.941 20.950 1.00 65.41 82 TYR C CA 1
ATOM 3100 C C . TYR C 1 72 ? 14.759 11.913 21.203 1.00 65.19 82 TYR C C 1
ATOM 3101 O O . TYR C 1 72 ? 14.905 10.750 20.820 1.00 64.40 82 TYR C O 1
ATOM 3110 N N . SER C 1 73 ? 13.691 12.332 21.875 1.00 65.14 83 SER C N 1
ATOM 3111 C CA . SER C 1 73 ? 12.606 11.412 22.161 1.00 65.59 83 SER C CA 1
ATOM 3112 C C . SER C 1 73 ? 12.192 10.829 20.826 1.00 67.26 83 SER C C 1
ATOM 3113 O O . SER C 1 73 ? 11.885 9.638 20.715 1.00 67.92 83 SER C O 1
ATOM 3116 N N . GLU C 1 74 ? 12.222 11.678 19.803 1.00 68.76 84 GLU C N 1
ATOM 3117 C CA . GLU C 1 74 ? 11.823 11.267 18.466 1.00 68.34 84 GLU C CA 1
ATOM 3118 C C . GLU C 1 74 ? 12.944 10.676 17.614 1.00 67.72 84 GLU C C 1
ATOM 3119 O O . GLU C 1 74 ? 12.879 10.719 16.389 1.00 67.40 84 GLU C O 1
ATOM 3125 N N . PHE C 1 75 ? 13.983 10.151 18.253 1.00 67.11 85 PHE C N 1
ATOM 3126 C CA . PHE C 1 75 ? 15.076 9.520 17.515 1.00 67.29 85 PHE C CA 1
ATOM 3127 C C . PHE C 1 75 ? 15.103 8.076 18.032 1.00 67.23 85 PHE C C 1
ATOM 3128 O O . PHE C 1 75 ? 15.020 7.106 17.257 1.00 67.48 85 PHE C O 1
ATOM 3136 N N . MET C 1 76 ? 15.186 7.945 19.357 1.00 64.97 86 MET C N 1
ATOM 3137 C CA . MET C 1 76 ? 15.224 6.636 20.005 1.00 63.75 86 MET C CA 1
ATOM 3138 C C . MET C 1 76 ? 13.831 6.030 20.019 1.00 62.95 86 MET C C 1
ATOM 3139 O O . MET C 1 76 ? 13.450 5.285 20.923 1.00 62.53 86 MET C O 1
ATOM 3144 N N . LYS C 1 77 ? 13.075 6.351 18.987 1.00 61.71 87 LYS C N 1
ATOM 3145 C CA . LYS C 1 77 ? 11.734 5.855 18.893 1.00 60.47 87 LYS C CA 1
ATOM 3146 C C . LYS C 1 77 ? 11.425 5.680 17.414 1.00 60.00 87 LYS C C 1
ATOM 3147 O O . LYS C 1 77 ? 10.939 4.629 16.979 1.00 60.74 87 LYS C O 1
ATOM 3153 N N . LYS C 1 78 ? 11.742 6.708 16.635 1.00 58.87 88 LYS C N 1
ATOM 3154 C CA . LYS C 1 78 ? 11.473 6.676 15.203 1.00 57.36 88 LYS C CA 1
ATOM 3155 C C . LYS C 1 78 ? 12.447 5.792 14.416 1.00 56.82 88 LYS C C 1
ATOM 3156 O O . LYS C 1 78 ? 12.049 5.088 13.485 1.00 57.07 88 LYS C O 1
ATOM 3162 N N . SER C 1 79 ? 13.714 5.811 14.801 1.00 56.35 89 SER C N 1
ATOM 3163 C CA . SER C 1 79 ? 14.737 5.031 14.118 1.00 56.76 89 SER C CA 1
ATOM 3164 C C . SER C 1 79 ? 14.502 3.521 13.944 1.00 56.91 89 SER C C 1
ATOM 3165 O O . SER C 1 79 ? 13.901 2.876 14.806 1.00 56.06 89 SER C O 1
ATOM 3168 N N . PHE C 1 80 ? 14.986 2.973 12.821 1.00 56.39 90 PHE C N 1
ATOM 3169 C CA . PHE C 1 80 ? 14.886 1.529 12.515 1.00 56.86 90 PHE C CA 1
ATOM 3170 C C . PHE C 1 80 ? 16.312 0.981 12.721 1.00 56.45 90 PHE C C 1
ATOM 3171 O O . PHE C 1 80 ? 16.740 0.026 12.074 1.00 57.47 90 PHE C O 1
ATOM 3179 N N . ILE C 1 81 ? 17.040 1.610 13.636 1.00 55.56 91 ILE C N 1
ATOM 3180 C CA . ILE C 1 81 ? 18.406 1.227 13.952 1.00 53.90 91 ILE C CA 1
ATOM 3181 C C . ILE C 1 81 ? 18.581 1.496 15.428 1.00 54.83 91 ILE C C 1
ATOM 3182 O O . ILE C 1 81 ? 18.217 2.564 15.910 1.00 51.85 91 ILE C O 1
ATOM 3187 N N . LYS C 1 82 ? 19.150 0.519 16.131 1.00 56.62 92 LYS C N 1
ATOM 3188 C CA . LYS C 1 82 ? 19.345 0.590 17.574 1.00 57.15 92 LYS C CA 1
ATOM 3189 C C . LYS C 1 82 ? 20.782 0.809 18.013 1.00 57.93 92 LYS C C 1
ATOM 3190 O O . LYS C 1 82 ? 21.721 0.596 17.239 1.00 57.10 92 LYS C O 1
ATOM 3196 N N . GLU C 1 83 ? 20.926 1.233 19.272 1.00 58.43 93 GLU C N 1
ATOM 3197 C CA . GLU C 1 83 ? 22.219 1.525 19.886 1.00 58.28 93 GLU C CA 1
ATOM 3198 C C . GLU C 1 83 ? 23.070 0.278 20.081 1.00 58.16 93 GLU C C 1
ATOM 3199 O O . GLU C 1 83 ? 22.570 -0.855 20.090 1.00 58.51 93 GLU C O 1
ATOM 3205 N N . LEU C 1 84 ? 24.364 0.514 20.258 1.00 57.73 94 LEU C N 1
ATOM 3206 C CA . LEU C 1 84 ? 25.311 -0.547 20.486 1.00 57.65 94 LEU C CA 1
ATOM 3207 C C . LEU C 1 84 ? 25.620 -0.535 21.973 1.00 58.21 94 LEU C C 1
ATOM 3208 O O . LEU C 1 84 ? 25.713 0.524 22.616 1.00 56.47 94 LEU C O 1
ATOM 3213 N N . ASP C 1 85 ? 25.769 -1.728 22.519 1.00 60.22 95 ASP C N 1
ATOM 3214 C CA . ASP C 1 85 ? 26.097 -1.862 23.911 1.00 60.39 95 ASP C CA 1
ATOM 3215 C C . ASP C 1 85 ? 27.490 -1.288 23.963 1.00 58.57 95 ASP C C 1
ATOM 3216 O O . ASP C 1 85 ? 27.917 -0.641 23.014 1.00 57.28 95 ASP C O 1
ATOM 3221 N N . ILE C 1 86 ? 28.207 -1.527 25.050 1.00 57.81 96 ILE C N 1
ATOM 3222 C CA . ILE C 1 86 ? 29.555 -1.008 25.159 1.00 58.60 96 ILE C CA 1
ATOM 3223 C C . ILE C 1 86 ? 30.515 -2.045 24.613 1.00 58.82 96 ILE C C 1
ATOM 3224 O O . ILE C 1 86 ? 31.633 -2.210 25.098 1.00 58.52 96 ILE C O 1
ATOM 3229 N N . GLU C 1 87 ? 30.023 -2.755 23.604 1.00 60.41 97 GLU C N 1
ATOM 3230 C CA . GLU C 1 87 ? 30.746 -3.785 22.856 1.00 60.42 97 GLU C CA 1
ATOM 3231 C C . GLU C 1 87 ? 31.598 -4.786 23.629 1.00 61.32 97 GLU C C 1
ATOM 3232 O O . GLU C 1 87 ? 31.360 -5.057 24.809 1.00 61.95 97 GLU C O 1
ATOM 3238 N N . SER C 1 88 ? 32.576 -5.341 22.903 1.00 62.60 98 SER C N 1
ATOM 3239 C CA . SER C 1 88 ? 33.557 -6.319 23.390 1.00 63.54 98 SER C CA 1
ATOM 3240 C C . SER C 1 88 ? 34.877 -6.087 22.638 1.00 63.90 98 SER C C 1
ATOM 3241 O O . SER C 1 88 ? 35.958 -6.327 23.174 1.00 63.88 98 SER C O 1
ATOM 3244 N N . THR C 1 89 ? 34.782 -5.615 21.397 1.00 64.58 99 THR C N 1
ATOM 3245 C CA . THR C 1 89 ? 35.968 -5.341 20.586 1.00 65.64 99 THR C CA 1
ATOM 3246 C C . THR C 1 89 ? 35.605 -4.508 19.347 1.00 64.94 99 THR C C 1
ATOM 3247 O O . THR C 1 89 ? 34.485 -4.010 19.230 1.00 63.39 99 THR C O 1
ATOM 3251 N N . SER C 1 90 ? 36.551 -4.349 18.428 1.00 64.86 100 SER C N 1
ATOM 3252 C CA . SER C 1 90 ? 36.295 -3.581 17.216 1.00 64.39 100 SER C CA 1
ATOM 3253 C C . SER C 1 90 ? 35.483 -4.375 16.198 1.00 64.40 100 SER C C 1
ATOM 3254 O O . SER C 1 90 ? 34.407 -3.953 15.767 1.00 63.87 100 SER C O 1
ATOM 3257 N N . ASN C 1 91 ? 36.003 -5.528 15.810 1.00 64.66 101 ASN C N 1
ATOM 3258 C CA . ASN C 1 91 ? 35.314 -6.356 14.847 1.00 65.75 101 ASN C CA 1
ATOM 3259 C C . ASN C 1 91 ? 34.358 -7.308 15.520 1.00 65.75 101 ASN C C 1
ATOM 3260 O O . ASN C 1 91 ? 34.308 -7.415 16.747 1.00 65.35 101 ASN C O 1
ATOM 3265 N N . PHE C 1 92 ? 33.624 -8.027 14.684 1.00 66.54 102 PHE C N 1
ATOM 3266 C CA . PHE C 1 92 ? 32.636 -8.986 15.135 1.00 65.91 102 PHE C CA 1
ATOM 3267 C C . PHE C 1 92 ? 32.348 -10.034 14.053 1.00 66.31 102 PHE C C 1
ATOM 3268 O O . PHE C 1 92 ? 31.607 -9.769 13.104 1.00 65.74 102 PHE C O 1
ATOM 3276 N N . LEU C 1 93 ? 32.925 -11.225 14.208 1.00 67.41 103 LEU C N 1
ATOM 3277 C CA . LEU C 1 93 ? 32.742 -12.308 13.243 1.00 68.43 103 LEU C CA 1
ATOM 3278 C C . LEU C 1 93 ? 31.281 -12.734 12.957 1.00 68.49 103 LEU C C 1
ATOM 3279 O O . LEU C 1 93 ? 30.977 -13.171 11.835 1.00 69.02 103 LEU C O 1
ATOM 3284 N N . PRO C 1 94 ? 30.363 -12.637 13.956 1.00 67.94 104 PRO C N 1
ATOM 3285 C CA . PRO C 1 94 ? 28.963 -13.038 13.700 1.00 67.79 104 PRO C CA 1
ATOM 3286 C C . PRO C 1 94 ? 28.089 -12.103 12.834 1.00 67.81 104 PRO C C 1
ATOM 3287 O O . PRO C 1 94 ? 28.470 -10.973 12.541 1.00 68.81 104 PRO C O 1
ATOM 3291 N N . SER C 1 95 ? 26.911 -12.600 12.445 1.00 66.78 105 SER C N 1
ATOM 3292 C CA . SER C 1 95 ? 25.964 -11.860 11.614 1.00 65.91 105 SER C CA 1
ATOM 3293 C C . SER C 1 95 ? 26.049 -10.359 11.754 1.00 64.86 105 SER C C 1
ATOM 3294 O O . SER C 1 95 ? 26.688 -9.702 10.945 1.00 63.43 105 SER C O 1
ATOM 3297 N N . MET C 1 96 ? 25.412 -9.805 12.777 1.00 64.71 106 MET C N 1
ATOM 3298 C CA . MET C 1 96 ? 25.441 -8.359 12.946 1.00 65.81 106 MET C CA 1
ATOM 3299 C C . MET C 1 96 ? 26.826 -7.811 13.248 1.00 66.72 106 MET C C 1
ATOM 3300 O O . MET C 1 96 ? 27.417 -8.101 14.294 1.00 67.18 106 MET C O 1
ATOM 3305 N N . GLU C 1 97 ? 27.312 -6.987 12.320 1.00 68.10 107 GLU C N 1
ATOM 3306 C CA . GLU C 1 97 ? 28.633 -6.377 12.392 1.00 67.02 107 GLU C CA 1
ATOM 3307 C C . GLU C 1 97 ? 28.577 -4.864 12.392 1.00 65.85 107 GLU C C 1
ATOM 3308 O O . GLU C 1 97 ? 29.462 -4.228 11.850 1.00 66.26 107 GLU C O 1
ATOM 3314 N N . SER C 1 98 ? 27.533 -4.312 13.004 1.00 65.12 108 SER C N 1
ATOM 3315 C CA . SER C 1 98 ? 27.304 -2.866 13.115 1.00 63.92 108 SER C CA 1
ATOM 3316 C C . SER C 1 98 ? 28.091 -2.005 12.151 1.00 64.94 108 SER C C 1
ATOM 3317 O O . SER C 1 98 ? 27.536 -1.363 11.252 1.00 64.83 108 SER C O 1
ATOM 3320 N N . ILE C 1 99 ? 29.395 -1.967 12.383 1.00 66.06 109 ILE C N 1
ATOM 3321 C CA . ILE C 1 99 ? 30.315 -1.208 11.559 1.00 64.85 109 ILE C CA 1
ATOM 3322 C C . ILE C 1 99 ? 30.034 -1.555 10.095 1.00 66.09 109 ILE C C 1
ATOM 3323 O O . ILE C 1 99 ? 30.317 -0.773 9.177 1.00 65.50 109 ILE C O 1
ATOM 3328 N N . VAL C 1 100 ? 29.434 -2.733 9.918 1.00 66.65 110 VAL C N 1
ATOM 3329 C CA . VAL C 1 100 ? 29.060 -3.288 8.621 1.00 65.45 110 VAL C CA 1
ATOM 3330 C C . VAL C 1 100 ? 27.535 -3.399 8.467 1.00 65.72 110 VAL C C 1
ATOM 3331 O O . VAL C 1 100 ? 26.984 -2.941 7.473 1.00 65.92 110 VAL C O 1
ATOM 3335 N N . CYS C 1 101 ? 26.862 -3.998 9.450 1.00 65.10 111 CYS C N 1
ATOM 3336 C CA . CYS C 1 101 ? 25.402 -4.165 9.413 1.00 64.03 111 CYS C CA 1
ATOM 3337 C C . CYS C 1 101 ? 24.612 -2.956 9.947 1.00 62.02 111 CYS C C 1
ATOM 3338 O O . CYS C 1 101 ? 23.859 -3.078 10.909 1.00 61.57 111 CYS C O 1
ATOM 3341 N N . SER C 1 102 ? 24.760 -1.797 9.317 1.00 61.45 112 SER C N 1
ATOM 3342 C CA . SER C 1 102 ? 24.062 -0.597 9.778 1.00 60.50 112 SER C CA 1
ATOM 3343 C C . SER C 1 102 ? 23.673 0.257 8.610 1.00 58.85 112 SER C C 1
ATOM 3344 O O . SER C 1 102 ? 22.580 0.814 8.548 1.00 59.70 112 SER C O 1
ATOM 3347 N N . LEU C 1 103 ? 24.624 0.403 7.706 1.00 56.75 113 LEU C N 1
ATOM 3348 C CA . LEU C 1 103 ? 24.401 1.185 6.516 1.00 55.22 113 LEU C CA 1
ATOM 3349 C C . LEU C 1 103 ? 23.502 0.301 5.691 1.00 54.77 113 LEU C C 1
ATOM 3350 O O . LEU C 1 103 ? 22.659 0.780 4.947 1.00 55.07 113 LEU C O 1
ATOM 3355 N N . THR C 1 104 ? 23.685 -1.004 5.856 1.00 54.27 114 THR C N 1
ATOM 3356 C CA . THR C 1 104 ? 22.940 -1.982 5.097 1.00 53.68 114 THR C CA 1
ATOM 3357 C C . THR C 1 104 ? 21.434 -1.833 5.048 1.00 52.31 114 THR C C 1
ATOM 3358 O O . THR C 1 104 ? 20.831 -2.055 3.992 1.00 51.98 114 THR C O 1
ATOM 3362 N N . GLU C 1 105 ? 20.829 -1.463 6.180 1.00 52.84 115 GLU C N 1
ATOM 3363 C CA . GLU C 1 105 ? 19.370 -1.318 6.285 1.00 51.83 115 GLU C CA 1
ATOM 3364 C C . GLU C 1 105 ? 18.808 0.010 5.788 1.00 50.90 115 GLU C C 1
ATOM 3365 O O . GLU C 1 105 ? 17.739 0.040 5.173 1.00 50.09 115 GLU C O 1
ATOM 3371 N N . ILE C 1 106 ? 19.526 1.099 6.050 1.00 51.02 116 ILE C N 1
ATOM 3372 C CA . ILE C 1 106 ? 19.093 2.425 5.605 1.00 52.09 116 ILE C CA 1
ATOM 3373 C C . ILE C 1 106 ? 19.053 2.426 4.079 1.00 51.80 116 ILE C C 1
ATOM 3374 O O . ILE C 1 106 ? 18.250 3.122 3.469 1.00 51.09 116 ILE C O 1
ATOM 3379 N N . LEU C 1 107 ? 19.932 1.646 3.469 1.00 51.27 117 LEU C N 1
ATOM 3380 C CA . LEU C 1 107 ? 19.948 1.553 2.034 1.00 49.73 117 LEU C CA 1
ATOM 3381 C C . LEU C 1 107 ? 18.600 0.982 1.625 1.00 50.02 117 LEU C C 1
ATOM 3382 O O . LEU C 1 107 ? 18.061 1.351 0.588 1.00 50.31 117 LEU C O 1
ATOM 3387 N N . LYS C 1 108 ? 18.043 0.091 2.445 1.00 49.60 118 LYS C N 1
ATOM 3388 C CA . LYS C 1 108 ? 16.722 -0.482 2.151 1.00 49.00 118 LYS C CA 1
ATOM 3389 C C . LYS C 1 108 ? 15.666 0.617 2.336 1.00 47.89 118 LYS C C 1
ATOM 3390 O O . LYS C 1 108 ? 14.900 0.928 1.418 1.00 45.29 118 LYS C O 1
ATOM 3396 N N . ASN C 1 109 ? 15.638 1.201 3.530 1.00 48.28 119 ASN C N 1
ATOM 3397 C CA . ASN C 1 109 ? 14.700 2.275 3.830 1.00 50.30 119 ASN C CA 1
ATOM 3398 C C . ASN C 1 109 ? 14.596 3.218 2.644 1.00 49.98 119 ASN C C 1
ATOM 3399 O O . ASN C 1 109 ? 13.540 3.325 2.011 1.00 50.01 119 ASN C O 1
ATOM 3404 N N . ILE C 1 110 ? 15.704 3.901 2.352 1.00 49.62 120 ILE C N 1
ATOM 3405 C CA . ILE C 1 110 ? 15.751 4.851 1.245 1.00 50.67 120 ILE C CA 1
ATOM 3406 C C . ILE C 1 110 ? 15.388 4.148 -0.050 1.00 51.35 120 ILE C C 1
ATOM 3407 O O . ILE C 1 110 ? 14.630 4.695 -0.848 1.00 49.02 120 ILE C O 1
ATOM 3412 N N . PHE C 1 111 ? 15.926 2.945 -0.255 1.00 53.70 121 PHE C N 1
ATOM 3413 C CA . PHE C 1 111 ? 15.594 2.166 -1.438 1.00 55.42 121 PHE C CA 1
ATOM 3414 C C . PHE C 1 111 ? 14.078 2.310 -1.504 1.00 55.69 121 PHE C C 1
ATOM 3415 O O . PHE C 1 111 ? 13.537 2.852 -2.464 1.00 56.77 121 PHE C O 1
ATOM 3423 N N . GLY C 1 112 ? 13.409 1.841 -0.450 1.00 56.38 122 GLY C N 1
ATOM 3424 C CA . GLY C 1 112 ? 11.962 1.936 -0.370 1.00 57.04 122 GLY C CA 1
ATOM 3425 C C . GLY C 1 112 ? 11.509 3.338 -0.710 1.00 57.59 122 GLY C C 1
ATOM 3426 O O . GLY C 1 112 ? 10.759 3.534 -1.660 1.00 57.55 122 GLY C O 1
ATOM 3427 N N . MET C 1 113 ? 11.977 4.319 0.051 1.00 57.41 123 MET C N 1
ATOM 3428 C CA . MET C 1 113 ? 11.597 5.696 -0.206 1.00 57.21 123 MET C CA 1
ATOM 3429 C C . MET C 1 113 ? 11.633 6.023 -1.703 1.00 56.91 123 MET C C 1
ATOM 3430 O O . MET C 1 113 ? 10.580 6.085 -2.342 1.00 55.94 123 MET C O 1
ATOM 3435 N N . ARG C 1 114 ? 12.835 6.214 -2.256 1.00 57.64 124 ARG C N 1
ATOM 3436 C CA . ARG C 1 114 ? 13.024 6.566 -3.678 1.00 58.03 124 ARG C CA 1
ATOM 3437 C C . ARG C 1 114 ? 11.853 6.258 -4.614 1.00 57.55 124 ARG C C 1
ATOM 3438 O O . ARG C 1 114 ? 11.463 7.095 -5.417 1.00 56.15 124 ARG C O 1
ATOM 3446 N N . LYS C 1 115 ? 11.304 5.053 -4.529 1.00 58.95 125 LYS C N 1
ATOM 3447 C CA . LYS C 1 115 ? 10.187 4.677 -5.400 1.00 59.64 125 LYS C CA 1
ATOM 3448 C C . LYS C 1 115 ? 9.044 5.687 -5.289 1.00 60.17 125 LYS C C 1
ATOM 3449 O O . LYS C 1 115 ? 8.555 6.195 -6.294 1.00 61.14 125 LYS C O 1
ATOM 3455 N N . LEU C 1 116 ? 8.628 5.960 -4.057 1.00 59.43 126 LEU C N 1
ATOM 3456 C CA . LEU C 1 116 ? 7.558 6.900 -3.764 1.00 59.70 126 LEU C CA 1
ATOM 3457 C C . LEU C 1 116 ? 7.926 8.279 -4.287 1.00 60.57 126 LEU C C 1
ATOM 3458 O O . LEU C 1 116 ? 7.052 9.087 -4.612 1.00 60.15 126 LEU C O 1
ATOM 3463 N N . ILE C 1 117 ? 9.230 8.543 -4.347 1.00 60.83 127 ILE C N 1
ATOM 3464 C CA . ILE C 1 117 ? 9.751 9.812 -4.856 1.00 61.03 127 ILE C CA 1
ATOM 3465 C C . ILE C 1 117 ? 9.785 9.629 -6.359 1.00 61.14 127 ILE C C 1
ATOM 3466 O O . ILE C 1 117 ? 9.660 10.580 -7.133 1.00 61.41 127 ILE C O 1
ATOM 3471 N N . ASP C 1 118 ? 10.019 8.374 -6.732 1.00 61.39 128 ASP C N 1
ATOM 3472 C CA . ASP C 1 118 ? 10.098 7.933 -8.109 1.00 60.47 128 ASP C CA 1
ATOM 3473 C C . ASP C 1 118 ? 8.664 7.819 -8.606 1.00 59.66 128 ASP C C 1
ATOM 3474 O O . ASP C 1 118 ? 8.374 7.107 -9.568 1.00 59.68 128 ASP C O 1
ATOM 3479 N N . THR C 1 119 ? 7.768 8.527 -7.929 1.00 59.17 129 THR C N 1
ATOM 3480 C CA . THR C 1 119 ? 6.367 8.513 -8.296 1.00 59.31 129 THR C CA 1
ATOM 3481 C C . THR C 1 119 ? 5.758 9.879 -8.093 1.00 58.35 129 THR C C 1
ATOM 3482 O O . THR C 1 119 ? 5.296 10.500 -9.041 1.00 58.08 129 THR C O 1
ATOM 3486 N N . ALA C 1 120 ? 5.776 10.356 -6.857 1.00 57.95 130 ALA C N 1
ATOM 3487 C CA . ALA C 1 120 ? 5.186 11.654 -6.531 1.00 58.01 130 ALA C CA 1
ATOM 3488 C C . ALA C 1 120 ? 5.715 12.852 -7.319 1.00 57.68 130 ALA C C 1
ATOM 3489 O O . ALA C 1 120 ? 5.192 13.959 -7.180 1.00 57.14 130 ALA C O 1
ATOM 3491 N N . GLY C 1 121 ? 6.741 12.643 -8.136 1.00 57.12 131 GLY C N 1
ATOM 3492 C CA . GLY C 1 121 ? 7.283 13.747 -8.903 1.00 55.46 131 GLY C CA 1
ATOM 3493 C C . GLY C 1 121 ? 8.088 14.709 -8.051 1.00 55.73 131 GLY C C 1
ATOM 3494 O O . GLY C 1 121 ? 7.801 15.898 -8.032 1.00 53.71 131 GLY C O 1
ATOM 3495 N N . ASP C 1 122 ? 9.077 14.185 -7.326 1.00 57.82 132 ASP C N 1
ATOM 3496 C CA . ASP C 1 122 ? 9.965 14.998 -6.488 1.00 58.67 132 ASP C CA 1
ATOM 3497 C C . ASP C 1 122 ? 11.386 14.638 -6.889 1.00 57.70 132 ASP C C 1
ATOM 3498 O O . ASP C 1 122 ? 12.136 14.065 -6.109 1.00 57.44 132 ASP C O 1
ATOM 3503 N N . TYR C 1 123 ? 11.732 14.968 -8.124 1.00 57.97 133 TYR C N 1
ATOM 3504 C CA . TYR C 1 123 ? 13.047 14.700 -8.668 1.00 58.33 133 TYR C CA 1
ATOM 3505 C C . TYR C 1 123 ? 14.120 15.347 -7.806 1.00 58.89 133 TYR C C 1
ATOM 3506 O O . TYR C 1 123 ? 15.263 14.898 -7.781 1.00 57.37 133 TYR C O 1
ATOM 3515 N N . GLY C 1 124 ? 13.757 16.425 -7.119 1.00 59.96 134 GLY C N 1
ATOM 3516 C CA . GLY C 1 124 ? 14.716 17.113 -6.269 1.00 58.75 134 GLY C CA 1
ATOM 3517 C C . GLY C 1 124 ? 15.087 16.300 -5.045 1.00 57.73 134 GLY C C 1
ATOM 3518 O O . GLY C 1 124 ? 16.220 16.348 -4.568 1.00 57.60 134 GLY C O 1
ATOM 3519 N N . THR C 1 125 ? 14.112 15.555 -4.534 1.00 57.83 135 THR C N 1
ATOM 3520 C CA . THR C 1 125 ? 14.307 14.718 -3.363 1.00 58.19 135 THR C CA 1
ATOM 3521 C C . THR C 1 125 ? 15.195 13.539 -3.725 1.00 57.44 135 THR C C 1
ATOM 3522 O O . THR C 1 125 ? 16.235 13.307 -3.106 1.00 58.75 135 THR C O 1
ATOM 3526 N N . ALA C 1 126 ? 14.775 12.812 -4.750 1.00 56.31 136 ALA C N 1
ATOM 3527 C CA . ALA C 1 126 ? 15.508 11.660 -5.225 1.00 56.15 136 ALA C CA 1
ATOM 3528 C C . ALA C 1 126 ? 16.915 12.014 -5.681 1.00 55.37 136 ALA C C 1
ATOM 3529 O O . ALA C 1 126 ? 17.821 11.214 -5.512 1.00 54.41 136 ALA C O 1
ATOM 3531 N N . ASN C 1 127 ? 17.106 13.198 -6.258 1.00 55.29 137 ASN C N 1
ATOM 3532 C CA . ASN C 1 127 ? 18.434 13.600 -6.735 1.00 54.85 137 ASN C CA 1
ATOM 3533 C C . ASN C 1 127 ? 19.476 13.565 -5.631 1.00 54.95 137 ASN C C 1
ATOM 3534 O O . ASN C 1 127 ? 20.640 13.278 -5.872 1.00 54.00 137 ASN C O 1
ATOM 3539 N N . ILE C 1 128 ? 19.054 13.864 -4.414 1.00 54.96 138 ILE C N 1
ATOM 3540 C CA . ILE C 1 128 ? 19.974 13.845 -3.309 1.00 54.98 138 ILE C CA 1
ATOM 3541 C C . ILE C 1 128 ? 19.760 12.588 -2.499 1.00 56.40 138 ILE C C 1
ATOM 3542 O O . ILE C 1 128 ? 20.710 12.034 -1.947 1.00 56.80 138 ILE C O 1
ATOM 3547 N N . MET C 1 129 ? 18.520 12.124 -2.408 1.00 56.11 139 MET C N 1
ATOM 3548 C CA . MET C 1 129 ? 18.298 10.898 -1.654 1.00 57.71 139 MET C CA 1
ATOM 3549 C C . MET C 1 129 ? 19.155 9.838 -2.318 1.00 57.47 139 MET C C 1
ATOM 3550 O O . MET C 1 129 ? 20.031 9.250 -1.686 1.00 58.20 139 MET C O 1
ATOM 3555 N N . ASP C 1 130 ? 18.910 9.607 -3.603 1.00 56.58 140 ASP C N 1
ATOM 3556 C CA . ASP C 1 130 ? 19.675 8.623 -4.351 1.00 56.18 140 ASP C CA 1
ATOM 3557 C C . ASP C 1 130 ? 21.127 9.077 -4.545 1.00 55.41 140 ASP C C 1
ATOM 3558 O O . ASP C 1 130 ? 21.932 8.401 -5.174 1.00 56.51 140 ASP C O 1
ATOM 3563 N N . ASP C 1 131 ? 21.457 10.238 -4.006 1.00 53.50 141 ASP C N 1
ATOM 3564 C CA . ASP C 1 131 ? 22.813 10.732 -4.097 1.00 52.53 141 ASP C CA 1
ATOM 3565 C C . ASP C 1 131 ? 23.521 10.088 -2.916 1.00 53.12 141 ASP C C 1
ATOM 3566 O O . ASP C 1 131 ? 24.716 9.817 -2.963 1.00 52.03 141 ASP C O 1
ATOM 3571 N N . ILE C 1 132 ? 22.744 9.821 -1.871 1.00 52.46 142 ILE C N 1
ATOM 3572 C CA . ILE C 1 132 ? 23.247 9.228 -0.641 1.00 51.37 142 ILE C CA 1
ATOM 3573 C C . ILE C 1 132 ? 23.482 7.735 -0.698 1.00 52.76 142 ILE C C 1
ATOM 3574 O O . ILE C 1 132 ? 24.326 7.196 0.028 1.00 50.08 142 ILE C O 1
ATOM 3579 N N . MET C 1 133 ? 22.693 7.050 -1.507 1.00 54.92 143 MET C N 1
ATOM 3580 C CA . MET C 1 133 ? 22.860 5.625 -1.611 1.00 57.25 143 MET C CA 1
ATOM 3581 C C . MET C 1 133 ? 24.208 5.362 -2.218 1.00 57.67 143 MET C C 1
ATOM 3582 O O . MET C 1 133 ? 24.901 4.452 -1.793 1.00 58.19 143 MET C O 1
ATOM 3587 N N . SER C 1 134 ? 24.592 6.159 -3.206 1.00 57.98 144 SER C N 1
ATOM 3588 C CA . SER C 1 134 ? 25.902 5.989 -3.810 1.00 59.07 144 SER C CA 1
ATOM 3589 C C . SER C 1 134 ? 26.864 6.202 -2.648 1.00 59.16 144 SER C C 1
ATOM 3590 O O . SER C 1 134 ? 27.756 5.383 -2.395 1.00 58.59 144 SER C O 1
ATOM 3593 N N . ASP C 1 135 ? 26.636 7.315 -1.945 1.00 58.61 145 ASP C N 1
ATOM 3594 C CA . ASP C 1 135 ? 27.391 7.729 -0.752 1.00 58.57 145 ASP C CA 1
ATOM 3595 C C . ASP C 1 135 ? 27.563 6.466 0.099 1.00 57.54 145 ASP C C 1
ATOM 3596 O O . ASP C 1 135 ? 28.588 5.781 0.046 1.00 56.33 145 ASP C O 1
ATOM 3601 N N . LEU C 1 136 ? 26.515 6.144 0.842 1.00 56.79 146 LEU C N 1
ATOM 3602 C CA . LEU C 1 136 ? 26.530 5.003 1.718 1.00 55.82 146 LEU C CA 1
ATOM 3603 C C . LEU C 1 136 ? 26.857 3.673 1.048 1.00 55.28 146 LEU C C 1
ATOM 3604 O O . LEU C 1 136 ? 27.412 2.806 1.687 1.00 55.68 146 LEU C O 1
ATOM 3609 N N . GLU C 1 137 ? 26.556 3.478 -0.223 1.00 55.10 147 GLU C N 1
ATOM 3610 C CA . GLU C 1 137 ? 26.897 2.187 -0.783 1.00 55.47 147 GLU C CA 1
ATOM 3611 C C . GLU C 1 137 ? 28.386 1.846 -0.699 1.00 55.81 147 GLU C C 1
ATOM 3612 O O . GLU C 1 137 ? 28.726 0.728 -0.333 1.00 54.24 147 GLU C O 1
ATOM 3618 N N . LYS C 1 138 ? 29.279 2.785 -1.006 1.00 56.79 148 LYS C N 1
ATOM 3619 C CA . LYS C 1 138 ? 30.722 2.512 -0.919 1.00 57.07 148 LYS C CA 1
ATOM 3620 C C . LYS C 1 138 ? 31.199 2.209 0.489 1.00 57.56 148 LYS C C 1
ATOM 3621 O O . LYS C 1 138 ? 32.154 1.472 0.676 1.00 57.37 148 LYS C O 1
ATOM 3627 N N . HIS C 1 139 ? 30.563 2.827 1.474 1.00 56.84 149 HIS C N 1
ATOM 3628 C CA . HIS C 1 139 ? 30.947 2.641 2.858 1.00 56.87 149 HIS C CA 1
ATOM 3629 C C . HIS C 1 139 ? 30.509 1.259 3.314 1.00 55.66 149 HIS C C 1
ATOM 3630 O O . HIS C 1 139 ? 30.924 0.785 4.366 1.00 55.20 149 HIS C O 1
ATOM 3637 N N . LEU C 1 140 ? 29.647 0.630 2.523 1.00 53.71 150 LEU C N 1
ATOM 3638 C CA . LEU C 1 140 ? 29.163 -0.713 2.811 1.00 51.95 150 LEU C CA 1
ATOM 3639 C C . LEU C 1 140 ? 30.268 -1.594 2.237 1.00 51.50 150 LEU C C 1
ATOM 3640 O O . LEU C 1 140 ? 30.940 -2.346 2.949 1.00 47.50 150 LEU C O 1
ATOM 3645 N N . TRP C 1 141 ? 30.467 -1.458 0.936 1.00 51.92 151 TRP C N 1
ATOM 3646 C CA . TRP C 1 141 ? 31.496 -2.193 0.244 1.00 53.72 151 TRP C CA 1
ATOM 3647 C C . TRP C 1 141 ? 32.795 -2.187 1.039 1.00 53.91 151 TRP C C 1
ATOM 3648 O O . TRP C 1 141 ? 33.305 -3.235 1.393 1.00 54.16 151 TRP C O 1
ATOM 3659 N N . MET C 1 142 ? 33.328 -0.998 1.304 1.00 54.78 152 MET C N 1
ATOM 3660 C CA . MET C 1 142 ? 34.578 -0.868 2.042 1.00 54.93 152 MET C CA 1
ATOM 3661 C C . MET C 1 142 ? 34.555 -1.730 3.293 1.00 55.89 152 MET C C 1
ATOM 3662 O O . MET C 1 142 ? 35.462 -2.512 3.514 1.00 55.22 152 MET C O 1
ATOM 3667 N N . HIS C 1 143 ? 33.509 -1.629 4.096 1.00 56.47 153 HIS C N 1
ATOM 3668 C CA . HIS C 1 143 ? 33.505 -2.409 5.310 1.00 57.89 153 HIS C CA 1
ATOM 3669 C C . HIS C 1 143 ? 33.484 -3.915 5.157 1.00 57.61 153 HIS C C 1
ATOM 3670 O O . HIS C 1 143 ? 34.366 -4.592 5.686 1.00 55.80 153 HIS C O 1
ATOM 3677 N N . LYS C 1 144 ? 32.502 -4.451 4.436 1.00 59.21 154 LYS C N 1
ATOM 3678 C CA . LYS C 1 144 ? 32.411 -5.907 4.230 1.00 59.64 154 LYS C CA 1
ATOM 3679 C C . LYS C 1 144 ? 33.636 -6.411 3.473 1.00 59.65 154 LYS C C 1
ATOM 3680 O O . LYS C 1 144 ? 33.635 -7.524 2.949 1.00 58.99 154 LYS C O 1
ATOM 3686 N N . ALA C 1 145 ? 34.669 -5.579 3.400 1.00 59.30 155 ALA C N 1
ATOM 3687 C CA . ALA C 1 145 ? 35.894 -5.952 2.713 1.00 58.11 155 ALA C CA 1
ATOM 3688 C C . ALA C 1 145 ? 36.947 -6.053 3.787 1.00 56.15 155 ALA C C 1
ATOM 3689 O O . ALA C 1 145 ? 38.062 -6.510 3.551 1.00 56.40 155 ALA C O 1
ATOM 3691 N N . LEU C 1 146 ? 36.569 -5.610 4.979 1.00 53.09 156 LEU C N 1
ATOM 3692 C CA . LEU C 1 146 ? 37.452 -5.662 6.132 1.00 51.97 156 LEU C CA 1
ATOM 3693 C C . LEU C 1 146 ? 37.317 -7.080 6.671 1.00 52.22 156 LEU C C 1
ATOM 3694 O O . LEU C 1 146 ? 38.179 -7.556 7.416 1.00 51.51 156 LEU C O 1
ATOM 3699 N N . LEU C 1 147 ? 36.234 -7.742 6.251 1.00 52.04 157 LEU C N 1
ATOM 3700 C CA . LEU C 1 147 ? 35.887 -9.109 6.658 1.00 51.01 157 LEU C CA 1
ATOM 3701 C C . LEU C 1 147 ? 35.916 -10.025 5.454 1.00 52.25 157 LEU C C 1
ATOM 3702 O O . LEU C 1 147 ? 36.894 -10.736 5.242 1.00 55.14 157 LEU C O 1
ATOM 3707 N N . GLU C 1 148 ? 34.830 -10.006 4.679 1.00 52.14 158 GLU C N 1
ATOM 3708 C CA . GLU C 1 148 ? 34.719 -10.816 3.472 1.00 50.96 158 GLU C CA 1
ATOM 3709 C C . GLU C 1 148 ? 33.540 -10.401 2.588 1.00 51.29 158 GLU C C 1
ATOM 3710 O O . GLU C 1 148 ? 32.518 -9.903 3.084 1.00 53.84 158 GLU C O 1
ATOM 3716 N N . ASN C 1 149 ? 33.695 -10.617 1.276 1.00 49.13 159 ASN C N 1
ATOM 3717 C CA . ASN C 1 149 ? 32.660 -10.273 0.282 1.00 48.50 159 ASN C CA 1
ATOM 3718 C C . ASN C 1 149 ? 31.237 -10.794 0.622 1.00 47.90 159 ASN C C 1
ATOM 3719 O O . ASN C 1 149 ? 30.667 -10.388 1.654 1.00 46.87 159 ASN C O 1
ATOM 3724 N N . CYS C 1 150 ? 30.678 -11.663 -0.234 1.00 45.84 160 CYS C N 1
ATOM 3725 C CA . CYS C 1 150 ? 29.323 -12.263 -0.096 1.00 46.76 160 CYS C CA 1
ATOM 3726 C C . CYS C 1 150 ? 28.304 -11.422 -0.904 1.00 44.52 160 CYS C C 1
ATOM 3727 O O . CYS C 1 150 ? 28.636 -10.956 -1.994 1.00 42.84 160 CYS C O 1
ATOM 3730 N N . ASP C 1 151 ? 27.090 -11.232 -0.372 1.00 42.50 161 ASP C N 1
ATOM 3731 C CA . ASP C 1 151 ? 26.028 -10.454 -1.027 1.00 42.58 161 ASP C CA 1
ATOM 3732 C C . ASP C 1 151 ? 26.411 -9.953 -2.442 1.00 42.74 161 ASP C C 1
ATOM 3733 O O . ASP C 1 151 ? 26.678 -8.736 -2.611 1.00 42.25 161 ASP C O 1
ATOM 3739 N N . ASP D 1 1 ? 42.844 2.449 40.177 1.00 40.48 11 ASP D N 1
ATOM 3740 C CA . ASP D 1 1 ? 41.374 2.518 40.401 1.00 40.81 11 ASP D CA 1
ATOM 3741 C C . ASP D 1 1 ? 40.914 3.974 40.573 1.00 42.09 11 ASP D C 1
ATOM 3742 O O . ASP D 1 1 ? 39.865 4.363 40.046 1.00 45.98 11 ASP D O 1
ATOM 3747 N N . ASP D 1 2 ? 41.722 4.752 41.303 1.00 44.30 12 ASP D N 1
ATOM 3748 C CA . ASP D 1 2 ? 41.525 6.184 41.607 1.00 47.23 12 ASP D CA 1
ATOM 3749 C C . ASP D 1 2 ? 40.998 7.035 40.419 1.00 52.20 12 ASP D C 1
ATOM 3750 O O . ASP D 1 2 ? 40.837 6.513 39.307 1.00 45.66 12 ASP D O 1
ATOM 3755 N N . LEU D 1 3 ? 40.706 8.320 40.656 1.00 54.40 13 LEU D N 1
ATOM 3756 C CA . LEU D 1 3 ? 40.240 9.225 39.599 1.00 57.39 13 LEU D CA 1
ATOM 3757 C C . LEU D 1 3 ? 38.840 9.010 39.025 1.00 57.35 13 LEU D C 1
ATOM 3758 O O . LEU D 1 3 ? 38.642 9.007 37.808 1.00 53.70 13 LEU D O 1
ATOM 3763 N N . ASP D 1 4 ? 37.865 8.825 39.901 1.00 57.85 14 ASP D N 1
ATOM 3764 C CA . ASP D 1 4 ? 36.480 8.647 39.472 1.00 60.93 14 ASP D CA 1
ATOM 3765 C C . ASP D 1 4 ? 35.846 10.001 39.680 1.00 60.50 14 ASP D C 1
ATOM 3766 O O . ASP D 1 4 ? 34.870 10.373 39.016 1.00 61.06 14 ASP D O 1
ATOM 3771 N N . ALA D 1 5 ? 36.443 10.715 40.634 1.00 61.93 15 ALA D N 1
ATOM 3772 C CA . ALA D 1 5 ? 36.055 12.051 41.040 1.00 62.44 15 ALA D CA 1
ATOM 3773 C C . ALA D 1 5 ? 35.521 12.862 39.865 1.00 62.84 15 ALA D C 1
ATOM 3774 O O . ALA D 1 5 ? 34.358 12.736 39.450 1.00 62.20 15 ALA D O 1
ATOM 3776 N N . ILE D 1 6 ? 36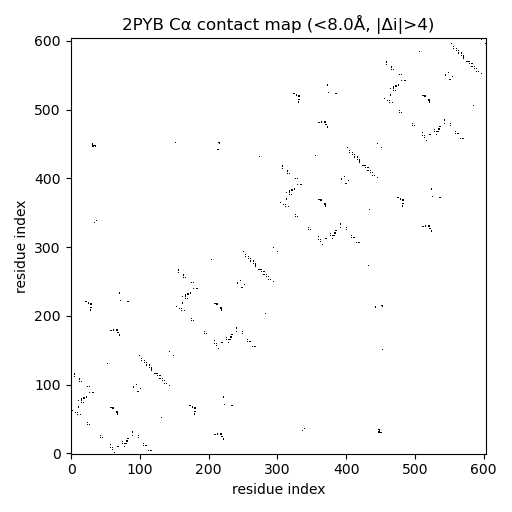.406 13.697 39.342 1.00 62.39 16 ILE D N 1
ATOM 3777 C CA . ILE D 1 6 ? 36.115 14.561 38.218 1.00 63.17 16 ILE D CA 1
ATOM 3778 C C . ILE D 1 6 ? 35.766 13.778 36.938 1.00 62.69 16 ILE D C 1
ATOM 3779 O O . ILE D 1 6 ? 35.262 14.340 35.963 1.00 62.08 16 ILE D O 1
ATOM 3784 N N . GLN D 1 7 ? 35.995 12.471 36.955 1.00 61.87 17 GLN D N 1
ATOM 3785 C CA . GLN D 1 7 ? 35.704 11.660 35.783 1.00 61.25 17 GLN D CA 1
ATOM 3786 C C . GLN D 1 7 ? 34.212 11.455 35.568 1.00 59.45 17 GLN D C 1
ATOM 3787 O O . GLN D 1 7 ? 33.687 11.582 34.453 1.00 58.24 17 GLN D O 1
ATOM 3793 N N . LEU D 1 8 ? 33.530 11.112 36.645 1.00 58.01 18 LEU D N 1
ATOM 3794 C CA . LEU D 1 8 ? 32.110 10.878 36.562 1.00 57.08 18 LEU D CA 1
ATOM 3795 C C . LEU D 1 8 ? 31.423 12.176 36.197 1.00 56.56 18 LEU D C 1
ATOM 3796 O O . LEU D 1 8 ? 30.295 12.177 35.729 1.00 55.82 18 LEU D O 1
ATOM 3801 N N . LYS D 1 9 ? 32.101 13.291 36.412 1.00 56.31 19 LYS D N 1
ATOM 3802 C CA . LYS D 1 9 ? 31.484 14.557 36.081 1.00 55.92 19 LYS D CA 1
ATOM 3803 C C . LYS D 1 9 ? 31.653 14.931 34.623 1.00 56.04 19 LYS D C 1
ATOM 3804 O O . LYS D 1 9 ? 30.902 15.752 34.104 1.00 56.31 19 LYS D O 1
ATOM 3810 N N . LEU D 1 10 ? 32.644 14.346 33.959 1.00 55.31 20 LEU D N 1
ATOM 3811 C CA . LEU D 1 10 ? 32.874 14.631 32.545 1.00 53.77 20 LEU D CA 1
ATOM 3812 C C . LEU D 1 10 ? 31.610 14.205 31.800 1.00 53.48 20 LEU D C 1
ATOM 3813 O O . LEU D 1 10 ? 31.141 14.891 30.887 1.00 52.44 20 LEU D O 1
ATOM 3818 N N . GLN D 1 11 ? 31.063 13.069 32.229 1.00 52.46 21 GLN D N 1
ATOM 3819 C CA . GLN D 1 11 ? 29.836 12.511 31.670 1.00 52.31 21 GLN D CA 1
ATOM 3820 C C . GLN D 1 11 ? 28.712 13.523 31.915 1.00 51.30 21 GLN D C 1
ATOM 3821 O O . GLN D 1 11 ? 27.722 13.579 31.175 1.00 49.82 21 GLN D O 1
ATOM 3827 N N . GLU D 1 12 ? 28.866 14.306 32.981 1.00 49.12 22 GLU D N 1
ATOM 3828 C CA . GLU D 1 12 ? 27.880 15.318 33.318 1.00 48.28 22 GLU D CA 1
ATOM 3829 C C . GLU D 1 12 ? 27.854 16.373 32.209 1.00 46.86 22 GLU D C 1
ATOM 3830 O O . GLU D 1 12 ? 26.789 16.734 31.712 1.00 43.71 22 GLU D O 1
ATOM 3836 N N . LEU D 1 13 ? 29.033 16.847 31.809 1.00 46.93 23 LEU D N 1
ATOM 3837 C CA . LEU D 1 13 ? 29.111 17.836 30.752 1.00 46.77 23 LEU D CA 1
ATOM 3838 C C . LEU D 1 13 ? 28.974 17.083 29.437 1.00 46.65 23 LEU D C 1
ATOM 3839 O O . LEU D 1 13 ? 28.181 17.469 28.580 1.00 44.47 23 LEU D O 1
ATOM 3844 N N . LEU D 1 14 ? 29.722 15.993 29.278 1.00 46.23 24 LEU D N 1
ATOM 3845 C CA . LEU D 1 14 ? 29.654 15.200 28.046 1.00 46.36 24 LEU D CA 1
ATOM 3846 C C . LEU D 1 14 ? 28.200 14.967 27.617 1.00 46.82 24 LEU D C 1
ATOM 3847 O O . LEU D 1 14 ? 27.895 14.914 26.425 1.00 47.78 24 LEU D O 1
ATOM 3852 N N . ALA D 1 15 ? 27.311 14.869 28.606 1.00 46.81 25 ALA D N 1
ATOM 3853 C CA . ALA D 1 15 ? 25.888 14.635 28.402 1.00 44.86 25 ALA D CA 1
ATOM 3854 C C . ALA D 1 15 ? 25.110 15.867 27.954 1.00 46.13 25 ALA D C 1
ATOM 3855 O O . ALA D 1 15 ? 24.307 15.820 27.023 1.00 43.87 25 ALA D O 1
ATOM 3857 N N . SER D 1 16 ? 25.351 16.968 28.647 1.00 47.73 26 SER D N 1
ATOM 3858 C CA . SER D 1 16 ? 24.674 18.233 28.396 1.00 46.99 26 SER D CA 1
ATOM 3859 C C . SER D 1 16 ? 25.202 18.932 27.152 1.00 47.24 26 SER D C 1
ATOM 3860 O O . SER D 1 16 ? 24.635 19.918 26.683 1.00 48.41 26 SER D O 1
ATOM 3863 N N . LEU D 1 17 ? 26.301 18.415 26.628 1.00 45.59 27 LEU D N 1
ATOM 3864 C CA . LEU D 1 17 ? 26.929 19.000 25.454 1.00 44.20 27 LEU D CA 1
ATOM 3865 C C . LEU D 1 17 ? 26.218 18.505 24.191 1.00 46.56 27 LEU D C 1
ATOM 3866 O O . LEU D 1 17 ? 25.975 19.279 23.259 1.00 46.96 27 LEU D O 1
ATOM 3871 N N . HIS D 1 18 ? 25.873 17.220 24.165 1.00 46.57 28 HIS D N 1
ATOM 3872 C CA . HIS D 1 18 ? 25.190 16.660 23.008 1.00 47.83 28 HIS D CA 1
ATOM 3873 C C . HIS D 1 18 ? 23.718 17.062 22.949 1.00 47.01 28 HIS D C 1
ATOM 3874 O O . HIS D 1 18 ? 23.027 16.803 21.959 1.00 46.56 28 HIS D O 1
ATOM 3881 N N . ILE D 1 19 ? 23.253 17.703 24.016 1.00 45.23 29 ILE D N 1
ATOM 3882 C CA . ILE D 1 19 ? 21.871 18.165 24.117 1.00 45.67 29 ILE D CA 1
ATOM 3883 C C . ILE D 1 19 ? 21.832 19.588 23.573 1.00 45.43 29 ILE D C 1
ATOM 3884 O O . ILE D 1 19 ? 20.872 19.993 22.924 1.00 45.83 29 ILE D O 1
ATOM 3889 N N . PHE D 1 20 ? 22.881 20.345 23.861 1.00 44.71 30 PHE D N 1
ATOM 3890 C CA . PHE D 1 20 ? 22.993 21.710 23.385 1.00 44.90 30 PHE D CA 1
ATOM 3891 C C . PHE D 1 20 ? 23.370 21.528 21.921 1.00 45.50 30 PHE D C 1
ATOM 3892 O O . PHE D 1 20 ? 23.100 22.372 21.065 1.00 46.36 30 PHE D O 1
ATOM 3900 N N . TYR D 1 21 ? 23.975 20.382 21.634 1.00 46.78 31 TYR D N 1
ATOM 3901 C CA . TYR D 1 21 ? 24.382 20.083 20.277 1.00 47.37 31 TYR D CA 1
ATOM 3902 C C . TYR D 1 21 ? 23.163 20.078 19.373 1.00 47.62 31 TYR D C 1
ATOM 3903 O O . TYR D 1 21 ? 23.030 20.982 18.562 1.00 48.55 31 TYR D O 1
ATOM 3912 N N . SER D 1 22 ? 22.262 19.103 19.519 1.00 48.17 32 SER D N 1
ATOM 3913 C CA . SER D 1 22 ? 21.087 19.043 18.636 1.00 48.19 32 SER D CA 1
ATOM 3914 C C . SER D 1 22 ? 20.045 20.152 18.798 1.00 47.58 32 SER D C 1
ATOM 3915 O O . SER D 1 22 ? 19.143 20.316 17.967 1.00 45.72 32 SER D O 1
ATOM 3918 N N . ASN D 1 23 ? 20.146 20.927 19.859 1.00 47.10 33 ASN D N 1
ATOM 3919 C CA . ASN D 1 23 ? 19.204 22.011 20.002 1.00 46.55 33 ASN D CA 1
ATOM 3920 C C . ASN D 1 23 ? 19.752 23.028 19.026 1.00 45.81 33 ASN D C 1
ATOM 3921 O O . ASN D 1 23 ? 18.999 23.635 18.271 1.00 44.12 33 ASN D O 1
ATOM 3926 N N . LEU D 1 24 ? 21.082 23.162 19.023 1.00 45.58 34 LEU D N 1
ATOM 3927 C CA . LEU D 1 24 ? 21.795 24.067 18.107 1.00 44.81 34 LEU D CA 1
ATOM 3928 C C . LEU D 1 24 ? 21.385 23.747 16.644 1.00 44.56 34 LEU D C 1
ATOM 3929 O O . LEU D 1 24 ? 21.019 24.643 15.873 1.00 42.67 34 LEU D O 1
ATOM 3934 N N . ARG D 1 25 ? 21.448 22.460 16.288 1.00 45.65 35 ARG D N 1
ATOM 3935 C CA . ARG D 1 25 ? 21.066 21.953 14.961 1.00 46.90 35 ARG D CA 1
ATOM 3936 C C . ARG D 1 25 ? 19.552 22.019 14.846 1.00 46.73 35 ARG D C 1
ATOM 3937 O O . ARG D 1 25 ? 18.959 21.495 13.921 1.00 47.27 35 ARG D O 1
ATOM 3945 N N . GLY D 1 26 ? 18.936 22.655 15.826 1.00 47.35 36 GLY D N 1
ATOM 3946 C CA . GLY D 1 26 ? 17.502 22.812 15.821 1.00 46.28 36 GLY D CA 1
ATOM 3947 C C . GLY D 1 26 ? 17.259 24.290 15.608 1.00 44.97 36 GLY D C 1
ATOM 3948 O O . GLY D 1 26 ? 16.358 24.694 14.865 1.00 46.86 36 GLY D O 1
ATOM 3949 N N . ILE D 1 27 ? 18.072 25.110 16.273 1.00 42.10 37 ILE D N 1
ATOM 3950 C CA . ILE D 1 27 ? 17.967 26.560 16.109 1.00 41.62 37 ILE D CA 1
ATOM 3951 C C . ILE D 1 27 ? 18.286 26.735 14.631 1.00 37.56 37 ILE D C 1
ATOM 3952 O O . ILE D 1 27 ? 17.562 27.381 13.902 1.00 34.49 37 ILE D O 1
ATOM 3957 N N . HIS D 1 28 ? 19.374 26.079 14.227 1.00 40.48 38 HIS D N 1
ATOM 3958 C CA . HIS D 1 28 ? 19.940 26.052 12.864 1.00 43.50 38 HIS D CA 1
ATOM 3959 C C . HIS D 1 28 ? 19.027 25.532 11.741 1.00 44.36 38 HIS D C 1
ATOM 3960 O O . HIS D 1 28 ? 19.157 25.967 10.591 1.00 43.71 38 HIS D O 1
ATOM 3967 N N . TRP D 1 29 ? 18.118 24.605 12.039 1.00 46.82 39 TRP D N 1
ATOM 3968 C CA . TRP D 1 29 ? 17.255 24.101 10.972 1.00 49.19 39 TRP D CA 1
ATOM 3969 C C . TRP D 1 29 ? 15.904 24.824 10.810 1.00 49.31 39 TRP D C 1
ATOM 3970 O O . TRP D 1 29 ? 15.445 25.029 9.679 1.00 49.61 39 TRP D O 1
ATOM 3981 N N . ASN D 1 30 ? 15.278 25.237 11.914 1.00 49.38 40 ASN D N 1
ATOM 3982 C CA . ASN D 1 30 ? 13.972 25.921 11.834 1.00 51.51 40 ASN D CA 1
ATOM 3983 C C . ASN D 1 30 ? 14.008 27.459 11.795 1.00 52.68 40 ASN D C 1
ATOM 3984 O O . ASN D 1 30 ? 13.079 28.095 11.281 1.00 50.88 40 ASN D O 1
ATOM 3989 N N . ILE D 1 31 ? 15.055 28.048 12.367 1.00 53.56 41 ILE D N 1
ATOM 3990 C CA . ILE D 1 31 ? 15.192 29.494 12.377 1.00 55.55 41 ILE D CA 1
ATOM 3991 C C . ILE D 1 31 ? 14.459 30.163 11.228 1.00 54.62 41 ILE D C 1
ATOM 3992 O O . ILE D 1 31 ? 14.494 29.690 10.090 1.00 54.73 41 ILE D O 1
ATOM 3997 N N . LYS D 1 32 ? 13.798 31.271 11.551 1.00 55.77 42 LYS D N 1
ATOM 3998 C CA . LYS D 1 32 ? 13.059 32.086 10.587 1.00 55.50 42 LYS D CA 1
ATOM 3999 C C . LYS D 1 32 ? 12.962 33.508 11.158 1.00 53.96 42 LYS D C 1
ATOM 4000 O O . LYS D 1 32 ? 11.972 33.877 11.782 1.00 52.37 42 LYS D O 1
ATOM 4006 N N . ASP D 1 33 ? 14.019 34.291 10.939 1.00 54.34 43 ASP D N 1
ATOM 4007 C CA . ASP D 1 33 ? 14.123 35.657 11.446 1.00 53.88 43 ASP D CA 1
ATOM 4008 C C . ASP D 1 33 ? 14.730 36.535 10.365 1.00 55.50 43 ASP D C 1
ATOM 4009 O O . ASP D 1 33 ? 15.129 36.061 9.306 1.00 54.66 43 ASP D O 1
ATOM 4014 N N . THR D 1 34 ? 14.804 37.821 10.661 1.00 56.31 44 THR D N 1
ATOM 4015 C CA . THR D 1 34 ? 15.348 38.802 9.744 1.00 57.41 44 THR D CA 1
ATOM 4016 C C . THR D 1 34 ? 16.861 38.630 9.582 1.00 58.39 44 THR D C 1
ATOM 4017 O O . THR D 1 34 ? 17.362 38.561 8.464 1.00 57.24 44 THR D O 1
ATOM 4021 N N . ASN D 1 35 ? 17.587 38.569 10.696 1.00 58.98 45 ASN D N 1
ATOM 4022 C CA . ASN D 1 35 ? 19.032 38.395 10.637 1.00 58.46 45 ASN D CA 1
ATOM 4023 C C . ASN D 1 35 ? 19.319 37.158 9.775 1.00 57.87 45 ASN D C 1
ATOM 4024 O O . ASN D 1 35 ? 20.279 37.142 9.005 1.00 57.89 45 ASN D O 1
ATOM 4029 N N . PHE D 1 36 ? 18.462 36.140 9.914 1.00 56.98 46 PHE D N 1
ATOM 4030 C CA . PHE D 1 36 ? 18.566 34.837 9.232 1.00 56.20 46 PHE D CA 1
ATOM 4031 C C . PHE D 1 36 ? 19.946 34.376 8.764 1.00 56.33 46 PHE D C 1
ATOM 4032 O O . PHE D 1 36 ? 20.672 33.695 9.493 1.00 55.60 46 PHE D O 1
ATOM 4040 N N . PHE D 1 37 ? 20.274 34.731 7.527 1.00 54.09 47 PHE D N 1
ATOM 4041 C CA . PHE D 1 37 ? 21.539 34.391 6.876 1.00 52.88 47 PHE D CA 1
ATOM 4042 C C . PHE D 1 37 ? 22.737 34.259 7.789 1.00 52.94 47 PHE D C 1
ATOM 4043 O O . PHE D 1 37 ? 23.479 33.284 7.694 1.00 53.82 47 PHE D O 1
ATOM 4051 N N . VAL D 1 38 ? 22.915 35.254 8.649 1.00 51.75 48 VAL D N 1
ATOM 4052 C CA . VAL D 1 38 ? 23.972 35.274 9.632 1.00 49.40 48 VAL D CA 1
ATOM 4053 C C . VAL D 1 38 ? 23.687 34.283 10.752 1.00 47.97 48 VAL D C 1
ATOM 4054 O O . VAL D 1 38 ? 24.466 33.353 10.973 1.00 44.86 48 VAL D O 1
ATOM 4058 N N . ILE D 1 39 ? 22.588 34.504 11.458 1.00 47.28 49 ILE D N 1
ATOM 4059 C CA . ILE D 1 39 ? 22.208 33.627 12.522 1.00 45.51 49 ILE D CA 1
ATOM 4060 C C . ILE D 1 39 ? 22.038 32.206 11.982 1.00 46.64 49 ILE D C 1
ATOM 4061 O O . ILE D 1 39 ? 21.720 31.325 12.761 1.00 43.74 49 ILE D O 1
ATOM 4066 N N . HIS D 1 40 ? 22.205 31.967 10.672 1.00 47.29 50 HIS D N 1
ATOM 4067 C CA . HIS D 1 40 ? 22.068 30.583 10.131 1.00 44.33 50 HIS D CA 1
ATOM 4068 C C . HIS D 1 40 ? 23.459 29.971 10.010 1.00 44.89 50 HIS D C 1
ATOM 4069 O O . HIS D 1 40 ? 23.636 28.754 10.064 1.00 47.16 50 HIS D O 1
ATOM 4076 N N . LYS D 1 41 ? 24.441 30.844 9.828 1.00 42.40 51 LYS D N 1
ATOM 4077 C CA . LYS D 1 41 ? 25.850 30.474 9.720 1.00 41.67 51 LYS D CA 1
ATOM 4078 C C . LYS D 1 41 ? 26.449 30.354 11.145 1.00 40.56 51 LYS D C 1
ATOM 4079 O O . LYS D 1 41 ? 27.106 29.361 11.458 1.00 35.57 51 LYS D O 1
ATOM 4085 N N . LYS D 1 42 ? 26.188 31.353 12.006 1.00 41.43 52 LYS D N 1
ATOM 4086 C CA . LYS D 1 42 ? 26.719 31.407 13.393 1.00 44.57 52 LYS D CA 1
ATOM 4087 C C . LYS D 1 42 ? 26.236 30.345 14.365 1.00 44.27 52 LYS D C 1
ATOM 4088 O O . LYS D 1 42 ? 26.906 30.033 15.357 1.00 43.84 52 LYS D O 1
ATOM 4094 N N . THR D 1 43 ? 25.063 29.805 14.100 1.00 43.05 53 THR D N 1
ATOM 4095 C CA . THR D 1 43 ? 24.540 28.766 14.955 1.00 45.47 53 THR D CA 1
ATOM 4096 C C . THR D 1 43 ? 25.296 27.508 14.576 1.00 44.23 53 THR D C 1
ATOM 4097 O O . THR D 1 43 ? 25.670 26.695 15.426 1.00 44.50 53 THR D O 1
ATOM 4101 N N . GLN D 1 44 ? 25.512 27.372 13.273 1.00 45.01 54 GLN D N 1
ATOM 4102 C CA . GLN D 1 44 ? 26.240 26.249 12.707 1.00 46.06 54 GLN D CA 1
ATOM 4103 C C . GLN D 1 44 ? 27.655 26.296 13.245 1.00 45.38 54 GLN D C 1
ATOM 4104 O O . GLN D 1 44 ? 28.260 25.266 13.576 1.00 44.45 54 GLN D O 1
ATOM 4110 N N . LYS D 1 45 ? 28.164 27.521 13.313 1.00 43.61 55 LYS D N 1
ATOM 4111 C CA . LYS D 1 45 ? 29.508 27.823 13.784 1.00 45.56 55 LYS D CA 1
ATOM 4112 C C . LYS D 1 45 ? 29.640 27.523 15.276 1.00 46.63 55 LYS D C 1
ATOM 4113 O O . LYS D 1 45 ? 30.746 27.537 15.819 1.00 43.69 55 LYS D O 1
ATOM 4119 N N . LEU D 1 46 ? 28.514 27.251 15.934 1.00 47.16 56 LEU D N 1
ATOM 4120 C CA . LEU D 1 46 ? 28.527 26.959 17.368 1.00 47.45 56 LEU D CA 1
ATOM 4121 C C . LEU D 1 46 ? 28.542 25.468 17.639 1.00 48.51 56 LEU D C 1
ATOM 4122 O O . LEU D 1 46 ? 29.441 24.932 18.309 1.00 47.19 56 LEU D O 1
ATOM 4127 N N . TYR D 1 47 ? 27.516 24.811 17.115 1.00 49.17 57 TYR D N 1
ATOM 4128 C CA . TYR D 1 47 ? 27.361 23.381 17.263 1.00 50.64 57 TYR D CA 1
ATOM 4129 C C . TYR D 1 47 ? 28.478 22.645 16.561 1.00 50.32 57 TYR D C 1
ATOM 4130 O O . TYR D 1 47 ? 28.665 21.448 16.758 1.00 51.20 57 TYR D O 1
ATOM 4139 N N . GLU D 1 48 ? 29.204 23.370 15.720 1.00 50.81 58 GLU D N 1
ATOM 4140 C CA . GLU D 1 48 ? 30.312 22.808 14.958 1.00 49.92 58 GLU D CA 1
ATOM 4141 C C . GLU D 1 48 ? 31.543 22.839 15.828 1.00 49.79 58 GLU D C 1
ATOM 4142 O O . GLU D 1 48 ? 32.433 21.999 15.714 1.00 48.77 58 GLU D O 1
ATOM 4148 N N . TYR D 1 49 ? 31.542 23.851 16.695 1.00 51.81 59 TYR D N 1
ATOM 4149 C CA . TYR D 1 49 ? 32.596 24.147 17.656 1.00 52.35 59 TYR D CA 1
ATOM 4150 C C . TYR D 1 49 ? 32.390 23.455 18.981 1.00 51.08 59 TYR D C 1
ATOM 4151 O O . TYR D 1 49 ? 33.350 23.222 19.718 1.00 49.04 59 TYR D O 1
ATOM 4160 N N . ILE D 1 50 ? 31.150 23.145 19.324 1.00 50.34 60 ILE D N 1
ATOM 4161 C CA . ILE D 1 50 ? 30.992 22.426 20.565 1.00 51.12 60 ILE D CA 1
ATOM 4162 C C . ILE D 1 50 ? 30.975 20.972 20.132 1.00 49.86 60 ILE D C 1
ATOM 4163 O O . ILE D 1 50 ? 30.846 20.075 20.943 1.00 50.28 60 ILE D O 1
ATOM 4168 N N . GLU D 1 51 ? 31.120 20.752 18.830 1.00 49.92 61 GLU D N 1
ATOM 4169 C CA . GLU D 1 51 ? 31.170 19.400 18.295 1.00 48.90 61 GLU D CA 1
ATOM 4170 C C . GLU D 1 51 ? 32.550 18.891 18.639 1.00 49.42 61 GLU D C 1
ATOM 4171 O O . GLU D 1 51 ? 32.727 17.758 19.072 1.00 49.35 61 GLU D O 1
ATOM 4177 N N . LYS D 1 52 ? 33.536 19.750 18.443 1.00 48.42 62 LYS D N 1
ATOM 4178 C CA . LYS D 1 52 ? 34.914 19.401 18.735 1.00 48.05 62 LYS D CA 1
ATOM 4179 C C . LYS D 1 52 ? 35.172 19.321 20.216 1.00 46.91 62 LYS D C 1
ATOM 4180 O O . LYS D 1 52 ? 36.096 18.651 20.638 1.00 46.06 62 LYS D O 1
ATOM 4186 N N . ILE D 1 53 ? 34.367 20.024 21.002 1.00 45.59 63 ILE D N 1
ATOM 4187 C CA . ILE D 1 53 ? 34.525 20.023 22.445 1.00 43.07 63 ILE D CA 1
ATOM 4188 C C . ILE D 1 53 ? 33.974 18.752 23.016 1.00 42.91 63 ILE D C 1
ATOM 4189 O O . ILE D 1 53 ? 34.433 18.275 24.046 1.00 40.61 63 ILE D O 1
ATOM 4194 N N . ILE D 1 54 ? 32.985 18.204 22.321 1.00 43.61 64 ILE D N 1
ATOM 4195 C CA . ILE D 1 54 ? 32.340 16.962 22.722 1.00 42.34 64 ILE D CA 1
ATOM 4196 C C . ILE D 1 54 ? 33.212 15.747 22.526 1.00 44.19 64 ILE D C 1
ATOM 4197 O O . ILE D 1 54 ? 33.181 14.824 23.329 1.00 41.88 64 ILE D O 1
ATOM 4202 N N . ASP D 1 55 ? 33.959 15.718 21.436 1.00 43.78 65 ASP D N 1
ATOM 4203 C CA . ASP D 1 55 ? 34.821 14.570 21.189 1.00 45.19 65 ASP D CA 1
ATOM 4204 C C . ASP D 1 55 ? 36.017 14.559 22.154 1.00 47.61 65 ASP D C 1
ATOM 4205 O O . ASP D 1 55 ? 36.320 13.559 22.790 1.00 47.63 65 ASP D O 1
ATOM 4210 N N . ILE D 1 56 ? 36.688 15.683 22.282 1.00 49.29 66 ILE D N 1
ATOM 4211 C CA . ILE D 1 56 ? 37.819 15.731 23.158 1.00 48.80 66 ILE D CA 1
ATOM 4212 C C . ILE D 1 56 ? 37.387 15.496 24.572 1.00 50.33 66 ILE D C 1
ATOM 4213 O O . ILE D 1 56 ? 38.025 14.761 25.289 1.00 48.54 66 ILE D O 1
ATOM 4218 N N . VAL D 1 57 ? 36.308 16.135 24.987 1.00 50.78 67 VAL D N 1
ATOM 4219 C CA . VAL D 1 57 ? 35.852 15.933 26.338 1.00 48.42 67 VAL D CA 1
ATOM 4220 C C . VAL D 1 57 ? 35.687 14.458 26.562 1.00 49.49 67 VAL D C 1
ATOM 4221 O O . VAL D 1 57 ? 35.926 13.956 27.657 1.00 50.02 67 VAL D O 1
ATOM 4225 N N . ALA D 1 58 ? 35.283 13.758 25.517 1.00 46.34 68 ALA D N 1
ATOM 4226 C CA . ALA D 1 58 ? 35.094 12.328 25.636 1.00 46.16 68 ALA D CA 1
ATOM 4227 C C . ALA D 1 58 ? 36.435 11.607 25.730 1.00 46.41 68 ALA D C 1
ATOM 4228 O O . ALA D 1 58 ? 36.564 10.609 26.433 1.00 46.69 68 ALA D O 1
ATOM 4230 N N . GLU D 1 59 ? 37.435 12.135 25.028 1.00 47.05 69 GLU D N 1
ATOM 4231 C CA . GLU D 1 59 ? 38.786 11.563 25.006 1.00 45.96 69 GLU D CA 1
ATOM 4232 C C . GLU D 1 59 ? 39.605 11.811 26.278 1.00 47.90 69 GLU D C 1
ATOM 4233 O O . GLU D 1 59 ? 40.632 11.178 26.503 1.00 48.13 69 GLU D O 1
ATOM 4239 N N . ARG D 1 60 ? 39.146 12.737 27.107 1.00 50.75 70 ARG D N 1
ATOM 4240 C CA . ARG D 1 60 ? 39.808 12.992 28.370 1.00 51.67 70 ARG D CA 1
ATOM 4241 C C . ARG D 1 60 ? 39.536 11.735 29.176 1.00 52.70 70 ARG D C 1
ATOM 4242 O O . ARG D 1 60 ? 40.400 11.233 29.887 1.00 54.18 70 ARG D O 1
ATOM 4250 N N . SER D 1 61 ? 38.308 11.244 29.064 1.00 52.12 71 SER D N 1
ATOM 4251 C CA . SER D 1 61 ? 37.919 10.040 29.760 1.00 51.89 71 SER D CA 1
ATOM 4252 C C . SER D 1 61 ? 38.950 8.980 29.398 1.00 53.16 71 SER D C 1
ATOM 4253 O O . SER D 1 61 ? 39.747 8.588 30.237 1.00 54.98 71 SER D O 1
ATOM 4256 N N . ARG D 1 62 ? 38.975 8.552 28.141 1.00 53.47 72 ARG D N 1
ATOM 4257 C CA . ARG D 1 62 ? 39.930 7.533 27.715 1.00 54.26 72 ARG D CA 1
ATOM 4258 C C . ARG D 1 62 ? 41.387 7.810 28.115 1.00 55.21 72 ARG D C 1
ATOM 4259 O O . ARG D 1 62 ? 42.188 6.873 28.244 1.00 54.33 72 ARG D O 1
ATOM 4267 N N . MET D 1 63 ? 41.729 9.086 28.308 1.00 55.79 73 MET D N 1
ATOM 4268 C CA . MET D 1 63 ? 43.091 9.485 28.707 1.00 57.38 73 MET D CA 1
ATOM 4269 C C . MET D 1 63 ? 43.547 8.746 29.952 1.00 57.50 73 MET D C 1
ATOM 4270 O O . MET D 1 63 ? 44.639 8.158 30.015 1.00 55.35 73 MET D O 1
ATOM 4275 N N . LEU D 1 64 ? 42.676 8.838 30.947 1.00 58.88 74 LEU D N 1
ATOM 4276 C CA . LEU D 1 64 ? 42.860 8.246 32.260 1.00 60.07 74 LEU D CA 1
ATOM 4277 C C . LEU D 1 64 ? 42.751 6.701 32.148 1.00 60.19 74 LEU D C 1
ATOM 4278 O O . LEU D 1 64 ? 43.767 5.998 32.064 1.00 60.61 74 LEU D O 1
ATOM 4283 N N . GLY D 1 65 ? 41.522 6.186 32.128 1.00 61.02 75 GLY D N 1
ATOM 4284 C CA . GLY D 1 65 ? 41.303 4.754 32.008 1.00 59.59 75 GLY D CA 1
ATOM 4285 C C . GLY D 1 65 ? 39.864 4.490 31.629 1.00 57.90 75 GLY D C 1
ATOM 4286 O O . GLY D 1 65 ? 39.518 3.432 31.101 1.00 58.44 75 GLY D O 1
ATOM 4287 N N . TYR D 1 66 ? 39.025 5.482 31.895 1.00 56.38 76 TYR D N 1
ATOM 4288 C CA . TYR D 1 66 ? 37.611 5.372 31.606 1.00 56.22 76 TYR D CA 1
ATOM 4289 C C . TYR D 1 66 ? 37.270 5.141 30.156 1.00 55.44 76 TYR D C 1
ATOM 4290 O O . TYR D 1 66 ? 38.003 5.538 29.252 1.00 54.12 76 TYR D O 1
ATOM 4299 N N . ASP D 1 67 ? 36.131 4.483 29.973 1.00 53.25 77 ASP D N 1
ATOM 4300 C CA . ASP D 1 67 ? 35.584 4.166 28.677 1.00 52.12 77 ASP D CA 1
ATOM 4301 C C . ASP D 1 67 ? 34.315 4.948 28.451 1.00 51.53 77 ASP D C 1
ATOM 4302 O O . ASP D 1 67 ? 33.259 4.617 28.985 1.00 50.48 77 ASP D O 1
ATOM 4307 N N . SER D 1 68 ? 34.436 5.979 27.628 1.00 49.97 78 SER D N 1
ATOM 4308 C CA . SER D 1 68 ? 33.338 6.859 27.301 1.00 50.05 78 SER D CA 1
ATOM 4309 C C . SER D 1 68 ? 32.037 6.199 26.848 1.00 51.33 78 SER D C 1
ATOM 4310 O O . SER D 1 68 ? 32.023 5.069 26.378 1.00 50.58 78 SER D O 1
ATOM 4313 N N . GLU D 1 69 ? 30.940 6.934 27.010 1.00 52.74 79 GLU D N 1
ATOM 4314 C CA . GLU D 1 69 ? 29.617 6.492 26.604 1.00 55.25 79 GLU D CA 1
ATOM 4315 C C . GLU D 1 69 ? 29.219 7.279 25.355 1.00 56.72 79 GLU D C 1
ATOM 4316 O O . GLU D 1 69 ? 29.855 8.277 25.004 1.00 56.62 79 GLU D O 1
ATOM 4322 N N . PHE D 1 70 ? 28.157 6.811 24.698 1.00 58.60 80 PHE D N 1
ATOM 4323 C CA . PHE D 1 70 ? 27.606 7.407 23.474 1.00 59.55 80 PHE D CA 1
ATOM 4324 C C . PHE D 1 70 ? 26.092 7.108 23.380 1.00 62.47 80 PHE D C 1
ATOM 4325 O O . PHE D 1 70 ? 25.395 7.489 22.423 1.00 61.98 80 PHE D O 1
ATOM 4333 N N . ARG D 1 71 ? 25.594 6.404 24.387 1.00 63.09 81 ARG D N 1
ATOM 4334 C CA . ARG D 1 71 ? 24.188 6.081 24.433 1.00 63.78 81 ARG D CA 1
ATOM 4335 C C . ARG D 1 71 ? 23.363 7.324 24.695 1.00 64.39 81 ARG D C 1
ATOM 4336 O O . ARG D 1 71 ? 23.820 8.255 25.348 1.00 62.76 81 ARG D O 1
ATOM 4344 N N . TYR D 1 72 ? 22.131 7.306 24.201 1.00 64.95 82 TYR D N 1
ATOM 4345 C CA . TYR D 1 72 ? 21.211 8.422 24.338 1.00 65.20 82 TYR D CA 1
ATOM 4346 C C . TYR D 1 72 ? 20.417 8.372 25.616 1.00 64.79 82 TYR D C 1
ATOM 4347 O O . TYR D 1 72 ? 20.059 9.415 26.172 1.00 63.77 82 TYR D O 1
ATOM 4356 N N . SER D 1 73 ? 20.111 7.161 26.067 1.00 64.94 83 SER D N 1
ATOM 4357 C CA . SER D 1 73 ? 19.359 7.008 27.299 1.00 65.74 83 SER D CA 1
ATOM 4358 C C . SER D 1 73 ? 20.109 7.795 28.356 1.00 67.14 83 SER D C 1
ATOM 4359 O O . SER D 1 73 ? 19.510 8.459 29.208 1.00 67.15 83 SER D O 1
ATOM 4362 N N . GLU D 1 74 ? 21.433 7.739 28.268 1.00 67.89 84 GLU D N 1
ATOM 4363 C CA . GLU D 1 74 ? 22.286 8.412 29.229 1.00 68.35 84 GLU D CA 1
ATOM 4364 C C . GLU D 1 74 ? 22.641 9.855 28.881 1.00 68.40 84 GLU D C 1
ATOM 4365 O O . GLU D 1 74 ? 23.665 10.364 29.327 1.00 68.30 84 GLU D O 1
ATOM 4371 N N . PHE D 1 75 ? 21.820 10.505 28.064 1.00 68.16 85 PHE D N 1
ATOM 4372 C CA . PHE D 1 75 ? 22.057 11.907 27.720 1.00 68.00 85 PHE D CA 1
ATOM 4373 C C . PHE D 1 75 ? 20.799 12.634 28.208 1.00 67.76 85 PHE D C 1
ATOM 4374 O O . PHE D 1 75 ? 20.872 13.589 29.001 1.00 69.09 85 PHE D O 1
ATOM 4382 N N . MET D 1 76 ? 19.642 12.147 27.756 1.00 65.66 86 MET D N 1
ATOM 4383 C CA . MET D 1 76 ? 18.354 12.736 28.127 1.00 64.33 86 MET D CA 1
ATOM 4384 C C . MET D 1 76 ? 17.993 12.336 29.548 1.00 63.43 86 MET D C 1
ATOM 4385 O O . MET D 1 76 ? 16.825 12.194 29.914 1.00 63.19 86 MET D O 1
ATOM 4390 N N . LYS D 1 77 ? 19.023 12.169 30.355 1.00 62.21 87 LYS D N 1
ATOM 4391 C CA . LYS D 1 77 ? 18.816 11.772 31.717 1.00 60.49 87 LYS D CA 1
ATOM 4392 C C . LYS D 1 77 ? 19.928 12.400 32.544 1.00 59.97 87 LYS D C 1
ATOM 4393 O O . LYS D 1 77 ? 19.674 13.017 33.589 1.00 59.82 87 LYS D O 1
ATOM 4399 N N . LYS D 1 78 ? 21.157 12.272 32.050 1.00 58.61 88 LYS D N 1
ATOM 4400 C CA . LYS D 1 78 ? 22.318 12.811 32.749 1.00 56.92 88 LYS D CA 1
ATOM 4401 C C . LYS D 1 78 ? 22.440 14.331 32.643 1.00 56.06 88 LYS D C 1
ATOM 4402 O O . LYS D 1 78 ? 22.788 15.005 33.612 1.00 55.50 88 LYS D O 1
ATOM 4408 N N . SER D 1 79 ? 22.134 14.871 31.475 1.00 56.02 89 SER D N 1
ATOM 4409 C CA . SER D 1 79 ? 22.241 16.304 31.243 1.00 56.30 89 SER D CA 1
ATOM 4410 C C . SER D 1 79 ? 21.511 17.249 32.202 1.00 55.56 89 SER D C 1
ATOM 4411 O O . SER D 1 79 ? 20.436 16.926 32.704 1.00 54.16 89 SER D O 1
ATOM 4414 N N . PHE D 1 80 ? 22.107 18.424 32.437 1.00 55.16 90 PHE D N 1
ATOM 4415 C CA . PHE D 1 80 ? 21.522 19.470 33.298 1.00 56.28 90 PHE D CA 1
ATOM 4416 C C . PHE D 1 80 ? 21.027 20.561 32.330 1.00 55.36 90 PHE D C 1
ATOM 4417 O O . PHE D 1 80 ? 20.997 21.747 32.655 1.00 55.94 90 PHE D O 1
ATOM 4425 N N . ILE D 1 81 ? 20.649 20.138 31.131 1.00 55.29 91 ILE D N 1
ATOM 4426 C CA . ILE D 1 81 ? 20.167 21.036 30.097 1.00 55.01 91 ILE D CA 1
ATOM 4427 C C . ILE D 1 81 ? 19.123 20.258 29.333 1.00 55.25 91 ILE D C 1
ATOM 4428 O O . ILE D 1 81 ? 19.349 19.108 28.965 1.00 52.81 91 ILE D O 1
ATOM 4433 N N . LYS D 1 82 ? 17.983 20.903 29.091 1.00 56.48 92 LYS D N 1
ATOM 4434 C CA . LYS D 1 82 ? 16.856 20.277 28.416 1.00 56.96 92 LYS D CA 1
ATOM 4435 C C . LYS D 1 82 ? 16.619 20.758 26.999 1.00 57.36 92 LYS D C 1
ATOM 4436 O O . LYS D 1 82 ? 17.128 21.804 26.590 1.00 56.59 92 LYS D O 1
ATOM 4442 N N . GLU D 1 83 ? 15.836 19.967 26.266 1.00 57.60 93 GLU D N 1
ATOM 4443 C CA . GLU D 1 83 ? 15.499 20.234 24.869 1.00 57.81 93 GLU D CA 1
ATOM 4444 C C . GLU D 1 83 ? 14.616 21.469 24.697 1.00 57.71 93 GLU D C 1
ATOM 4445 O O . GLU D 1 83 ? 13.955 21.931 25.637 1.00 57.88 93 GLU D O 1
ATOM 4451 N N . LEU D 1 84 ? 14.606 21.980 23.471 1.00 57.26 94 LEU D N 1
ATOM 4452 C CA . LEU D 1 84 ? 13.804 23.130 23.121 1.00 57.31 94 LEU D CA 1
ATOM 4453 C C . LEU D 1 84 ? 12.596 22.600 22.367 1.00 57.47 94 LEU D C 1
ATOM 4454 O O . LEU D 1 84 ? 12.685 21.648 21.571 1.00 55.28 94 LEU D O 1
ATOM 4459 N N . ASP D 1 85 ? 11.461 23.223 22.627 1.00 59.51 95 ASP D N 1
ATOM 4460 C CA . ASP D 1 85 ? 10.240 22.845 21.964 1.00 60.98 95 ASP D CA 1
ATOM 4461 C C . ASP D 1 85 ? 10.529 23.229 20.536 1.00 59.59 95 ASP D C 1
ATOM 4462 O O . ASP D 1 85 ? 11.679 23.483 20.196 1.00 58.11 95 ASP D O 1
ATOM 4467 N N . ILE D 1 86 ? 9.502 23.283 19.701 1.00 58.64 96 ILE D N 1
ATOM 4468 C CA . ILE D 1 86 ? 9.705 23.656 18.317 1.00 59.39 96 ILE D CA 1
ATOM 4469 C C . ILE D 1 86 ? 9.551 25.163 18.207 1.00 60.32 96 ILE D C 1
ATOM 4470 O O . ILE D 1 86 ? 9.053 25.688 17.214 1.00 61.00 96 ILE D O 1
ATOM 4475 N N . GLU D 1 87 ? 9.979 25.834 19.275 1.00 61.40 97 GLU D N 1
ATOM 4476 C CA . GLU D 1 87 ? 9.999 27.294 19.423 1.00 60.68 97 GLU D CA 1
ATOM 4477 C C . GLU D 1 87 ? 8.781 28.097 18.954 1.00 61.65 97 GLU D C 1
ATOM 4478 O O . GLU D 1 87 ? 7.656 27.585 18.895 1.00 62.24 97 GLU D O 1
ATOM 4484 N N . SER D 1 88 ? 9.049 29.378 18.661 1.00 63.35 98 SER D N 1
ATOM 4485 C CA . SER D 1 88 ? 8.080 30.374 18.168 1.00 63.56 98 SER D CA 1
ATOM 4486 C C . SER D 1 88 ? 8.830 31.334 17.224 1.00 64.15 98 SER D C 1
ATOM 4487 O O . SER D 1 88 ? 8.256 31.859 16.270 1.00 64.22 98 SER D O 1
ATOM 4490 N N . THR D 1 89 ? 10.116 31.551 17.491 1.00 64.72 99 THR D N 1
ATOM 4491 C CA . THR D 1 89 ? 10.931 32.435 16.658 1.00 65.09 99 THR D CA 1
ATOM 4492 C C . THR D 1 89 ? 12.434 32.254 16.983 1.00 65.13 99 THR D C 1
ATOM 4493 O O . THR D 1 89 ? 12.814 31.336 17.719 1.00 63.42 99 THR D O 1
ATOM 4497 N N . SER D 1 90 ? 13.287 33.114 16.434 1.00 64.96 100 SER D N 1
ATOM 4498 C CA . SER D 1 90 ? 14.719 33.018 16.698 1.00 64.73 100 SER D CA 1
ATOM 4499 C C . SER D 1 90 ? 15.095 33.549 18.073 1.00 65.41 100 SER D C 1
ATOM 4500 O O . SER D 1 90 ? 15.690 32.847 18.893 1.00 64.62 100 SER D O 1
ATOM 4503 N N . ASN D 1 91 ? 14.749 34.799 18.322 1.00 65.26 101 ASN D N 1
ATOM 4504 C CA . ASN D 1 91 ? 15.063 35.402 19.592 1.00 65.65 101 ASN D CA 1
ATOM 4505 C C . ASN D 1 91 ? 13.956 35.170 20.591 1.00 65.93 101 ASN D C 1
ATOM 4506 O O . ASN D 1 91 ? 12.891 34.635 20.269 1.00 65.49 101 ASN D O 1
ATOM 4511 N N . PHE D 1 92 ? 14.219 35.625 21.808 1.00 66.40 102 PHE D N 1
ATOM 4512 C CA . PHE D 1 92 ? 13.301 35.476 22.919 1.00 65.37 102 PHE D CA 1
ATOM 4513 C C . PHE D 1 92 ? 13.578 36.526 24.004 1.00 66.31 102 PHE D C 1
ATOM 4514 O O . PHE D 1 92 ? 14.504 36.368 24.800 1.00 65.92 102 PHE D O 1
ATOM 4522 N N . LEU D 1 93 ? 12.769 37.584 24.042 1.00 67.52 103 LEU D N 1
ATOM 4523 C CA . LEU D 1 93 ? 12.937 38.657 25.024 1.00 68.27 103 LEU D CA 1
ATOM 4524 C C . LEU D 1 93 ? 12.908 38.234 26.518 1.00 68.43 103 LEU D C 1
ATOM 4525 O O . LEU D 1 93 ? 13.557 38.887 27.356 1.00 69.18 103 LEU D O 1
ATOM 4530 N N . PRO D 1 94 ? 12.154 37.158 26.880 1.00 67.77 104 PRO D N 1
ATOM 4531 C CA . PRO D 1 94 ? 12.125 36.747 28.299 1.00 67.81 104 PRO D CA 1
ATOM 4532 C C . PRO D 1 94 ? 13.373 36.029 28.857 1.00 67.77 104 PRO D C 1
ATOM 4533 O O . PRO D 1 94 ? 14.263 35.641 28.106 1.00 68.34 104 PRO D O 1
ATOM 4537 N N . SER D 1 95 ? 13.405 35.852 30.181 1.00 65.95 105 SER D N 1
ATOM 4538 C CA . SER D 1 95 ? 14.517 35.201 30.877 1.00 64.99 105 SER D CA 1
ATOM 4539 C C . SER D 1 95 ? 15.273 34.190 30.047 1.00 64.18 105 SER D C 1
ATOM 4540 O O . SER D 1 95 ? 16.309 34.507 29.483 1.00 62.16 105 SER D O 1
ATOM 4543 N N . MET D 1 96 ? 14.763 32.968 29.970 1.00 65.28 106 MET D N 1
ATOM 4544 C CA . MET D 1 96 ? 15.453 31.932 29.209 1.00 66.57 106 MET D CA 1
ATOM 4545 C C . MET D 1 96 ? 15.519 32.228 27.721 1.00 67.43 106 MET D C 1
ATOM 4546 O O . MET D 1 96 ? 14.495 32.257 27.029 1.00 67.26 106 MET D O 1
ATOM 4551 N N . GLU D 1 97 ? 16.749 32.410 27.242 1.00 68.35 107 GLU D N 1
ATOM 4552 C CA . GLU D 1 97 ? 17.026 32.738 25.851 1.00 66.19 107 GLU D CA 1
ATOM 4553 C C . GLU D 1 97 ? 17.900 31.708 25.180 1.00 65.07 107 GLU D C 1
ATOM 4554 O O . GLU D 1 97 ? 18.703 32.056 24.336 1.00 64.63 107 GLU D O 1
ATOM 4560 N N . SER D 1 98 ? 17.727 30.449 25.572 1.00 64.68 108 SER D N 1
ATOM 4561 C CA . SER D 1 98 ? 18.465 29.297 25.035 1.00 63.34 108 SER D CA 1
ATOM 4562 C C . SER D 1 98 ? 19.752 29.633 24.306 1.00 63.92 108 SER D C 1
ATOM 4563 O O . SER D 1 98 ? 20.857 29.313 24.754 1.00 63.97 108 SER D O 1
ATOM 4566 N N . ILE D 1 99 ? 19.582 30.251 23.146 1.00 65.48 109 ILE D N 1
ATOM 4567 C CA . ILE D 1 99 ? 20.690 30.673 22.310 1.00 64.58 109 ILE D CA 1
ATOM 4568 C C . ILE D 1 99 ? 21.685 31.426 23.198 1.00 65.53 109 ILE D C 1
ATOM 4569 O O . ILE D 1 99 ? 22.887 31.499 22.906 1.00 65.74 109 ILE D O 1
ATOM 4574 N N . VAL D 1 100 ? 21.146 31.949 24.300 1.00 65.76 110 VAL D N 1
ATOM 4575 C CA . VAL D 1 100 ? 21.875 32.723 25.299 1.00 65.47 110 VAL D CA 1
ATOM 4576 C C . VAL D 1 100 ? 21.952 31.987 26.649 1.00 65.31 110 VAL D C 1
ATOM 4577 O O . VAL D 1 100 ? 23.034 31.837 27.210 1.00 65.51 110 VAL D O 1
ATOM 4581 N N . CYS D 1 101 ? 20.805 31.527 27.154 1.00 64.83 111 CYS D N 1
ATOM 4582 C CA . CYS D 1 101 ? 20.730 30.805 28.438 1.00 63.72 111 CYS D CA 1
ATOM 4583 C C . CYS D 1 101 ? 21.004 29.288 28.333 1.00 62.11 111 CYS D C 1
ATOM 4584 O O . CYS D 1 101 ? 20.155 28.476 28.693 1.00 62.04 111 CYS D O 1
ATOM 4587 N N . SER D 1 102 ? 22.187 28.900 27.871 1.00 61.43 112 SER D N 1
ATOM 4588 C CA . SER D 1 102 ? 22.499 27.479 27.720 1.00 60.31 112 SER D CA 1
ATOM 4589 C C . SER D 1 102 ? 23.954 27.233 28.020 1.00 58.99 112 SER D C 1
ATOM 4590 O O . SER D 1 102 ? 24.333 26.252 28.657 1.00 59.20 112 SER D O 1
ATOM 4593 N N . LEU D 1 103 ? 24.778 28.119 27.493 1.00 57.27 113 LEU D N 1
ATOM 4594 C CA . LEU D 1 103 ? 26.204 28.021 27.700 1.00 55.82 113 LEU D CA 1
ATOM 4595 C C . LEU D 1 103 ? 26.380 28.490 29.131 1.00 55.44 113 LEU D C 1
ATOM 4596 O O . LEU D 1 103 ? 27.272 28.042 29.841 1.00 55.31 113 LEU D O 1
ATOM 4601 N N . THR D 1 104 ? 25.491 29.386 29.543 1.00 54.32 114 THR D N 1
ATOM 4602 C CA . THR D 1 104 ? 25.540 29.973 30.863 1.00 53.96 114 THR D CA 1
ATOM 4603 C C . THR D 1 104 ? 25.680 29.021 32.040 1.00 52.63 114 THR D C 1
ATOM 4604 O O . THR D 1 104 ? 26.432 29.310 32.977 1.00 51.32 114 THR D O 1
ATOM 4608 N N . GLU D 1 105 ? 24.959 27.900 31.996 1.00 52.35 115 GLU D N 1
ATOM 4609 C CA . GLU D 1 105 ? 24.967 26.908 33.082 1.00 51.70 115 GLU D CA 1
ATOM 4610 C C . GLU D 1 105 ? 26.141 25.928 33.070 1.00 50.81 115 GLU D C 1
ATOM 4611 O O . GLU D 1 105 ? 26.673 25.586 34.131 1.00 50.72 115 GLU D O 1
ATOM 4617 N N . ILE D 1 106 ? 26.543 25.481 31.881 1.00 51.50 116 ILE D N 1
ATOM 4618 C CA . ILE D 1 106 ? 27.666 24.552 31.765 1.00 51.48 116 ILE D CA 1
ATOM 4619 C C . ILE D 1 106 ? 28.915 25.250 32.293 1.00 50.78 116 ILE D C 1
ATOM 4620 O O . ILE D 1 106 ? 29.814 24.608 32.819 1.00 49.73 116 ILE D O 1
ATOM 4625 N N . LEU D 1 107 ? 28.965 26.569 32.148 1.00 49.93 117 LEU D N 1
ATOM 4626 C CA . LEU D 1 107 ? 30.094 27.323 32.655 1.00 48.70 117 LEU D CA 1
ATOM 4627 C C . LEU D 1 107 ? 30.106 27.121 34.163 1.00 49.55 117 LEU D C 1
ATOM 4628 O O . LEU D 1 107 ? 31.170 27.057 34.768 1.00 49.43 117 LEU D O 1
ATOM 4633 N N . LYS D 1 108 ? 28.922 27.006 34.767 1.00 49.78 118 LYS D N 1
ATOM 4634 C CA . LYS D 1 108 ? 28.822 26.761 36.209 1.00 48.60 118 LYS D CA 1
ATOM 4635 C C . LYS D 1 108 ? 29.298 25.329 36.487 1.00 48.48 118 LYS D C 1
ATOM 4636 O O . LYS D 1 108 ? 30.237 25.108 37.261 1.00 46.71 118 LYS D O 1
ATOM 4642 N N . ASN D 1 109 ? 28.654 24.358 35.846 1.00 47.39 119 ASN D N 1
ATOM 4643 C CA . ASN D 1 109 ? 29.034 22.960 36.020 1.00 49.60 119 ASN D CA 1
ATOM 4644 C C . ASN D 1 109 ? 30.544 22.836 36.051 1.00 49.92 119 ASN D C 1
ATOM 4645 O O . ASN D 1 109 ? 31.125 22.449 37.066 1.00 50.21 119 ASN D O 1
ATOM 4650 N N . ILE D 1 110 ? 31.168 23.164 34.922 1.00 49.51 120 ILE D N 1
ATOM 4651 C CA . ILE D 1 110 ? 32.615 23.088 34.795 1.00 49.67 120 ILE D CA 1
ATOM 4652 C C . ILE D 1 110 ? 33.264 23.955 35.854 1.00 51.00 120 ILE D C 1
ATOM 4653 O O . ILE D 1 110 ? 34.226 23.526 36.482 1.00 49.52 120 ILE D O 1
ATOM 4658 N N . PHE D 1 111 ? 32.744 25.169 36.044 1.00 52.52 121 PHE D N 1
ATOM 4659 C CA . PHE D 1 111 ? 33.260 26.057 37.080 1.00 54.10 121 PHE D CA 1
ATOM 4660 C C . PHE D 1 111 ? 33.399 25.106 38.261 1.00 55.61 121 PHE D C 1
ATOM 4661 O O . PHE D 1 111 ? 34.494 24.885 38.769 1.00 55.37 121 PHE D O 1
ATOM 4669 N N . GLY D 1 112 ? 32.272 24.525 38.670 1.00 56.78 122 GLY D N 1
ATOM 4670 C CA . GLY D 1 112 ? 32.266 23.588 39.778 1.00 58.31 122 GLY D CA 1
ATOM 4671 C C . GLY D 1 112 ? 33.358 22.555 39.610 1.00 59.67 122 GLY D C 1
ATOM 4672 O O . GLY D 1 112 ? 34.248 22.437 40.453 1.00 60.77 122 GLY D O 1
ATOM 4673 N N . MET D 1 113 ? 33.310 21.817 38.510 1.00 59.09 123 MET D N 1
ATOM 4674 C CA . MET D 1 113 ? 34.317 20.802 38.277 1.00 58.48 123 MET D CA 1
ATOM 4675 C C . MET D 1 113 ? 35.729 21.315 38.576 1.00 57.80 123 MET D C 1
ATOM 4676 O O . MET D 1 113 ? 36.288 20.973 39.618 1.00 58.04 123 MET D O 1
ATOM 4681 N N . ARG D 1 114 ? 36.290 22.142 37.689 1.00 57.44 124 ARG D N 1
ATOM 4682 C CA . ARG D 1 114 ? 37.655 22.685 37.847 1.00 57.23 124 ARG D CA 1
ATOM 4683 C C . ARG D 1 114 ? 38.238 22.653 39.259 1.00 55.78 124 ARG D C 1
ATOM 4684 O O . ARG D 1 114 ? 39.380 22.262 39.449 1.00 53.81 124 ARG D O 1
ATOM 4692 N N . LYS D 1 115 ? 37.470 23.090 40.247 1.00 56.81 125 LYS D N 1
ATOM 4693 C CA . LYS D 1 115 ? 37.967 23.109 41.625 1.00 58.69 125 LYS D CA 1
ATOM 4694 C C . LYS D 1 115 ? 38.463 21.724 42.041 1.00 59.53 125 LYS D C 1
ATOM 4695 O O . LYS D 1 115 ? 39.579 21.578 42.538 1.00 59.71 125 LYS D O 1
ATOM 4701 N N . LEU D 1 116 ? 37.616 20.720 41.836 1.00 59.63 126 LEU D N 1
ATOM 4702 C CA . LEU D 1 116 ? 37.919 19.332 42.163 1.00 59.41 126 LEU D CA 1
ATOM 4703 C C . LEU D 1 116 ? 39.151 18.873 41.392 1.00 60.75 126 LEU D C 1
ATOM 4704 O O . LEU D 1 116 ? 39.883 17.979 41.829 1.00 60.44 126 LEU D O 1
ATOM 4709 N N . ILE D 1 117 ? 39.359 19.490 40.231 1.00 60.61 127 ILE D N 1
ATOM 4710 C CA . ILE D 1 117 ? 40.510 19.192 39.380 1.00 60.57 127 ILE D CA 1
ATOM 4711 C C . ILE D 1 117 ? 41.628 20.046 39.940 1.00 61.41 127 ILE D C 1
ATOM 4712 O O . ILE D 1 117 ? 42.808 19.698 39.867 1.00 61.83 127 ILE D O 1
ATOM 4717 N N . ASP D 1 118 ? 41.209 21.200 40.455 1.00 61.58 128 ASP D N 1
ATOM 4718 C CA . ASP D 1 118 ? 42.084 22.187 41.062 1.00 59.38 128 ASP D CA 1
ATOM 4719 C C . ASP D 1 118 ? 42.419 21.657 42.445 1.00 58.33 128 ASP D C 1
ATOM 4720 O O . ASP D 1 118 ? 42.792 22.409 43.346 1.00 57.05 128 ASP D O 1
ATOM 4725 N N . THR D 1 119 ? 42.273 20.347 42.606 1.00 57.90 129 THR D N 1
ATOM 4726 C CA . THR D 1 119 ? 42.554 19.714 43.873 1.00 58.43 129 THR D CA 1
ATOM 4727 C C . THR D 1 119 ? 43.177 18.369 43.646 1.00 58.18 129 THR D C 1
ATOM 4728 O O . THR D 1 119 ? 44.314 18.140 44.022 1.00 59.09 129 THR D O 1
ATOM 4732 N N . ALA D 1 120 ? 42.430 17.479 43.010 1.00 57.78 130 ALA D N 1
ATOM 4733 C CA . ALA D 1 120 ? 42.908 16.121 42.762 1.00 58.06 130 ALA D CA 1
ATOM 4734 C C . ALA D 1 120 ? 44.248 16.000 42.027 1.00 57.46 130 ALA D C 1
ATOM 4735 O O . ALA D 1 120 ? 44.769 14.895 41.873 1.00 57.72 130 ALA D O 1
ATOM 4737 N N . GLY D 1 121 ? 44.805 17.118 41.576 1.00 56.38 131 GLY D N 1
ATOM 4738 C CA . GLY D 1 121 ? 46.068 17.053 40.871 1.00 55.13 131 GLY D CA 1
ATOM 4739 C C . GLY D 1 121 ? 45.928 16.478 39.473 1.00 55.45 131 GLY D C 1
ATOM 4740 O O . GLY D 1 121 ? 46.602 15.515 39.130 1.00 52.66 131 GLY D O 1
ATOM 4741 N N . ASP D 1 122 ? 45.031 17.056 38.675 1.00 57.58 132 ASP D N 1
ATOM 4742 C CA . ASP D 1 122 ? 44.820 16.633 37.289 1.00 59.50 132 ASP D CA 1
ATOM 4743 C C . ASP D 1 122 ? 44.946 17.883 36.435 1.00 59.22 132 ASP D C 1
ATOM 4744 O O . ASP D 1 122 ? 43.980 18.330 35.831 1.00 59.09 132 ASP D O 1
ATOM 4749 N N . TYR D 1 123 ? 46.144 18.446 36.409 1.00 59.12 133 TYR D N 1
ATOM 4750 C CA . TYR D 1 123 ? 46.424 19.644 35.641 1.00 59.78 133 TYR D CA 1
ATOM 4751 C C . TYR D 1 123 ? 46.097 19.416 34.174 1.00 60.51 133 TYR D C 1
ATOM 4752 O O . TYR D 1 123 ? 45.819 20.362 33.442 1.00 60.27 133 TYR D O 1
ATOM 4761 N N . GLY D 1 124 ? 46.151 18.160 33.737 1.00 61.11 134 GLY D N 1
ATOM 4762 C CA . GLY D 1 124 ? 45.857 17.855 32.346 1.00 59.43 134 GLY D CA 1
ATOM 4763 C C . GLY D 1 124 ? 44.393 18.040 32.019 1.00 58.05 134 GLY D C 1
ATOM 4764 O O . GLY D 1 124 ? 44.040 18.457 30.923 1.00 57.97 134 GLY D O 1
ATOM 4765 N N . THR D 1 125 ? 43.543 17.718 32.987 1.00 57.49 135 THR D N 1
ATOM 4766 C CA . THR D 1 125 ? 42.105 17.836 32.826 1.00 57.66 135 THR D CA 1
ATOM 4767 C C . THR D 1 125 ? 41.723 19.309 32.783 1.00 57.53 135 THR D C 1
ATOM 4768 O O . THR D 1 125 ? 41.091 19.783 31.842 1.00 57.54 135 THR D O 1
ATOM 4772 N N . ALA D 1 126 ? 42.133 20.028 33.814 1.00 57.13 136 ALA D N 1
ATOM 4773 C CA . ALA D 1 126 ? 41.846 21.437 33.916 1.00 56.86 136 ALA D CA 1
ATOM 4774 C C . ALA D 1 126 ? 42.425 22.223 32.749 1.00 55.85 136 ALA D C 1
ATOM 4775 O O . ALA D 1 126 ? 41.824 23.195 32.325 1.00 56.15 136 ALA D O 1
ATOM 4777 N N . ASN D 1 127 ? 43.579 21.813 32.228 1.00 55.79 137 ASN D N 1
ATOM 4778 C CA . ASN D 1 127 ? 44.211 22.535 31.114 1.00 55.69 137 ASN D CA 1
ATOM 4779 C C . ASN D 1 127 ? 43.293 22.649 29.912 1.00 55.38 137 ASN D C 1
ATOM 4780 O O . ASN D 1 127 ? 43.336 23.622 29.167 1.00 54.57 137 ASN D O 1
ATOM 4785 N N . ILE D 1 128 ? 42.461 21.641 29.722 1.00 56.21 138 ILE D N 1
ATOM 4786 C CA . ILE D 1 128 ? 41.544 21.660 28.612 1.00 56.88 138 ILE D CA 1
ATOM 4787 C C . ILE D 1 128 ? 40.156 22.002 29.100 1.00 57.62 138 ILE D C 1
ATOM 4788 O O . ILE D 1 128 ? 39.386 22.660 28.396 1.00 59.24 138 ILE D O 1
ATOM 4793 N N . MET D 1 129 ? 39.813 21.561 30.303 1.00 57.69 139 MET D N 1
ATOM 4794 C CA . MET D 1 129 ? 38.491 21.900 30.798 1.00 58.60 139 MET D CA 1
ATOM 4795 C C . MET D 1 129 ? 38.426 23.415 30.832 1.00 58.64 139 MET D C 1
ATOM 4796 O O . MET D 1 129 ? 37.571 24.012 30.184 1.00 59.31 139 MET D O 1
ATOM 4801 N N . ASP D 1 130 ? 39.338 24.038 31.574 1.00 57.70 140 ASP D N 1
ATOM 4802 C CA . ASP D 1 130 ? 39.372 25.492 31.657 1.00 56.78 140 ASP D CA 1
ATOM 4803 C C . ASP D 1 130 ? 39.802 26.104 30.317 1.00 56.30 140 ASP D C 1
ATOM 4804 O O . ASP D 1 130 ? 39.939 27.317 30.188 1.00 57.51 140 ASP D O 1
ATOM 4809 N N . ASP D 1 131 ? 40.027 25.258 29.321 1.00 54.01 141 ASP D N 1
ATOM 4810 C CA . ASP D 1 131 ? 40.383 25.752 28.003 1.00 53.14 141 ASP D CA 1
ATOM 4811 C C . ASP D 1 131 ? 39.044 26.034 27.340 1.00 53.36 141 ASP D C 1
ATOM 4812 O O . ASP D 1 131 ? 38.921 26.930 26.508 1.00 51.93 141 ASP D O 1
ATOM 4817 N N . ILE D 1 132 ? 38.039 25.262 27.748 1.00 53.12 142 ILE D N 1
ATOM 4818 C CA . ILE D 1 132 ? 36.683 25.360 27.216 1.00 51.93 142 ILE D CA 1
ATOM 4819 C C . ILE D 1 132 ? 35.874 26.524 27.750 1.00 52.91 142 ILE D C 1
ATOM 4820 O O . ILE D 1 132 ? 34.977 27.026 27.071 1.00 51.19 142 ILE D O 1
ATOM 4825 N N . MET D 1 133 ? 36.139 26.914 28.987 1.00 54.65 143 MET D N 1
ATOM 4826 C CA . MET D 1 133 ? 35.408 28.017 29.553 1.00 57.05 143 MET D CA 1
ATOM 4827 C C . MET D 1 133 ? 35.753 29.261 28.790 1.00 57.72 143 MET D C 1
ATOM 4828 O O . MET D 1 133 ? 34.882 30.073 28.521 1.00 57.92 143 MET D O 1
ATOM 4833 N N . SER D 1 134 ? 37.020 29.421 28.437 1.00 57.72 144 SER D N 1
ATOM 4834 C CA . SER D 1 134 ? 37.413 30.579 27.653 1.00 58.55 144 SER D CA 1
ATOM 4835 C C . SER D 1 134 ? 36.599 30.440 26.367 1.00 58.28 144 SER D C 1
ATOM 4836 O O . SER D 1 134 ? 35.931 31.381 25.930 1.00 57.58 144 SER D O 1
ATOM 4839 N N . ASP D 1 135 ? 36.656 29.233 25.800 1.00 58.31 145 ASP D N 1
ATOM 4840 C CA . ASP D 1 135 ? 35.923 28.839 24.589 1.00 58.48 145 ASP D CA 1
ATOM 4841 C C . ASP D 1 135 ? 34.499 29.377 24.756 1.00 57.59 145 ASP D C 1
ATOM 4842 O O . ASP D 1 135 ? 34.141 30.445 24.257 1.00 56.94 145 ASP D O 1
ATOM 4847 N N . LEU D 1 136 ? 33.708 28.633 25.512 1.00 56.75 146 LEU D N 1
ATOM 4848 C CA . LEU D 1 136 ? 32.333 28.985 25.743 1.00 55.58 146 LEU D CA 1
ATOM 4849 C C . LEU D 1 136 ? 32.115 30.373 26.335 1.00 54.66 146 LEU D C 1
ATOM 4850 O O . LEU D 1 136 ? 31.095 30.980 26.084 1.00 54.69 146 LEU D O 1
ATOM 4855 N N . GLU D 1 137 ? 33.041 30.920 27.099 1.00 54.71 147 GLU D N 1
ATOM 4856 C CA . GLU D 1 137 ? 32.746 32.246 27.616 1.00 54.97 147 GLU D CA 1
ATOM 4857 C C . GLU D 1 137 ? 32.480 33.294 26.534 1.00 55.53 147 GLU D C 1
ATOM 4858 O O . GLU D 1 137 ? 31.536 34.062 26.664 1.00 54.44 147 GLU D O 1
ATOM 4864 N N . LYS D 1 138 ? 33.276 33.327 25.466 1.00 56.82 148 LYS D N 1
ATOM 4865 C CA . LYS D 1 138 ? 33.058 34.302 24.382 1.00 56.76 148 LYS D CA 1
ATOM 4866 C C . LYS D 1 138 ? 31.726 34.126 23.667 1.00 56.91 148 LYS D C 1
ATOM 4867 O O . LYS D 1 138 ? 31.147 35.085 23.173 1.00 57.47 148 LYS D O 1
ATOM 4873 N N . HIS D 1 139 ? 31.275 32.886 23.572 1.00 56.58 149 HIS D N 1
ATOM 4874 C CA . HIS D 1 139 ? 30.035 32.575 22.892 1.00 56.85 149 HIS D CA 1
ATOM 4875 C C . HIS D 1 139 ? 28.862 33.022 23.748 1.00 56.73 149 HIS D C 1
ATOM 4876 O O . HIS D 1 139 ? 27.727 33.082 23.279 1.00 56.22 149 HIS D O 1
ATOM 4883 N N . LEU D 1 140 ? 29.148 33.317 25.011 1.00 55.02 150 LEU D N 1
ATOM 4884 C CA . LEU D 1 140 ? 28.145 33.798 25.950 1.00 53.14 150 LEU D CA 1
ATOM 4885 C C . LEU D 1 140 ? 28.104 35.298 25.645 1.00 52.45 150 LEU D C 1
ATOM 4886 O O . LEU D 1 140 ? 27.089 35.848 25.202 1.00 49.51 150 LEU D O 1
ATOM 4891 N N . TRP D 1 141 ? 29.242 35.942 25.856 1.00 52.66 151 TRP D N 1
ATOM 4892 C CA . TRP D 1 141 ? 29.380 37.353 25.594 1.00 55.13 151 TRP D CA 1
ATOM 4893 C C . TRP D 1 141 ? 28.737 37.722 24.271 1.00 55.64 151 TRP D C 1
ATOM 4894 O O . TRP D 1 141 ? 27.852 38.559 24.229 1.00 56.25 151 TRP D O 1
ATOM 4905 N N . MET D 1 142 ? 29.196 37.098 23.190 1.00 56.08 152 MET D N 1
ATOM 4906 C CA . MET D 1 142 ? 28.663 37.392 21.863 1.00 56.36 152 MET D CA 1
ATOM 4907 C C . MET D 1 142 ? 27.143 37.357 21.868 1.00 56.37 152 MET D C 1
ATOM 4908 O O . MET D 1 142 ? 26.506 38.307 21.441 1.00 54.95 152 MET D O 1
ATOM 4913 N N . HIS D 1 143 ? 26.545 36.297 22.388 1.00 56.74 153 HIS D N 1
ATOM 4914 C CA . HIS D 1 143 ? 25.102 36.244 22.350 1.00 58.05 153 HIS D CA 1
ATOM 4915 C C . HIS D 1 143 ? 24.368 37.310 23.134 1.00 57.55 153 HIS D C 1
ATOM 4916 O O . HIS D 1 143 ? 23.554 38.029 22.563 1.00 55.14 153 HIS D O 1
ATOM 4923 N N . LYS D 1 144 ? 24.652 37.438 24.426 1.00 59.60 154 LYS D N 1
ATOM 4924 C CA . LYS D 1 144 ? 23.986 38.457 25.253 1.00 60.80 154 LYS D CA 1
ATOM 4925 C C . LYS D 1 144 ? 24.311 39.859 24.738 1.00 59.88 154 LYS D C 1
ATOM 4926 O O . LYS D 1 144 ? 24.086 40.850 25.432 1.00 59.41 154 LYS D O 1
ATOM 4932 N N . ALA D 1 145 ? 24.861 39.934 23.532 1.00 59.05 155 ALA D N 1
ATOM 4933 C CA . ALA D 1 145 ? 25.207 41.212 22.937 1.00 57.95 155 ALA D CA 1
ATOM 4934 C C . ALA D 1 145 ? 24.263 41.381 21.773 1.00 56.05 155 ALA D C 1
ATOM 4935 O O . ALA D 1 145 ? 24.185 42.442 21.158 1.00 56.11 155 ALA D O 1
ATOM 4937 N N . LEU D 1 146 ? 23.544 40.306 21.477 1.00 53.42 156 LEU D N 1
ATOM 4938 C CA . LEU D 1 146 ? 22.568 40.319 20.400 1.00 51.87 156 LEU D CA 1
ATOM 4939 C C . LEU D 1 146 ? 21.306 40.929 21.005 1.00 51.27 156 LEU D C 1
ATOM 4940 O O . LEU D 1 146 ? 20.422 41.400 20.282 1.00 49.97 156 LEU D O 1
ATOM 4945 N N . LEU D 1 147 ? 21.267 40.937 22.342 1.00 50.53 157 LEU D N 1
ATOM 4946 C CA . LEU D 1 147 ? 20.145 41.445 23.137 1.00 49.48 157 LEU D CA 1
ATOM 4947 C C . LEU D 1 147 ? 20.597 42.640 23.943 1.00 50.53 157 LEU D C 1
ATOM 4948 O O . LEU D 1 147 ? 20.371 43.774 23.541 1.00 51.27 157 LEU D O 1
ATOM 4953 N N . GLU D 1 148 ? 21.228 42.370 25.085 1.00 50.99 158 GLU D N 1
ATOM 4954 C CA . GLU D 1 148 ? 21.742 43.422 25.962 1.00 50.59 158 GLU D CA 1
ATOM 4955 C C . GLU D 1 148 ? 22.710 42.893 27.022 1.00 50.66 158 GLU D C 1
ATOM 4956 O O . GLU D 1 148 ? 22.590 41.741 27.461 1.00 53.69 158 GLU D O 1
ATOM 4962 N N . ASN D 1 149 ? 23.662 43.746 27.424 1.00 49.44 159 ASN D N 1
ATOM 4963 C CA . ASN D 1 149 ? 24.677 43.397 28.436 1.00 49.04 159 ASN D CA 1
ATOM 4964 C C . ASN D 1 149 ? 24.102 42.760 29.734 1.00 48.78 159 ASN D C 1
ATOM 4965 O O . ASN D 1 149 ? 23.484 41.678 29.669 1.00 47.61 159 ASN D O 1
ATOM 4970 N N . CYS D 1 150 ? 24.311 43.414 30.885 1.00 47.16 160 CYS D N 1
ATOM 4971 C CA . CYS D 1 150 ? 23.852 42.961 32.223 1.00 47.13 160 CYS D CA 1
ATOM 4972 C C . CYS D 1 150 ? 24.992 42.192 32.925 1.00 44.81 160 CYS D C 1
ATOM 4973 O O . CYS D 1 150 ? 26.152 42.582 32.801 1.00 42.98 160 CYS D O 1
ATOM 4976 N N . ASP D 1 151 ? 24.660 41.113 33.640 1.00 43.51 161 ASP D N 1
ATOM 4977 C CA . ASP D 1 151 ? 25.638 40.297 34.365 1.00 42.00 161 ASP D CA 1
ATOM 4978 C C . ASP D 1 151 ? 27.075 40.852 34.318 1.00 42.73 161 ASP D C 1
ATOM 4979 O O . ASP D 1 151 ? 27.911 40.271 33.581 1.00 43.64 161 ASP D O 1
#

Sequence (604 aa):
DDLDAIQLKLQELLASLHIFYSNLRGIHWNIKDTNFFVIHKKTQKLYEYIEKIIDIVAERSRMLGYDSEFRYSEFMKKSFIKELDIESTSNFLPSMESIVCSLTEILKNIFGMRKLIDTAGDYGTANIMDDIMSDLEKHLWMHKALLENCDDDLDAIQLKLQELLASLHIFYSNLRGIHWNIKDTNFFVIHKKTQKLYEYIEKIIDIVAERSRMLGYDSEFRYSEFMKKSFIKELDIESTSNFLPSMESIVCSLTEILKNIFGMRKLIDTAGDYGTANIMDDIMSDLEKHLWMHKALLENCDDDLDAIQLKLQELLASLHIFYSNLRGIHWNIKDTNFFVIHKKTQKLYEYIEKIIDIVAERSRMLGYDSEFRYSEFMKKSFIKELDIESTSNFLPSMESIVCSLTEILKNIFGMRKLIDTAGDYGTANIMDDIMSDLEKHLWMHKALLENCDDDLDAIQLKLQELLASLHIFYSNLRGIHWNIKDTNFFVIHKKTQKLYEYIEKIIDIVAERSRMLGYDSEFRYSEFMKKSFIKELDIESTSNFLPSMESIVCSLTEILKNIFGMRKLIDTAGDYGTANIMDDIMSDLEKHLWMHKALLENCD

InterPro domains:
  IPR002177 DNA-binding protein Dps [PIRSF005900] (3-161)
  IPR002177 DNA-binding protein Dps [PR01346] (38-54)
  IPR002177 DNA-binding protein Dps [PR01346] (62-78)
  IPR002177 DNA-binding protein Dps [PR01346] (135-153)
  IPR002177 DNA-binding protein Dps [PTHR42932] (7-159)
  IPR002177 DNA-binding protein Dps [cd01043] (19-157)
  IPR008331 Ferritin/DPS domain [PF00210] (19-161)
  IPR009078 Ferritin-like superfamily [SSF47240] (3-158)
  IPR012347 Ferritin-like [G3DSA:1.20.1260.10] (11-161)

Radius of gyration: 29.43 Å; Cα contacts (8 Å, |Δi|>4): 637; chains: 4; bounding box: 79×61×86 Å

Secondary structure (DSSP, 8-state):
----HHHHHHHHHHHHHHHHHHHHHHHHHH---SSTHHHHHHHHHHHTTTHHHHHHHHHHHHHHT------STTTTTT-SS----S-SSS---SS--TTSTTHHHHHHHHHHHHHHHHHHT-HHHHHHHHHHHHHHHHHHHHHTTTS----/----HHHHHHHHHHHHHHHHHHHHHHHHHH---SSTHHHHHHHHHHHTHHHHHHHHHHHHHHHHT------STTTTTT-SS----S-SSS---SS--TTSTTHHHHHHHHHHHHHHHHHHT-HHHHHHHHHHHHHHHHHHHHHTTTS----/----HHHHHHHHHHHHHHHHHHHHHHHHHH---SSTHHHHHHHHHHHTTTHHHHHHHHHHHHHHT------STTTTTT-SS----S-SSS---SS--TTSTTHHHHHHHHHHHHHHHHHHT-HHHHHHHHHHHHHHHHHHHHHTTTS----/----HHHHHHHHHHHHHHHHHHHHHHHHHH---SSTHHHHHTTHHHHTHH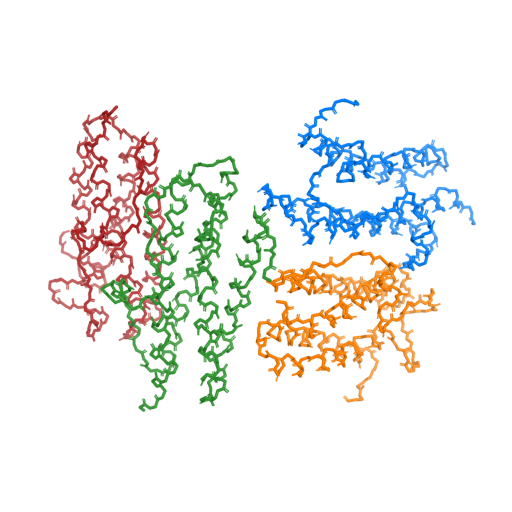HHHHHHHHHHHHHHT------STTTTTT-SS----S-SSS---SS--TTSTTHHHHHHHHHHHHHHHHHHT-HHHHHHHHHHHHHHHHHHHHHTTTS----

Solvent-accessible surface area: 29923 Å² total; per-residue (Å²): 196,118,48,70,46,2,10,90,45,4,35,69,2,10,0,0,3,12,5,7,2,3,3,2,3,0,13,3,5,3,3,40,26,88,82,1,14,65,19,21,111,28,4,63,74,3,10,76,93,2,21,127,11,0,25,67,0,0,49,35,5,75,113,59,52,67,69,8,28,2,58,21,58,43,9,87,137,74,21,137,20,182,59,33,103,60,52,101,57,8,75,54,168,84,102,138,30,12,12,1,59,9,1,48,78,3,16,138,28,1,117,42,2,64,145,63,3,114,87,58,52,14,187,39,2,23,107,42,1,68,80,5,7,69,43,1,82,117,14,37,147,57,5,43,64,103,55,135,130,116,174,186,118,49,72,45,2,10,91,44,3,36,71,2,11,0,0,3,13,5,8,2,3,4,0,3,0,15,3,10,3,3,112,42,137,92,66,156,98,21,46,136,28,4,62,75,3,11,74,94,1,22,129,10,1,24,64,0,0,10,14,5,8,9,32,19,64,60,8,29,1,57,21,59,43,10,84,134,72,21,138,18,183,58,32,102,60,51,102,56,11,75,54,169,86,105,133,28,11,16,1,58,9,2,50,79,2,15,138,26,1,118,42,2,65,143,63,3,113,85,58,25,13,55,1,2,24,43,33,0,69,81,6,7,68,41,2,84,119,14,38,147,57,5,42,65,100,57,135,130,116,174,194,119,49,71,47,2,10,90,45,3,36,70,2,9,1,0,2,14,5,7,1,2,3,1,3,0,16,3,11,2,4,110,42,136,46,69,152,26,16,46,116,5,6,63,73,3,10,75,95,2,23,127,11,1,25,68,0,0,48,36,4,75,111,59,51,65,68,7,30,1,58,21,59,43,10,85,136,74,20,138,19,183,58,33,104,57,53,100,57,12,76,55,168,84,103,135,28,12,15,1,59,9,2,50,78,2,14,140,28,2,97,40,2,6,136,64,3,88,86,59,51,16,181,39,2,21,100,43,1,18,68,7,6,18,42,2,25,82,14,20,5,24,5,39,0,26,55,111,55,107,131,194,118,47,72,46,2,9,91,44,3,37,71,1,10,0,0,3,12,5,8,2,3,4,1,3,0,15,3,10,3,4,110,42,136,91,68,155,97,22,44,137,27,6,62,75,3,10,72,94,0,22,126,12,0,26,68,0,0,48,35,4,76,114,60,52,65,68,7,29,2,56,20,58,43,9,87,134,72,20,140,19,182,58,33,103,59,53,101,57,10,73,55,167,85,105,135,28,10,14,1,58,9,2,49,80,3,15,138,28,1,118,41,2,67,145,64,3,112,87,58,50,16,184,40,2,24,106,41,0,70,82,6,7,66,42,1,83,117,14,40,148,57,6,42,64,102,57,135,130,117,176

B-factor: mean 54.2, std 7.66, range [11.24, 78.97]

Foldseek 3Di:
DDDVQLLVLLLLVLQLLVQLLVLLVLLQPLADDDVPVVSNVVSCVPSVVSVVVNVVSQVVQVVVPHDGDDDNVSRCVSYPDHHDDNDDHNADPDDDTSLQNRLVVVLVSLVVSLVVCVPPVVCVNCVVSVVCNVVSVVSNVVVCVVPHDDD/DDDVQLLVLLLLVLQLLVQLLVLLVLLLPLADDDVPVVSNVVSCVVSVVSVVVNVVSQVVQVVVPHDGDDDNVSRCVSYPDHHDDNDDHNADPDDDTSLQPRLVVVLVSLVVSLVVCVPPVVCVNCVVSVVCNVVSVVSNVVVCVVPHDDD/DDDVQLLVLLLLVLQLLVQLLVLLVLLLPLADDDVPVVSNVVSCVVSVVSVVVNVVSQVVQVVVPHDGDDDNVSRCVSYPDHHDDNDDHNADPDDDTSLQPRLVVVLVSLVVSLVVCVPPVVCVNCVVSVVCNVVSVVSNVVVCVVPHDDD/DDDVQLLVLLLLVLQLLVQLLVLLVLLLPLADDDVPVVSNVVSCVVSVVSVVVNVVSQVVQVVVPHDGDDDNVSRCVSYPDHHDDNDDHNADPDDDTSLQNRLVVVLVSLVVSLVVCVPPVVCVNCVVSVVCNVVSVVSNVVVCVVPHDDD

Nearest PDB structures (foldseek):
  2pyb-assembly1_A  TM=1.007E+00  e=2.899E-22  unclassified
  2xkq-assembly1_H  TM=9.115E-01  e=6.067E-06  Streptococcus suis
  2xjo-assembly1_J  TM=9.124E-01  e=7.473E-06  Streptococcus suis
  1umn-assembly1_C  TM=8.863E-01  e=8.738E-06  Streptococcus suis
  2cf7-assembly1_I  TM=9.070E-01  e=1.721E-05  Streptococcus suis